Protein AF-A0A812W0D4-F1 (afdb_monomer)

pLDDT: mean 77.5, std 20.01, range [26.69, 98.75]

InterPro domains:
  IPR023210 NADP-dependent oxidoreductase domain [PF00248] (1-92)
  IPR032801 Peroxiredoxin-like 2A/B/C [PF13911] (278-485)
  IPR032801 Peroxiredoxin-like 2A/B/C [PTHR28630] (156-497)
  IPR036812 NAD(P)-dependent oxidoreductase domain superfamily [G3DSA:3.20.20.100] (1-111)
  IPR036812 NAD(P)-dependent oxidoreductase domain superfamily [SSF51430] (1-90)

Secondary structure (DSSP, 8-state):
-TTSS-S--EEES--HHHHHHHHHHHHHHHS----EEEEE-BTTB-HHHHTSHHHHHHHTTPEEEEE-TTTTTGGGSGGGG-GGG-TTS-S-HHHHHHHHHHHHHHHHTS-TT---HHHHHHHHHHHHHHTTTPEEE-----HHHHHHHGGGTT---------TTB-TTSSB-HHHHHHHHHHHHHHHHHHHHHHTSTTSPPPP---STT-HHHHHTGGGHHHHHTTT-EEEETTT--EEEHHHHT--SS-EEEEEES-TT-HHHHHHHHHHHHHHHTTTTTT-EEEEEEES-HHHHHHHHHHTT--TTEEEEEESS-HHHHHTT----S-GGGTTTS-HHHHHHHHHTTTTSTTHHHHHHHHHH-BTTS-HHHHHHHHHHHHHHHHTTPSPSEEESS-TTSPPPSSS-SEEEHHHHGGGGGTTSSS-SSSB-TTHHHHHHHHIIIIIIGGGHHHHS-SSGGGGS---EEEEEETTEEEEEEE--BTTB---HHHHHHTSPP-

Sequence (503 aa):
VKAGAAKAVGVCNFSLAELRVVHDRLRSVHGLPLSTCQVELSLLRQLPVSSGLVNGCRELGVTVLAFSPLAMGRLSGRYVAMKDAMEGLMDEEVHLSSCLKYTSLIRAMAPRRCKCIFGLCFVATLLWTFAPNSFVNSGPASKPALRQTSAVRGLVSRESFQNPLAGPDGKIDQKKVEEALATGLDIAKNVIFALFDIFKEPPRESTGKDAPGLVALGSDGVLGALKGSEVLSVKDSSAKDAAALCTSPGGLAVFFLTHFGDFNSWEVAQQLRTAIRENRTGSARVVMVGIGSVESGKLFAEQLELPPALEVYADPTGACHQALGFSTGALPQYKESLNPYFRVFLMLLGVGSPGTIRTVLGGYFGNADLAKEETSWVDEALKQGAKQGRFPTSVPRRLPWEDKPTDGPEWADLATAGSEVWSNRGFGETGLRPFELATVRLQNMVGGIIANWGSLKPADDELLVQQGGAVVFDKGEVNYFYRDKGILTYAPVATALKALPKK

Organism: Symbiodinium pilosum (NCBI:txid2952)

Radius of gyration: 26.08 Å; Cα contacts (8 Å, |Δi|>4): 862; chains: 1; bounding box: 68×72×76 Å

Foldseek 3Di:
DVVPPDDAAEEEPDQLVRQVVVQCCCCVVPVHGHAEYEYADELLDCCCVVSCVLVSCVVSNHAYEHEPLCVLVLLQLPVVVCVVVCVPPDPDPPSNVSSCVLLVVLVVLPPPPDPRSRVSSVVVSVVVRPVSVHHYDYPDDPPVVVVVRVPPPDDDDDDDDDDPQADPVRDGDVVVVVVLVVVVSVVVNLLNVLLVQQAPAQDDADWFPRGVLQVVLPPCGLLNLQAPQWKAWLVPRDIDRPSVVVDDQFKEKEWEALFLLALVNLVLQLLVQVCVVVCLLPPYQYEYEHEADSQLQNLSCVLSVHDPSYTYIYRLPCSSLVSSVFDLAAPPVCPVPDFLVVRLVSLCSRHLPHCNVVLLVCLQAWDLPAFCSLCVSLLVLQLSLLVVVQPPQKDALDDPPDDQDPDDDRIDGSVPCRPVSQPPPPSPPGTTHGNSNVRSSRSCNRVNNVVCVVRTPRPDSSSNRGWIWMWMDGSRGTGTTTHASGRSRYDSSSVSSVSGDDD

Structure (mmCIF, N/CA/C/O backbone):
data_AF-A0A812W0D4-F1
#
_entry.id   AF-A0A812W0D4-F1
#
loop_
_atom_site.group_PDB
_atom_site.id
_atom_site.type_symbol
_atom_site.label_atom_id
_atom_site.label_alt_id
_atom_site.label_comp_id
_atom_site.label_asym_id
_atom_site.label_entity_id
_atom_site.label_seq_id
_atom_site.pdbx_PDB_ins_code
_atom_site.Cartn_x
_atom_site.Cartn_y
_atom_site.Cartn_z
_atom_site.occupancy
_atom_site.B_iso_or_equiv
_atom_site.auth_seq_id
_atom_site.auth_comp_id
_atom_site.auth_asym_id
_atom_site.auth_atom_id
_atom_site.pdbx_PDB_model_num
ATOM 1 N N . VAL A 1 1 ? 36.230 -11.780 -13.063 1.00 81.38 1 VAL A N 1
ATOM 2 C CA . VAL A 1 1 ? 35.437 -12.603 -12.116 1.00 81.38 1 VAL A CA 1
ATOM 3 C C . VAL A 1 1 ? 36.276 -13.109 -10.951 1.00 81.38 1 VAL A C 1
ATOM 5 O O . VAL A 1 1 ? 36.082 -12.597 -9.865 1.00 81.38 1 VAL A O 1
ATOM 8 N N . LYS A 1 2 ? 37.251 -14.016 -11.141 1.00 81.56 2 LYS A N 1
ATOM 9 C CA . LYS A 1 2 ? 38.078 -14.540 -10.026 1.00 81.56 2 LYS A CA 1
ATOM 10 C C . LYS A 1 2 ? 38.840 -13.458 -9.242 1.00 81.56 2 LYS A C 1
ATOM 12 O O . LYS A 1 2 ? 38.926 -13.538 -8.029 1.00 81.56 2 LYS A O 1
ATOM 17 N N . ALA A 1 3 ? 39.309 -12.413 -9.926 1.00 88.38 3 ALA A N 1
ATOM 18 C CA . ALA A 1 3 ? 39.939 -11.243 -9.307 1.00 88.38 3 ALA A CA 1
ATOM 19 C C . ALA A 1 3 ? 38.938 -10.197 -8.752 1.00 88.38 3 ALA A C 1
ATOM 21 O O . ALA A 1 3 ? 39.319 -9.061 -8.506 1.00 88.38 3 ALA A O 1
ATOM 22 N N . GLY A 1 4 ? 37.639 -10.505 -8.653 1.00 87.31 4 GLY A N 1
ATOM 23 C CA . GLY A 1 4 ? 36.611 -9.594 -8.121 1.00 87.31 4 GLY A CA 1
ATOM 24 C C . GLY A 1 4 ? 36.150 -8.458 -9.051 1.00 87.31 4 GLY A C 1
ATOM 25 O O . GLY A 1 4 ? 35.091 -7.887 -8.824 1.00 87.31 4 GLY A O 1
ATOM 26 N N . ALA A 1 5 ? 36.862 -8.177 -10.149 1.00 84.50 5 ALA A N 1
ATOM 27 C CA . ALA A 1 5 ? 36.562 -7.053 -11.055 1.00 84.50 5 ALA A CA 1
ATOM 28 C C . ALA A 1 5 ? 35.210 -7.125 -11.807 1.00 84.50 5 ALA A C 1
ATOM 30 O O . ALA A 1 5 ? 34.795 -6.154 -12.431 1.00 84.50 5 ALA A O 1
ATOM 31 N N . ALA A 1 6 ? 34.526 -8.273 -11.791 1.00 80.44 6 ALA A N 1
ATOM 32 C CA . ALA A 1 6 ? 33.214 -8.448 -12.417 1.00 80.44 6 ALA A CA 1
ATOM 33 C C . ALA A 1 6 ? 32.438 -9.574 -11.727 1.00 80.44 6 ALA A C 1
ATOM 35 O O . ALA A 1 6 ? 33.038 -10.594 -11.377 1.00 80.44 6 ALA A O 1
ATOM 36 N N . LYS A 1 7 ? 31.115 -9.409 -11.586 1.00 80.94 7 LYS A N 1
ATOM 37 C CA . LYS A 1 7 ? 30.220 -10.380 -10.924 1.00 80.94 7 LYS A CA 1
ATOM 38 C C . LYS A 1 7 ? 29.763 -11.528 -11.834 1.00 80.94 7 LYS A C 1
ATOM 40 O O . LYS A 1 7 ? 29.460 -12.603 -11.337 1.00 80.94 7 LYS A O 1
ATOM 45 N N . ALA A 1 8 ? 29.702 -11.300 -13.145 1.00 86.62 8 ALA A N 1
ATOM 46 C CA . ALA A 1 8 ? 29.123 -12.223 -14.120 1.00 86.62 8 ALA A CA 1
ATOM 47 C C . ALA A 1 8 ? 29.735 -12.010 -15.514 1.00 86.62 8 ALA A C 1
ATOM 49 O O . ALA A 1 8 ? 30.370 -10.983 -15.761 1.00 86.62 8 ALA A O 1
ATOM 50 N N . VAL A 1 9 ? 29.526 -12.972 -16.417 1.00 87.62 9 VAL A N 1
ATOM 51 C CA . VAL A 1 9 ? 29.934 -12.898 -17.830 1.00 87.62 9 VAL A CA 1
ATOM 52 C C . VAL A 1 9 ? 28.703 -13.100 -18.706 1.00 87.62 9 VAL A C 1
ATOM 54 O O . VAL A 1 9 ? 27.900 -13.994 -18.447 1.00 87.62 9 VAL A O 1
ATOM 57 N N . GLY A 1 10 ? 28.560 -12.278 -19.740 1.00 90.31 10 GLY A N 1
ATOM 58 C CA . GLY A 1 10 ? 27.506 -12.390 -20.743 1.00 90.31 10 GLY A CA 1
ATOM 59 C C . GLY A 1 10 ? 28.070 -12.250 -22.151 1.00 90.31 10 GLY A C 1
ATOM 60 O O . GLY A 1 10 ? 29.190 -11.772 -22.325 1.00 90.31 10 GLY A O 1
ATOM 61 N N . VAL A 1 11 ? 27.290 -12.660 -23.145 1.00 87.19 11 VAL A N 1
ATOM 62 C CA . VAL A 1 11 ? 27.611 -12.526 -24.576 1.00 87.19 11 VAL A CA 1
ATOM 63 C C . VAL A 1 11 ? 26.526 -11.730 -25.297 1.00 87.19 11 VAL A C 1
ATOM 65 O O . VAL A 1 11 ? 25.436 -11.529 -24.761 1.00 87.19 11 VAL A O 1
ATOM 68 N N . CYS A 1 12 ? 26.807 -11.268 -26.512 1.00 87.88 12 CYS A N 1
ATOM 69 C CA . CYS A 1 12 ? 25.857 -10.522 -27.331 1.00 87.88 12 CYS A CA 1
ATOM 70 C C . CYS A 1 12 ? 25.899 -11.027 -28.777 1.00 87.88 12 CYS A C 1
ATOM 72 O O . CYS A 1 12 ? 26.986 -11.191 -29.320 1.00 87.88 12 CYS A O 1
ATOM 74 N N . ASN A 1 13 ? 24.728 -11.248 -29.382 1.00 86.19 13 ASN A N 1
ATOM 75 C CA . ASN A 1 13 ? 24.531 -11.685 -30.769 1.00 86.19 13 ASN A CA 1
ATOM 76 C C . ASN A 1 13 ? 25.170 -13.033 -31.131 1.00 86.19 13 ASN A C 1
ATOM 78 O O . ASN A 1 13 ? 25.642 -13.218 -32.248 1.00 86.19 13 ASN A O 1
ATOM 82 N N . PHE A 1 14 ? 25.161 -13.982 -30.197 1.00 88.56 14 PHE A N 1
ATOM 83 C CA . PHE A 1 14 ? 25.646 -15.338 -30.452 1.00 88.56 14 PHE A CA 1
ATOM 84 C C . PHE A 1 14 ? 24.525 -16.208 -31.021 1.00 88.56 14 PHE A C 1
ATOM 86 O O . PHE A 1 14 ? 23.374 -16.106 -30.594 1.00 88.56 14 PHE A O 1
ATOM 93 N N . SER A 1 15 ? 24.868 -17.106 -31.941 1.00 88.19 15 SER A N 1
ATOM 94 C CA . SER A 1 15 ? 24.007 -18.226 -32.319 1.00 88.19 15 SER A CA 1
ATOM 95 C C . SER A 1 15 ? 23.899 -19.246 -31.180 1.00 88.19 15 SER A C 1
ATOM 97 O O . SER A 1 15 ? 24.708 -19.267 -30.250 1.00 88.19 15 SER A O 1
ATOM 99 N N . LEU A 1 16 ? 22.912 -20.144 -31.256 1.00 89.38 16 LEU A N 1
ATOM 100 C CA . LEU A 1 16 ? 22.747 -21.199 -30.251 1.00 89.38 16 LEU A CA 1
ATOM 101 C C . LEU A 1 16 ? 23.977 -22.121 -30.167 1.00 89.38 16 LEU A C 1
ATOM 103 O O . LEU A 1 16 ? 24.358 -22.548 -29.077 1.00 89.38 16 LEU A O 1
ATOM 107 N N . ALA A 1 17 ? 24.613 -22.410 -31.305 1.00 89.00 17 ALA A N 1
ATOM 108 C CA . ALA A 1 17 ? 25.811 -23.241 -31.352 1.00 89.00 17 ALA A CA 1
ATOM 109 C C . ALA A 1 17 ? 26.985 -22.568 -30.621 1.00 89.00 17 ALA A C 1
ATOM 111 O O . ALA A 1 17 ? 27.603 -23.179 -29.751 1.00 89.00 17 ALA A O 1
ATOM 112 N N . GLU A 1 18 ? 27.241 -21.291 -30.907 1.00 91.88 18 GLU A N 1
ATOM 113 C CA . GLU A 1 18 ? 28.302 -20.518 -30.247 1.00 91.88 18 GLU A CA 1
ATOM 114 C C . GLU A 1 18 ? 28.031 -20.345 -28.750 1.00 91.88 18 GLU A C 1
ATOM 116 O O . GLU A 1 18 ? 28.943 -20.477 -27.932 1.00 91.88 18 GLU A O 1
ATOM 121 N N . LEU A 1 19 ? 26.769 -20.102 -28.379 1.00 93.62 19 LEU A N 1
ATOM 122 C CA . LEU A 1 19 ? 26.347 -19.992 -26.987 1.00 93.62 19 LEU A CA 1
ATOM 123 C C . LEU A 1 19 ? 26.679 -21.266 -26.201 1.00 93.62 19 LEU A C 1
ATOM 125 O O . LEU A 1 19 ? 27.250 -21.169 -25.115 1.00 93.62 19 LEU A O 1
ATOM 129 N N . ARG A 1 20 ? 26.356 -22.446 -26.751 1.00 92.69 20 ARG A N 1
ATOM 130 C CA . ARG A 1 20 ? 26.653 -23.750 -26.132 1.00 92.69 20 ARG A CA 1
ATOM 131 C C . ARG A 1 20 ? 28.157 -23.955 -25.966 1.00 92.69 20 ARG A C 1
ATOM 133 O O . ARG A 1 20 ? 28.611 -24.211 -24.856 1.00 92.69 20 ARG A O 1
ATOM 140 N N . VAL A 1 21 ? 28.935 -23.725 -27.025 1.00 94.19 21 VAL A N 1
ATOM 141 C CA . VAL A 1 21 ? 30.402 -23.869 -26.991 1.00 94.19 21 VAL A CA 1
ATOM 142 C C . VAL A 1 21 ? 31.030 -22.987 -25.909 1.00 94.19 21 VAL A C 1
ATOM 144 O O . VAL A 1 21 ? 31.863 -23.453 -25.128 1.00 94.19 21 VAL A O 1
ATOM 147 N N . VAL A 1 22 ? 30.629 -21.716 -25.827 1.00 91.94 22 VAL A N 1
ATOM 148 C CA . VAL A 1 22 ? 31.187 -20.788 -24.835 1.00 91.94 22 VAL A CA 1
ATOM 149 C C . VAL A 1 22 ? 30.694 -21.093 -23.424 1.00 91.94 22 VAL A C 1
ATOM 151 O O . VAL A 1 22 ? 31.494 -21.024 -22.489 1.00 91.94 22 VAL A O 1
ATOM 154 N N . HIS A 1 23 ? 29.425 -21.471 -23.251 1.00 92.69 23 HIS A N 1
ATOM 155 C CA . HIS A 1 23 ? 28.891 -21.882 -21.953 1.00 92.69 23 HIS A CA 1
ATOM 156 C C . HIS A 1 23 ? 29.654 -23.096 -21.401 1.00 92.69 23 HIS A C 1
ATOM 158 O O . HIS A 1 23 ? 30.134 -23.055 -20.264 1.00 92.69 23 HIS A O 1
ATOM 164 N N . ASP A 1 24 ? 29.850 -24.131 -22.219 1.00 91.88 24 ASP A N 1
ATOM 165 C CA . ASP A 1 24 ? 30.545 -25.358 -21.822 1.00 91.88 24 ASP A CA 1
ATOM 166 C C . ASP A 1 24 ? 32.023 -25.105 -21.521 1.00 91.88 24 ASP A C 1
ATOM 168 O O . ASP A 1 24 ? 32.561 -25.605 -20.527 1.00 91.88 24 ASP A O 1
ATOM 172 N N . ARG A 1 25 ? 32.698 -24.277 -22.329 1.00 92.75 25 ARG A N 1
ATOM 173 C CA . ARG A 1 25 ? 34.099 -23.905 -22.094 1.00 92.75 25 ARG A CA 1
ATOM 174 C C . ARG A 1 25 ? 34.273 -23.099 -20.808 1.00 92.75 25 ARG A C 1
ATOM 176 O O . ARG A 1 25 ? 35.186 -23.377 -20.032 1.00 92.75 25 ARG A O 1
ATOM 183 N N . LEU A 1 26 ? 33.407 -22.116 -20.563 1.00 90.62 26 LEU A N 1
ATOM 184 C CA . LEU A 1 26 ? 33.466 -21.277 -19.365 1.00 90.62 26 LEU A CA 1
ATOM 185 C C . LEU A 1 26 ? 33.220 -22.111 -18.097 1.00 90.62 26 LEU A C 1
ATOM 187 O O . LEU A 1 26 ? 33.927 -21.955 -17.095 1.00 90.62 26 LEU A O 1
ATOM 191 N N . ARG A 1 27 ? 32.282 -23.061 -18.174 1.00 89.75 27 ARG A N 1
ATOM 192 C CA . ARG A 1 27 ? 31.954 -23.968 -17.074 1.00 89.75 27 ARG A CA 1
ATOM 193 C C . ARG A 1 27 ? 33.072 -24.973 -16.807 1.00 89.75 27 ARG A C 1
ATOM 195 O O . ARG A 1 27 ? 33.493 -25.100 -15.662 1.00 89.75 27 ARG A O 1
ATOM 202 N N . SER A 1 28 ? 33.589 -25.635 -17.841 1.00 90.38 28 SER A N 1
ATOM 203 C CA . SER A 1 28 ? 34.627 -26.671 -17.706 1.00 90.38 28 SER A CA 1
ATOM 204 C C . SER A 1 28 ? 35.988 -26.123 -17.274 1.00 90.38 28 SER A C 1
ATOM 206 O O . SER A 1 28 ? 36.630 -26.703 -16.405 1.00 90.38 28 SER A O 1
ATOM 208 N N . VAL A 1 29 ? 36.436 -24.999 -17.840 1.00 90.38 29 VAL A N 1
ATOM 209 C CA . VAL A 1 29 ? 37.788 -24.469 -17.581 1.00 90.38 29 VAL A CA 1
ATOM 210 C C . VAL A 1 29 ? 37.829 -23.587 -16.336 1.00 90.38 29 VAL A C 1
ATOM 212 O O . VAL A 1 29 ? 38.845 -23.514 -15.641 1.00 90.38 29 VAL A O 1
ATOM 215 N N . HIS A 1 30 ? 36.739 -22.874 -16.049 1.00 85.88 30 HIS A N 1
ATOM 216 C CA . HIS A 1 30 ? 36.743 -21.846 -15.012 1.00 85.88 30 HIS A CA 1
ATOM 217 C C . HIS A 1 30 ? 35.729 -22.064 -13.891 1.00 85.88 30 HIS A C 1
ATOM 219 O O . HIS A 1 30 ? 35.812 -21.331 -12.904 1.00 85.88 30 HIS A O 1
ATOM 225 N N . GLY A 1 31 ? 34.833 -23.052 -14.000 1.00 86.31 31 GLY A N 1
ATOM 226 C CA . GLY A 1 31 ? 33.773 -23.291 -13.018 1.00 86.31 31 GLY A CA 1
ATOM 227 C C . GLY A 1 31 ? 32.715 -22.186 -12.998 1.00 86.31 31 GLY A C 1
ATOM 228 O O . GLY A 1 31 ? 32.065 -21.986 -11.977 1.00 86.31 31 GLY A O 1
ATOM 229 N N . LEU A 1 32 ? 32.576 -21.424 -14.089 1.00 84.25 32 LEU A N 1
ATOM 230 C CA . LEU A 1 32 ? 31.699 -20.254 -14.162 1.00 84.25 32 LEU A CA 1
ATOM 231 C C . LEU A 1 32 ? 30.573 -20.474 -15.185 1.00 84.25 32 LEU A C 1
ATOM 233 O O . LEU A 1 32 ? 30.861 -20.888 -16.308 1.00 84.25 32 LEU A O 1
ATOM 237 N N . PRO A 1 33 ? 29.305 -20.176 -14.850 1.00 82.69 33 PRO A N 1
ATOM 238 C CA . PRO A 1 33 ? 28.222 -20.199 -15.823 1.00 82.69 33 PRO A CA 1
ATOM 239 C C . PRO A 1 33 ? 28.220 -18.922 -16.669 1.00 82.69 33 PRO A C 1
ATOM 241 O O . PRO A 1 33 ? 28.532 -17.827 -16.186 1.00 82.69 33 PRO A O 1
ATOM 244 N N . LEU A 1 34 ? 27.793 -19.043 -17.924 1.00 87.38 34 LEU A N 1
ATOM 245 C CA . LEU A 1 34 ? 27.421 -17.872 -18.710 1.00 87.38 34 LEU A CA 1
ATOM 246 C C . LEU A 1 34 ? 26.095 -17.315 -18.172 1.00 87.38 34 LEU A C 1
ATOM 248 O O . LEU A 1 34 ? 25.161 -18.074 -17.940 1.00 87.38 34 LEU A O 1
ATOM 252 N N . SER A 1 35 ? 26.018 -16.008 -17.925 1.00 84.88 35 SER A N 1
ATOM 253 C CA . SER A 1 35 ? 24.889 -15.397 -17.208 1.00 84.88 35 SER A CA 1
ATOM 254 C C . SER A 1 35 ? 23.844 -14.782 -18.132 1.00 84.88 35 SER A C 1
ATOM 256 O O . SER A 1 35 ? 22.651 -14.896 -17.860 1.00 84.88 35 SER A O 1
ATOM 258 N N . THR A 1 36 ? 24.263 -14.124 -19.216 1.00 84.00 36 THR A N 1
ATOM 259 C CA . THR A 1 36 ? 23.338 -13.440 -20.131 1.00 84.00 36 THR A CA 1
ATOM 260 C C . THR A 1 36 ? 23.713 -13.616 -21.602 1.00 84.00 36 THR A C 1
ATOM 262 O O . THR A 1 36 ? 24.885 -13.786 -21.942 1.00 84.00 36 THR A O 1
ATOM 265 N N . CYS A 1 37 ? 22.711 -13.540 -22.478 1.00 85.00 37 CYS A N 1
ATOM 266 C CA . CYS A 1 37 ? 22.865 -13.427 -23.925 1.00 85.00 37 CYS A CA 1
ATOM 267 C C . CYS A 1 37 ? 22.008 -12.259 -24.429 1.00 85.00 37 CYS A C 1
ATOM 269 O O . CYS A 1 37 ? 20.781 -12.317 -24.373 1.00 85.00 37 CYS A O 1
ATOM 271 N N . GLN A 1 38 ? 22.635 -11.176 -24.881 1.00 84.44 38 GLN A N 1
ATOM 272 C CA . GLN A 1 38 ? 21.934 -10.030 -25.452 1.00 84.44 38 GLN A CA 1
ATOM 273 C C . GLN A 1 38 ? 21.701 -10.222 -26.954 1.00 84.44 38 GLN A C 1
ATOM 275 O O . GLN A 1 38 ? 22.637 -10.549 -27.671 1.00 84.44 38 GLN A O 1
ATOM 280 N N . VAL A 1 39 ? 20.477 -10.019 -27.442 1.00 79.31 39 VAL A N 1
ATOM 281 C CA . VAL A 1 39 ? 20.105 -10.228 -28.855 1.00 79.31 39 VAL A CA 1
ATOM 282 C C . VAL A 1 39 ? 19.049 -9.237 -29.314 1.00 79.31 39 VAL A C 1
ATOM 284 O O . VAL A 1 39 ? 18.250 -8.769 -28.507 1.00 79.31 39 VAL A O 1
ATOM 287 N N . GLU A 1 40 ? 19.016 -8.924 -30.607 1.00 76.19 40 GLU A N 1
ATOM 288 C CA . GLU A 1 40 ? 17.951 -8.091 -31.163 1.00 76.19 40 GLU A CA 1
ATOM 289 C C . GLU A 1 40 ? 16.662 -8.906 -31.250 1.00 76.19 40 GLU A C 1
ATOM 291 O O . GLU A 1 40 ? 16.607 -9.898 -31.978 1.00 76.19 40 GLU A O 1
ATOM 296 N N . LEU A 1 41 ? 15.623 -8.487 -30.531 1.00 67.81 41 LEU A N 1
ATOM 297 C CA . LEU A 1 41 ? 14.341 -9.186 -30.509 1.00 67.81 41 LEU A CA 1
ATOM 298 C C . LEU A 1 41 ? 13.202 -8.171 -30.538 1.00 67.81 41 LEU A C 1
ATOM 300 O O . LEU A 1 41 ? 13.097 -7.318 -29.662 1.00 67.81 41 LEU A O 1
ATOM 304 N N . SER A 1 42 ? 12.357 -8.268 -31.561 1.00 69.25 42 SER A N 1
ATOM 305 C CA . SER A 1 42 ? 11.178 -7.420 -31.759 1.00 69.25 42 SER A CA 1
ATOM 306 C C . SER A 1 42 ? 10.155 -8.133 -32.638 1.00 69.25 42 SER A C 1
ATOM 308 O O . SER A 1 42 ? 10.473 -9.153 -33.247 1.00 69.25 42 SER A O 1
ATOM 310 N N . LEU A 1 43 ? 8.959 -7.556 -32.805 1.00 61.69 43 LEU A N 1
ATOM 311 C CA . LEU A 1 43 ? 7.976 -8.072 -33.768 1.00 61.69 43 LEU A CA 1
ATOM 312 C C . LEU A 1 43 ? 8.540 -8.184 -35.200 1.00 61.69 43 LEU A C 1
ATOM 314 O O . LEU A 1 43 ? 8.125 -9.073 -35.938 1.00 61.69 43 LEU A O 1
ATOM 318 N N . LEU A 1 44 ? 9.515 -7.343 -35.573 1.00 63.62 44 LEU A N 1
ATOM 319 C CA . LEU A 1 44 ? 10.193 -7.392 -36.878 1.00 63.62 44 LEU A CA 1
ATOM 320 C C . LEU A 1 44 ? 11.405 -8.330 -36.896 1.00 63.62 44 LEU A C 1
ATOM 322 O O . LEU A 1 44 ? 11.806 -8.798 -37.958 1.00 63.62 44 LEU A O 1
ATOM 326 N N . ARG A 1 45 ? 11.982 -8.630 -35.730 1.00 67.50 45 ARG A N 1
ATOM 327 C CA . ARG A 1 45 ? 13.200 -9.429 -35.589 1.00 67.50 45 ARG A CA 1
ATOM 328 C C . ARG A 1 45 ? 12.922 -10.681 -34.763 1.00 67.50 45 ARG A C 1
ATOM 330 O O . ARG A 1 45 ? 13.163 -10.713 -33.563 1.00 67.50 45 ARG A O 1
ATOM 337 N N . GLN A 1 46 ? 12.438 -11.718 -35.445 1.00 74.56 46 GLN A N 1
ATOM 338 C CA . GLN A 1 46 ? 12.019 -12.999 -34.855 1.00 74.56 46 GLN A CA 1
ATOM 339 C C . GLN A 1 46 ? 13.120 -14.064 -34.794 1.00 74.56 46 GLN A C 1
ATOM 341 O O . GLN A 1 46 ? 12.923 -15.119 -34.193 1.00 74.56 46 GLN A O 1
ATOM 346 N N . LEU A 1 47 ? 14.279 -13.809 -35.413 1.00 76.38 47 LEU A N 1
ATOM 347 C CA . LEU A 1 47 ? 15.321 -14.824 -35.589 1.00 76.38 47 LEU A CA 1
ATOM 348 C C . LEU A 1 47 ? 15.769 -15.487 -34.274 1.00 76.38 47 LEU A C 1
ATOM 350 O O . LEU A 1 47 ? 15.919 -16.706 -34.280 1.00 76.38 47 LEU A O 1
ATOM 354 N N . PRO A 1 48 ? 15.944 -14.781 -33.138 1.00 77.06 48 PRO A N 1
ATOM 355 C CA . PRO A 1 48 ? 16.299 -15.445 -31.879 1.00 77.06 48 PRO A CA 1
ATOM 356 C C . PRO A 1 48 ? 15.257 -16.462 -31.388 1.00 77.06 48 PRO A C 1
ATOM 358 O O . PRO A 1 48 ? 15.609 -17.441 -30.732 1.00 77.06 48 PRO A O 1
ATOM 361 N N . VAL A 1 49 ? 13.978 -16.256 -31.713 1.00 70.75 49 VAL A N 1
ATOM 362 C CA . VAL A 1 49 ? 12.898 -17.195 -31.381 1.00 70.75 49 VAL A CA 1
ATOM 363 C C . VAL A 1 49 ? 12.893 -18.351 -32.378 1.00 70.75 49 VAL A C 1
ATOM 365 O O . VAL A 1 49 ? 12.970 -19.507 -31.972 1.00 70.75 49 VAL A O 1
ATOM 368 N N . SER A 1 50 ? 12.874 -18.055 -33.682 1.00 67.56 50 SER A N 1
ATOM 369 C CA . SER A 1 50 ? 12.754 -19.079 -34.730 1.00 67.56 50 SER A CA 1
ATOM 370 C C . SER A 1 50 ? 13.993 -19.967 -34.870 1.00 67.56 50 SER A C 1
ATOM 372 O O . SER A 1 50 ? 13.879 -21.111 -35.292 1.00 67.56 50 SER A O 1
ATOM 374 N N . SER A 1 51 ? 15.174 -19.470 -34.493 1.00 73.38 51 SER A N 1
ATOM 375 C CA . SER A 1 51 ? 16.419 -20.256 -34.450 1.00 73.38 51 SER A CA 1
ATOM 376 C C . SER A 1 51 ? 16.533 -21.164 -33.219 1.00 73.38 51 SER A C 1
ATOM 378 O O . SER A 1 51 ? 17.508 -21.901 -33.094 1.00 7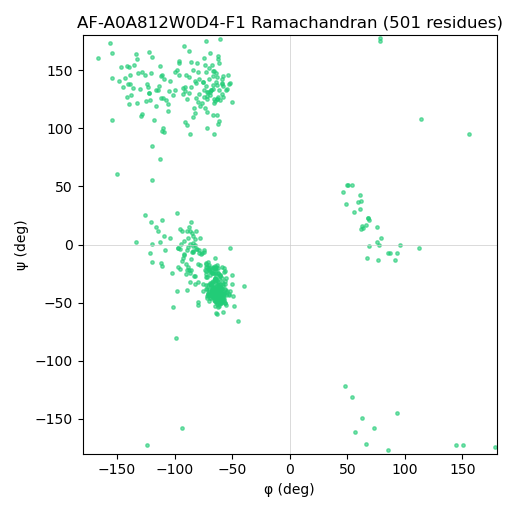3.38 51 SER A O 1
ATOM 380 N N . GLY A 1 52 ? 15.584 -21.089 -32.277 1.00 79.00 52 GLY A N 1
ATOM 381 C CA . GLY A 1 52 ? 15.632 -21.822 -31.010 1.00 79.00 52 GLY A CA 1
ATOM 382 C C . GLY A 1 52 ? 16.608 -21.246 -29.977 1.00 79.00 52 GLY A C 1
ATOM 383 O O . GLY A 1 52 ? 16.715 -21.797 -28.883 1.00 79.00 52 GLY A O 1
ATOM 384 N N . LEU A 1 53 ? 17.289 -20.131 -30.269 1.00 80.31 53 LEU A N 1
ATOM 385 C CA . LEU A 1 53 ? 18.258 -19.502 -29.366 1.00 80.31 53 LEU A CA 1
ATOM 386 C C . LEU A 1 53 ? 17.647 -19.141 -28.007 1.00 80.31 53 LEU A C 1
ATOM 388 O O . LEU A 1 53 ? 18.269 -19.394 -26.978 1.00 80.31 53 LEU A O 1
ATOM 392 N N . VAL A 1 54 ? 16.425 -18.601 -27.984 1.00 77.94 54 VAL A N 1
ATOM 393 C CA . VAL A 1 54 ? 15.730 -18.265 -26.727 1.00 77.94 54 VAL A CA 1
ATOM 394 C C . VAL A 1 54 ? 15.489 -19.510 -25.866 1.00 77.94 54 VAL A C 1
ATOM 396 O O . VAL A 1 54 ? 15.730 -19.483 -24.659 1.00 77.94 54 VAL A O 1
ATOM 399 N N . ASN A 1 55 ? 15.072 -20.620 -26.481 1.00 75.00 55 ASN A N 1
ATOM 400 C CA . ASN A 1 55 ? 14.856 -21.879 -25.768 1.00 75.00 55 ASN A CA 1
ATOM 401 C C . ASN A 1 55 ? 16.179 -22.476 -25.279 1.00 75.00 55 ASN A C 1
ATOM 403 O O . ASN A 1 55 ? 16.276 -22.872 -24.122 1.00 75.00 55 ASN A O 1
ATOM 407 N N . GLY A 1 56 ? 17.224 -22.446 -26.103 1.00 75.62 56 GLY A N 1
ATOM 408 C CA . GLY A 1 56 ? 18.539 -22.933 -25.700 1.00 75.62 56 GLY A CA 1
ATOM 409 C C . GLY A 1 56 ? 19.208 -22.089 -24.609 1.00 75.62 56 GLY A C 1
ATOM 410 O O . GLY A 1 56 ? 19.866 -22.641 -23.733 1.00 75.62 56 GLY A O 1
ATOM 411 N N . CYS A 1 57 ? 18.995 -20.766 -24.583 1.00 82.31 57 CYS A N 1
ATOM 412 C CA . CYS A 1 57 ? 19.406 -19.928 -23.450 1.00 82.31 57 CYS A CA 1
ATOM 413 C C . CYS A 1 57 ? 18.729 -20.394 -22.153 1.00 82.31 57 CYS A C 1
ATOM 415 O O . CYS A 1 57 ? 19.393 -20.531 -21.127 1.00 82.31 57 CYS A O 1
ATOM 417 N N . ARG A 1 58 ? 17.426 -20.700 -22.213 1.00 76.69 58 ARG A N 1
ATOM 418 C CA . ARG A 1 58 ? 16.654 -21.191 -21.065 1.00 76.69 58 ARG A CA 1
ATOM 419 C C . ARG A 1 58 ? 17.165 -22.544 -20.564 1.00 76.69 58 ARG A C 1
ATOM 421 O O . ARG A 1 58 ? 17.380 -22.677 -19.363 1.00 76.69 58 ARG A O 1
ATOM 428 N N . GLU A 1 59 ? 17.403 -23.502 -21.461 1.00 76.69 59 GLU A N 1
ATOM 429 C CA . GLU A 1 59 ? 17.978 -24.821 -21.132 1.00 76.69 59 GLU A CA 1
ATOM 430 C C . GLU A 1 59 ? 19.311 -24.699 -20.381 1.00 76.69 59 GLU A C 1
ATOM 432 O O . GLU A 1 59 ? 19.564 -25.423 -19.421 1.00 76.69 59 GLU A O 1
ATOM 437 N N . LEU A 1 60 ? 20.151 -23.747 -20.791 1.00 80.81 60 LEU A N 1
ATOM 438 C CA . LEU A 1 60 ? 21.469 -23.506 -20.204 1.00 80.81 60 LEU A CA 1
ATOM 439 C C . LEU A 1 60 ? 21.436 -22.613 -18.950 1.00 80.81 60 LEU A C 1
ATOM 441 O O . LEU A 1 60 ? 22.485 -22.333 -18.368 1.00 80.81 60 LEU A O 1
ATOM 445 N N . GLY A 1 61 ? 20.263 -22.123 -18.537 1.00 79.50 61 GLY A N 1
ATOM 446 C CA . GLY A 1 61 ? 20.133 -21.169 -17.432 1.00 79.50 61 GLY A CA 1
ATOM 447 C C . GLY A 1 61 ? 20.724 -19.781 -17.722 1.00 79.50 61 GLY A C 1
ATOM 448 O O . GLY A 1 61 ? 21.066 -19.062 -16.783 1.00 79.50 61 GLY A O 1
ATOM 449 N N . VAL A 1 62 ? 20.850 -19.407 -18.999 1.00 82.12 62 VAL A N 1
ATOM 450 C CA . VAL A 1 62 ? 21.345 -18.111 -19.488 1.00 82.12 62 VAL A CA 1
ATOM 451 C C . VAL A 1 62 ? 20.170 -17.152 -19.706 1.00 82.12 62 VAL A C 1
ATOM 453 O O . VAL A 1 62 ? 19.210 -17.475 -20.404 1.00 82.12 62 VAL A O 1
ATOM 456 N N . THR A 1 63 ? 20.248 -15.934 -19.170 1.00 80.81 63 THR A N 1
ATOM 457 C CA . THR A 1 63 ? 19.184 -14.926 -19.317 1.00 80.81 63 THR A CA 1
ATOM 458 C C . THR A 1 63 ? 19.270 -14.193 -20.659 1.00 80.81 63 THR A C 1
ATOM 460 O O . THR A 1 63 ? 20.292 -13.580 -20.974 1.00 80.81 63 THR A O 1
ATOM 463 N N . VAL A 1 64 ? 18.182 -14.174 -21.434 1.00 78.44 64 VAL A N 1
ATOM 464 C CA . VAL A 1 64 ? 18.111 -13.413 -22.694 1.00 78.44 64 VAL A CA 1
ATOM 465 C C . VAL A 1 64 ? 17.864 -11.929 -22.416 1.00 78.44 64 VAL A C 1
ATOM 467 O O . VAL A 1 64 ? 16.918 -11.581 -21.709 1.00 78.44 64 VAL A O 1
ATOM 470 N N . LEU A 1 65 ? 18.682 -11.053 -23.005 1.00 72.94 65 LEU A N 1
ATOM 471 C CA . LEU A 1 65 ? 18.493 -9.601 -23.007 1.00 72.94 65 LEU A CA 1
ATOM 472 C C . LEU A 1 65 ? 18.104 -9.127 -24.424 1.00 72.94 65 LEU A C 1
ATOM 474 O O . LEU A 1 65 ? 18.960 -8.911 -25.274 1.00 72.94 65 LEU A O 1
ATOM 478 N N . ALA A 1 66 ? 16.817 -8.957 -24.692 1.00 70.00 66 ALA A N 1
ATOM 479 C CA . ALA A 1 66 ? 16.272 -8.391 -25.920 1.00 70.00 66 ALA A CA 1
ATOM 480 C C . ALA A 1 66 ? 16.635 -6.904 -26.073 1.00 70.00 66 ALA A C 1
ATOM 482 O O . ALA A 1 66 ? 16.104 -6.072 -25.344 1.00 70.00 66 ALA A O 1
ATOM 483 N N . PHE A 1 67 ? 17.483 -6.525 -27.029 1.00 65.69 67 PHE A N 1
ATOM 484 C CA . PHE A 1 67 ? 17.671 -5.118 -27.389 1.00 65.69 67 PHE A CA 1
ATOM 485 C C . PHE A 1 67 ? 16.814 -4.712 -28.593 1.00 65.69 67 PHE A C 1
ATOM 487 O O . PHE A 1 67 ? 16.405 -5.546 -29.398 1.00 65.69 67 PHE A O 1
ATOM 494 N N . SER A 1 68 ? 16.531 -3.410 -28.703 1.00 66.25 68 SER A N 1
ATOM 495 C CA . SER A 1 68 ? 15.693 -2.828 -29.767 1.00 66.25 68 SER A CA 1
ATOM 496 C C . SER A 1 68 ? 14.295 -3.466 -29.903 1.00 66.25 68 SER A C 1
ATOM 498 O O . SER A 1 68 ? 13.870 -3.750 -31.022 1.00 66.25 68 SER A O 1
ATOM 500 N N . PRO A 1 69 ? 13.507 -3.591 -28.813 1.00 59.56 69 PRO A N 1
ATOM 501 C CA . PRO A 1 69 ? 12.154 -4.165 -28.869 1.00 59.56 69 PRO A CA 1
ATOM 502 C C . PRO A 1 69 ? 11.244 -3.432 -29.862 1.00 59.56 69 PRO A C 1
ATOM 504 O O . PRO A 1 69 ? 10.409 -4.041 -30.510 1.00 59.56 69 PRO A O 1
ATOM 507 N N . LEU A 1 70 ? 11.445 -2.123 -30.048 1.00 59.38 70 LEU A N 1
ATOM 508 C CA . LEU A 1 70 ? 10.689 -1.290 -30.989 1.00 59.38 70 LEU A CA 1
ATOM 509 C C . LEU A 1 70 ? 11.296 -1.247 -32.397 1.00 59.38 70 LEU A C 1
ATOM 511 O O . LEU A 1 70 ? 10.930 -0.370 -33.183 1.00 59.38 70 LEU A O 1
ATOM 515 N N . ALA A 1 71 ? 12.265 -2.115 -32.692 1.00 62.94 71 ALA A N 1
ATOM 516 C CA . ALA A 1 71 ? 13.034 -2.121 -33.932 1.00 62.94 71 ALA A CA 1
ATOM 517 C C . ALA A 1 71 ? 13.590 -0.729 -34.281 1.00 62.94 71 ALA A C 1
ATOM 519 O O . ALA A 1 71 ? 13.365 -0.199 -35.370 1.00 62.94 71 ALA A O 1
ATOM 520 N N . MET A 1 72 ? 14.266 -0.102 -33.310 1.00 58.28 72 MET A N 1
ATOM 521 C CA . MET A 1 72 ? 14.800 1.267 -33.409 1.00 58.28 72 MET A CA 1
ATOM 522 C C . MET A 1 72 ? 13.718 2.343 -33.630 1.00 58.28 72 MET A C 1
ATOM 524 O O . MET A 1 72 ? 13.955 3.367 -34.257 1.00 58.28 72 MET A O 1
ATOM 528 N N . GLY A 1 73 ? 12.508 2.111 -33.115 1.00 57.38 73 GLY A N 1
ATOM 529 C CA . GLY A 1 73 ? 11.382 3.039 -33.223 1.00 57.38 73 GLY A CA 1
ATOM 530 C C . GLY A 1 73 ? 10.474 2.776 -34.422 1.00 57.38 73 GLY A C 1
ATOM 531 O O . GLY A 1 73 ? 9.397 3.369 -34.482 1.00 57.38 73 GLY A O 1
ATOM 532 N N . ARG A 1 74 ? 10.824 1.861 -35.334 1.00 63.28 74 ARG A N 1
ATOM 533 C CA . ARG A 1 74 ? 9.993 1.504 -36.500 1.00 63.28 74 ARG A CA 1
ATOM 534 C C . ARG A 1 74 ? 8.604 0.988 -36.108 1.00 63.28 74 ARG A C 1
ATOM 536 O O . ARG A 1 74 ? 7.616 1.300 -36.764 1.00 63.28 74 ARG A O 1
ATOM 543 N N . LEU A 1 75 ? 8.505 0.310 -34.963 1.00 59.06 75 LEU A N 1
ATOM 544 C CA . LEU A 1 75 ? 7.243 -0.166 -34.383 1.00 59.06 75 LEU A CA 1
ATOM 545 C C . LEU A 1 75 ? 6.529 0.874 -33.503 1.00 59.06 75 LEU A C 1
ATOM 547 O O . LEU A 1 75 ? 5.578 0.549 -32.808 1.00 59.06 75 LEU A O 1
ATOM 551 N N . SER A 1 76 ? 6.947 2.141 -33.519 1.00 56.81 76 SER A N 1
ATOM 552 C CA . SER A 1 76 ? 6.296 3.213 -32.749 1.00 56.81 76 SER A CA 1
ATOM 553 C C . SER A 1 76 ? 5.034 3.778 -33.410 1.00 56.81 76 SER A C 1
ATOM 555 O O . SER A 1 76 ? 4.409 4.690 -32.875 1.00 56.81 76 SER A O 1
ATOM 557 N N . GLY A 1 77 ? 4.700 3.320 -34.619 1.00 53.94 77 GLY A N 1
ATOM 558 C CA . GLY A 1 77 ? 3.578 3.827 -35.409 1.00 53.94 77 GLY A CA 1
ATOM 559 C C . GLY A 1 77 ? 3.745 5.256 -35.954 1.00 53.94 77 GLY A C 1
ATOM 560 O O . GLY A 1 77 ? 2.885 5.714 -36.702 1.00 53.94 77 GLY A O 1
ATOM 561 N N . ARG A 1 78 ? 4.862 5.948 -35.663 1.00 54.03 78 ARG A N 1
ATOM 562 C CA . ARG A 1 78 ? 5.193 7.275 -36.232 1.00 54.03 78 ARG A CA 1
ATOM 563 C C . ARG A 1 78 ? 5.405 7.237 -37.747 1.00 54.03 78 ARG A C 1
ATOM 565 O O . ARG A 1 78 ? 5.025 8.166 -38.446 1.00 54.03 78 ARG A O 1
ATOM 572 N N . TYR A 1 79 ? 5.939 6.129 -38.249 1.00 55.34 79 TYR A N 1
ATOM 573 C CA . TYR A 1 79 ? 6.261 5.930 -39.664 1.00 55.34 79 TYR A CA 1
ATOM 574 C C . TYR A 1 79 ? 5.025 5.724 -40.556 1.00 55.34 79 TYR A C 1
ATOM 576 O O . TYR A 1 79 ? 5.095 5.909 -41.764 1.00 55.34 79 TYR A O 1
ATOM 584 N N . VAL A 1 80 ? 3.862 5.423 -39.965 1.00 52.34 80 VAL A N 1
ATOM 585 C CA . VAL A 1 80 ? 2.582 5.288 -40.686 1.00 52.34 80 VAL A CA 1
ATOM 586 C C . VAL A 1 80 ? 2.029 6.652 -41.123 1.00 52.34 80 VAL A C 1
ATOM 588 O O . VAL A 1 80 ? 1.233 6.724 -42.051 1.00 52.34 80 VAL A O 1
ATOM 591 N N . ALA A 1 81 ? 2.443 7.741 -40.464 1.00 47.78 81 ALA A N 1
ATOM 592 C CA . ALA A 1 81 ? 2.018 9.105 -40.783 1.00 47.78 81 ALA A CA 1
ATOM 593 C C . ALA A 1 81 ? 2.914 9.805 -41.825 1.00 47.78 81 ALA A C 1
ATOM 595 O O . ALA A 1 81 ? 2.607 10.923 -42.220 1.00 47.78 81 ALA A O 1
ATOM 596 N N . MET A 1 82 ? 4.007 9.166 -42.260 1.00 48.06 82 MET A N 1
ATOM 597 C CA . MET A 1 82 ? 5.011 9.741 -43.171 1.00 48.06 82 MET A CA 1
ATOM 598 C C . MET A 1 82 ? 5.251 8.862 -44.408 1.00 48.06 82 MET A C 1
ATOM 600 O O . MET A 1 82 ? 6.329 8.920 -44.991 1.00 48.06 82 MET A O 1
ATOM 604 N N . LYS A 1 83 ? 4.261 8.045 -44.803 1.00 47.50 83 LYS A N 1
ATOM 605 C CA . LYS A 1 83 ? 4.370 7.097 -45.927 1.00 47.50 83 LYS A CA 1
ATOM 606 C C . LYS A 1 83 ? 4.928 7.764 -47.195 1.00 47.50 83 LYS A C 1
ATOM 608 O O . LYS A 1 83 ? 5.861 7.232 -47.779 1.00 47.50 83 LYS A O 1
ATOM 613 N N . ASP A 1 84 ? 4.436 8.958 -47.522 1.00 46.38 84 ASP A N 1
ATOM 614 C CA . ASP A 1 84 ? 4.811 9.691 -48.740 1.00 46.38 84 ASP A CA 1
ATOM 615 C C . ASP A 1 84 ? 6.162 10.429 -48.616 1.00 46.38 84 ASP A C 1
ATOM 617 O O . ASP A 1 84 ? 6.760 10.811 -49.613 1.00 46.38 84 ASP A O 1
ATOM 621 N N . ALA A 1 85 ? 6.675 10.630 -47.395 1.00 48.50 85 ALA A N 1
ATOM 622 C CA . ALA A 1 85 ? 7.922 11.361 -47.134 1.00 48.50 85 ALA A CA 1
ATOM 623 C C . ALA A 1 85 ? 9.156 10.447 -46.999 1.00 48.50 85 ALA A C 1
ATOM 625 O O . ALA A 1 85 ? 10.264 10.938 -46.788 1.00 48.50 85 ALA A O 1
ATOM 626 N N . MET A 1 86 ? 8.969 9.123 -47.054 1.00 45.59 86 MET A N 1
ATOM 627 C CA . MET A 1 86 ? 10.031 8.130 -46.839 1.00 45.59 86 MET A CA 1
ATOM 628 C C . MET A 1 86 ? 10.292 7.214 -48.038 1.00 45.59 86 MET A C 1
ATOM 630 O O . MET A 1 86 ? 11.185 6.368 -47.954 1.00 45.59 86 MET A O 1
ATOM 634 N N . GLU A 1 87 ? 9.565 7.390 -49.145 1.00 42.00 87 GLU A N 1
ATOM 635 C CA . GLU A 1 87 ? 9.909 6.769 -50.427 1.00 42.00 87 GLU A CA 1
ATOM 636 C C . GLU A 1 87 ? 11.295 7.273 -50.867 1.00 42.00 87 GLU A C 1
ATOM 638 O O . GLU A 1 87 ? 11.468 8.435 -51.222 1.00 42.00 87 GLU A O 1
ATOM 643 N N . GLY A 1 88 ? 12.307 6.403 -50.761 1.00 45.03 88 GLY A N 1
ATOM 644 C CA . GLY A 1 88 ? 13.687 6.671 -51.190 1.00 45.03 88 GLY A CA 1
ATOM 645 C C . GLY A 1 88 ? 14.750 6.774 -50.086 1.00 45.03 88 GLY A C 1
ATOM 646 O O . GLY A 1 88 ? 15.921 6.924 -50.415 1.00 45.03 88 GLY A O 1
ATOM 647 N N . LEU A 1 89 ? 14.397 6.678 -48.795 1.00 46.53 89 LEU A N 1
ATOM 648 C CA . LEU A 1 89 ? 15.361 6.824 -47.680 1.00 46.53 89 LEU A CA 1
ATOM 649 C C . LEU A 1 89 ? 15.708 5.523 -46.933 1.00 46.53 89 LEU A C 1
ATOM 651 O O . LEU A 1 89 ? 16.554 5.549 -46.040 1.00 46.53 89 LEU A O 1
ATOM 655 N N . MET A 1 90 ? 15.072 4.394 -47.254 1.00 42.34 90 MET A N 1
ATOM 656 C CA . MET A 1 90 ? 15.411 3.096 -46.662 1.00 42.34 90 MET A CA 1
ATOM 657 C C . MET A 1 90 ? 15.642 2.054 -47.755 1.00 42.34 90 MET A C 1
ATOM 659 O O . MET A 1 90 ? 14.696 1.648 -48.426 1.00 42.34 90 MET A O 1
ATOM 663 N N . ASP A 1 91 ? 16.886 1.594 -47.892 1.00 42.97 91 ASP A N 1
ATOM 664 C CA . ASP A 1 91 ? 17.200 0.342 -48.581 1.00 42.97 91 ASP A CA 1
ATOM 665 C C . ASP A 1 91 ? 16.600 -0.816 -47.769 1.00 42.97 91 ASP A C 1
ATOM 667 O O . ASP A 1 91 ? 17.163 -1.216 -46.754 1.00 42.97 91 ASP A O 1
ATOM 671 N N . GLU A 1 92 ? 15.390 -1.244 -48.153 1.00 46.84 92 GLU A N 1
ATOM 672 C CA . GLU A 1 92 ? 14.780 -2.582 -48.013 1.00 46.84 92 GLU A CA 1
ATOM 673 C C . GLU A 1 92 ? 13.237 -2.458 -48.028 1.00 46.84 92 GLU A C 1
ATOM 675 O O . GLU A 1 92 ? 12.586 -2.272 -46.994 1.00 46.84 92 GLU A O 1
ATOM 680 N N . GLU A 1 93 ? 12.615 -2.643 -49.199 1.00 41.41 93 GLU A N 1
ATOM 681 C CA . GLU A 1 93 ? 11.148 -2.729 -49.388 1.00 41.41 93 GLU A CA 1
ATOM 682 C C . GLU A 1 93 ? 10.449 -3.726 -48.428 1.00 41.41 93 GLU A C 1
ATOM 684 O O . GLU A 1 93 ? 9.276 -3.570 -48.063 1.00 41.41 93 GLU A O 1
ATOM 689 N N . VAL A 1 94 ? 11.178 -4.744 -47.954 1.00 45.31 94 VAL A N 1
ATOM 690 C CA . VAL A 1 94 ? 10.680 -5.803 -47.059 1.00 45.31 94 VAL A CA 1
ATOM 691 C C . VAL A 1 94 ? 10.438 -5.297 -45.627 1.00 45.31 94 VAL A C 1
ATOM 693 O O . VAL A 1 94 ? 9.470 -5.710 -44.974 1.00 45.31 94 VAL A O 1
ATOM 696 N N . HIS A 1 95 ? 11.258 -4.360 -45.136 1.00 52.62 95 HIS A N 1
ATOM 697 C CA . HIS A 1 95 ? 11.127 -3.823 -43.779 1.00 52.62 95 HIS A CA 1
ATOM 698 C C . HIS A 1 95 ? 9.956 -2.843 -43.668 1.00 52.62 95 HIS A C 1
ATOM 700 O O . HIS A 1 95 ? 9.207 -2.905 -42.691 1.00 52.62 95 HIS A O 1
ATOM 706 N N . LEU A 1 96 ? 9.736 -1.985 -44.671 1.00 53.47 96 LEU A N 1
ATOM 707 C CA . LEU A 1 96 ? 8.643 -1.008 -44.646 1.00 53.47 96 LEU A CA 1
ATOM 708 C C . LEU A 1 96 ? 7.269 -1.685 -44.762 1.00 53.47 96 LEU A C 1
ATOM 710 O O . LEU A 1 96 ? 6.367 -1.352 -43.993 1.00 53.47 96 LEU A O 1
ATOM 714 N N . SER A 1 97 ? 7.115 -2.684 -45.639 1.00 53.84 97 SER A N 1
ATOM 715 C CA . SER A 1 97 ? 5.854 -3.432 -45.774 1.00 53.84 97 SER A CA 1
ATOM 716 C C . SER A 1 97 ? 5.494 -4.205 -44.498 1.00 53.84 97 SER A C 1
ATOM 718 O O . SER A 1 97 ? 4.345 -4.167 -44.058 1.00 53.84 97 SER A O 1
ATOM 720 N N . SER A 1 98 ? 6.476 -4.823 -43.835 1.00 54.50 98 SER A N 1
ATOM 721 C CA . SER A 1 98 ? 6.290 -5.511 -42.552 1.00 54.50 98 SER A CA 1
ATOM 722 C C . SER A 1 98 ? 5.977 -4.533 -41.416 1.00 54.50 98 SER A C 1
ATOM 724 O O . SER A 1 98 ? 5.048 -4.767 -40.642 1.00 54.50 98 SER A O 1
ATOM 726 N N . CYS A 1 99 ? 6.680 -3.394 -41.345 1.00 55.59 99 CYS A N 1
ATOM 727 C CA . CYS A 1 99 ? 6.366 -2.309 -40.409 1.00 55.59 99 CYS A CA 1
ATOM 728 C C . CYS A 1 99 ? 4.925 -1.831 -40.585 1.00 55.59 99 CYS A C 1
ATOM 730 O O . CYS A 1 99 ? 4.176 -1.760 -39.610 1.00 55.59 99 CYS A O 1
ATOM 732 N N . LEU A 1 100 ? 4.523 -1.535 -41.824 1.00 58.06 100 LEU A N 1
ATOM 733 C CA . LEU A 1 100 ? 3.175 -1.095 -42.165 1.00 58.06 100 LEU A CA 1
ATOM 734 C C . LEU A 1 100 ? 2.145 -2.182 -41.859 1.00 58.06 100 LEU A C 1
ATOM 736 O O . LEU A 1 100 ? 1.093 -1.853 -41.327 1.00 58.06 100 LEU A O 1
ATOM 740 N N . LYS A 1 101 ? 2.442 -3.466 -42.090 1.00 59.59 101 LYS A N 1
ATOM 741 C CA . LYS A 1 101 ? 1.556 -4.589 -41.752 1.00 59.59 101 LYS A CA 1
ATOM 742 C C . LYS A 1 101 ? 1.298 -4.677 -40.249 1.00 59.59 101 LYS A C 1
ATOM 744 O O . LYS A 1 101 ? 0.140 -4.646 -39.845 1.00 59.59 101 LYS A O 1
ATOM 749 N N . TYR A 1 102 ? 2.340 -4.729 -39.415 1.00 56.81 102 TYR A N 1
ATOM 750 C CA . TYR A 1 102 ? 2.177 -4.837 -37.958 1.00 56.81 102 TYR A CA 1
ATOM 751 C C . TYR A 1 102 ? 1.557 -3.578 -37.352 1.00 56.81 102 TYR A C 1
ATOM 753 O O . TYR A 1 102 ? 0.647 -3.675 -36.535 1.00 56.81 102 TYR A O 1
ATOM 761 N N . THR A 1 103 ? 1.977 -2.391 -37.788 1.00 55.19 103 THR A N 1
ATOM 762 C CA . THR A 1 103 ? 1.395 -1.131 -37.301 1.00 55.19 103 THR A CA 1
ATOM 763 C C . THR A 1 103 ? -0.040 -0.922 -37.787 1.00 55.19 103 THR A C 1
ATOM 765 O O . THR A 1 103 ? -0.855 -0.410 -37.025 1.00 55.19 103 THR A O 1
ATOM 768 N N . SER A 1 104 ? -0.395 -1.366 -38.998 1.00 52.41 104 SER A N 1
ATOM 769 C CA . SER A 1 104 ? -1.779 -1.353 -39.496 1.00 52.41 104 SER A CA 1
ATOM 770 C C . SER A 1 104 ? -2.647 -2.387 -38.794 1.00 52.41 104 SER A C 1
ATOM 772 O O . SER A 1 104 ? -3.802 -2.089 -38.526 1.00 52.41 104 SER A O 1
ATOM 774 N N . LEU A 1 105 ? -2.108 -3.556 -38.430 1.00 52.28 105 LEU A N 1
ATOM 775 C CA . LEU A 1 105 ? -2.808 -4.538 -37.597 1.00 52.28 105 LEU A CA 1
ATOM 776 C C . LEU A 1 105 ? -3.084 -3.954 -36.204 1.00 52.28 105 LEU A C 1
ATOM 778 O O . LEU A 1 105 ? -4.219 -3.964 -35.740 1.00 52.28 105 LEU A O 1
ATOM 782 N N . ILE A 1 106 ? -2.068 -3.349 -35.578 1.00 52.00 106 ILE A N 1
ATOM 783 C CA . ILE A 1 106 ? -2.187 -2.655 -34.286 1.00 52.00 106 ILE A CA 1
ATOM 784 C C . ILE A 1 106 ? -3.185 -1.487 -34.373 1.00 52.00 106 ILE A C 1
ATOM 786 O O . ILE A 1 106 ? -3.964 -1.269 -33.450 1.00 52.00 106 ILE A O 1
ATOM 790 N N . ARG A 1 107 ? -3.223 -0.770 -35.503 1.00 49.31 107 ARG A N 1
ATOM 791 C CA . ARG A 1 107 ? -4.171 0.322 -35.769 1.00 49.31 107 ARG A CA 1
ATOM 792 C C . ARG A 1 107 ? -5.585 -0.169 -36.093 1.00 49.31 107 ARG A C 1
ATOM 794 O O . ARG A 1 107 ? -6.533 0.505 -35.720 1.00 49.31 107 ARG A O 1
ATOM 801 N N . ALA A 1 108 ? -5.743 -1.313 -36.755 1.00 47.28 108 ALA A N 1
ATOM 802 C CA . ALA A 1 108 ? -7.037 -1.939 -37.041 1.00 47.28 108 ALA A CA 1
ATOM 803 C C . ALA A 1 108 ? -7.676 -2.530 -35.776 1.00 47.28 108 ALA A C 1
ATOM 805 O O . ALA A 1 108 ? -8.897 -2.556 -35.656 1.00 47.28 108 ALA A O 1
ATOM 806 N N . MET A 1 109 ? -6.849 -2.929 -34.806 1.00 43.19 109 MET A N 1
ATOM 807 C CA . MET A 1 109 ? -7.271 -3.274 -33.447 1.00 43.19 109 MET A CA 1
ATOM 808 C C . MET A 1 109 ? -7.621 -2.036 -32.590 1.00 43.19 109 MET A C 1
ATOM 810 O O . MET A 1 109 ? -8.112 -2.193 -31.475 1.00 43.19 109 MET A O 1
ATOM 814 N N . ALA A 1 110 ? -7.417 -0.809 -33.097 1.00 36.62 110 ALA A N 1
ATOM 815 C CA . ALA A 1 110 ? -7.753 0.450 -32.428 1.00 36.62 110 ALA A CA 1
ATOM 816 C C . ALA A 1 110 ? -9.019 1.094 -33.043 1.00 36.62 110 ALA A C 1
ATOM 818 O O . ALA A 1 110 ? -9.101 1.246 -34.264 1.00 36.62 110 ALA A O 1
ATOM 819 N N . PRO A 1 111 ? -10.016 1.539 -32.254 1.00 37.78 111 PRO A N 1
ATOM 820 C CA . PRO A 1 111 ? -11.191 2.206 -32.815 1.00 37.78 111 PRO A CA 1
ATOM 821 C C . PRO A 1 111 ? -10.835 3.554 -33.475 1.00 37.78 111 PRO A C 1
ATOM 823 O O . PRO A 1 111 ? -9.931 4.268 -33.035 1.00 37.78 111 PRO A O 1
ATOM 826 N N . ARG A 1 112 ? -11.604 3.928 -34.517 1.00 34.69 112 ARG A N 1
ATOM 827 C CA . ARG A 1 112 ? -11.394 5.049 -35.476 1.00 34.69 112 ARG A CA 1
ATOM 828 C C . ARG A 1 112 ? -11.135 6.454 -34.880 1.00 34.69 112 ARG A C 1
ATOM 830 O O . ARG A 1 112 ? -10.894 7.386 -35.640 1.00 34.69 112 ARG A O 1
ATOM 837 N N . ARG A 1 113 ? -11.173 6.639 -33.554 1.00 33.88 113 ARG A N 1
ATOM 838 C CA . ARG A 1 113 ? -10.984 7.929 -32.853 1.00 33.88 113 ARG A CA 1
ATOM 839 C C . ARG A 1 113 ? -9.703 8.035 -32.005 1.00 33.88 113 ARG A C 1
ATOM 841 O O . ARG A 1 113 ? -9.476 9.081 -31.400 1.00 33.88 113 ARG A O 1
ATOM 848 N N . CYS A 1 114 ? -8.837 7.019 -31.977 1.00 35.59 114 CYS A N 1
ATOM 849 C CA . CYS A 1 114 ? -7.557 7.095 -31.259 1.00 35.59 114 CYS A CA 1
ATOM 850 C C . CYS A 1 114 ? -6.548 8.024 -31.966 1.00 35.59 114 CYS A C 1
ATOM 852 O O . CYS A 1 114 ? -6.055 7.706 -33.046 1.00 35.59 114 CYS A O 1
ATOM 854 N N . LYS A 1 115 ? -6.185 9.150 -31.331 1.00 36.50 115 LYS A N 1
ATOM 855 C CA . LYS A 1 115 ? -5.141 10.079 -31.823 1.00 36.50 115 LYS A CA 1
ATOM 856 C C . LYS A 1 115 ? -3.708 9.693 -31.407 1.00 36.50 115 LYS A C 1
ATOM 858 O O . LYS A 1 115 ? -2.760 10.237 -31.960 1.00 36.50 115 LYS A O 1
ATOM 863 N N . CYS A 1 116 ? -3.523 8.752 -30.472 1.00 42.84 116 CYS A N 1
ATOM 864 C CA . CYS A 1 116 ? -2.201 8.360 -29.956 1.00 42.84 116 CYS A CA 1
ATOM 865 C C . CYS A 1 116 ? -1.824 6.920 -30.351 1.00 42.84 116 CYS A C 1
ATOM 867 O O . CYS A 1 116 ? -1.835 5.999 -29.540 1.00 42.84 116 CYS A O 1
ATOM 869 N N . ILE A 1 117 ? -1.475 6.732 -31.626 1.00 45.28 117 ILE A N 1
ATOM 870 C CA . ILE A 1 117 ? -0.994 5.457 -32.199 1.00 45.28 117 ILE A CA 1
ATOM 871 C C . ILE A 1 117 ? 0.310 4.975 -31.524 1.00 45.28 117 ILE A C 1
ATOM 873 O O . ILE A 1 117 ? 0.564 3.774 -31.434 1.00 45.28 117 ILE A O 1
ATOM 877 N N . PHE A 1 118 ? 1.107 5.911 -30.999 1.00 39.56 118 PHE A N 1
ATOM 878 C CA . PHE A 1 118 ? 2.410 5.653 -30.386 1.00 39.56 118 PHE A CA 1
ATOM 879 C C . PHE A 1 118 ? 2.336 4.781 -29.127 1.00 39.56 118 PHE A C 1
ATOM 881 O O . PHE A 1 118 ? 3.056 3.791 -29.034 1.00 39.56 118 PHE A O 1
ATOM 888 N N . GLY A 1 119 ? 1.448 5.109 -28.183 1.00 40.78 119 GLY A N 1
ATOM 889 C CA . GLY A 1 119 ? 1.319 4.356 -26.929 1.00 40.78 119 GLY A CA 1
ATOM 890 C C . GLY A 1 119 ? 0.823 2.925 -27.145 1.00 40.78 119 GLY A C 1
ATOM 891 O O . GLY A 1 119 ? 1.314 1.997 -26.510 1.00 40.78 119 GLY A O 1
ATOM 892 N N . LEU A 1 120 ? -0.085 2.732 -28.105 1.00 48.72 120 LEU A N 1
ATOM 893 C CA . LEU A 1 120 ? -0.664 1.425 -28.415 1.00 48.72 120 LEU A CA 1
ATOM 894 C C . LEU A 1 120 ? 0.366 0.476 -29.049 1.00 48.72 120 LEU A C 1
ATOM 896 O O . LEU A 1 120 ? 0.502 -0.669 -28.623 1.00 48.72 120 LEU A O 1
ATOM 900 N N . CYS A 1 121 ? 1.135 0.966 -30.030 1.00 43.31 121 CYS A N 1
ATOM 901 C CA . CYS A 1 121 ? 2.178 0.163 -30.673 1.00 43.31 121 CYS A CA 1
ATOM 902 C C . CYS A 1 121 ? 3.349 -0.120 -29.722 1.00 43.31 121 CYS A C 1
ATOM 904 O O . CYS A 1 121 ? 3.928 -1.205 -29.764 1.00 43.31 121 CYS A O 1
ATOM 906 N N . PHE A 1 122 ? 3.658 0.820 -28.826 1.00 47.56 122 PHE A N 1
ATOM 907 C CA . PHE A 1 122 ? 4.684 0.662 -27.799 1.00 47.56 122 PHE A CA 1
ATOM 908 C C . PHE A 1 122 ? 4.345 -0.461 -26.809 1.00 47.56 122 PHE A C 1
ATOM 910 O O . PHE A 1 122 ? 5.149 -1.373 -26.613 1.00 47.56 122 PHE A O 1
ATOM 917 N N . VAL A 1 123 ? 3.137 -0.436 -26.239 1.00 47.59 123 VAL A N 1
ATOM 918 C CA . VAL A 1 123 ? 2.679 -1.441 -25.268 1.00 47.59 123 VAL A CA 1
ATOM 919 C C . VAL A 1 123 ? 2.537 -2.815 -25.924 1.00 47.59 123 VAL A C 1
ATOM 921 O O . VAL A 1 123 ? 3.081 -3.783 -25.403 1.00 47.59 123 VAL A O 1
ATOM 924 N N . ALA A 1 124 ? 1.913 -2.913 -27.103 1.00 46.28 124 ALA A N 1
ATOM 925 C CA . ALA A 1 124 ? 1.750 -4.187 -27.814 1.00 46.28 124 ALA A CA 1
ATOM 926 C C . ALA A 1 124 ? 3.092 -4.857 -28.167 1.00 46.28 124 ALA A C 1
ATOM 928 O O . ALA A 1 124 ? 3.245 -6.071 -28.045 1.00 46.28 124 ALA A O 1
ATOM 929 N N . THR A 1 125 ? 4.089 -4.061 -28.561 1.00 47.03 125 THR A N 1
ATOM 930 C CA . THR A 1 125 ? 5.417 -4.571 -28.922 1.00 47.03 125 THR A CA 1
ATOM 931 C C . THR A 1 125 ? 6.204 -5.043 -27.699 1.00 47.03 125 THR A C 1
AT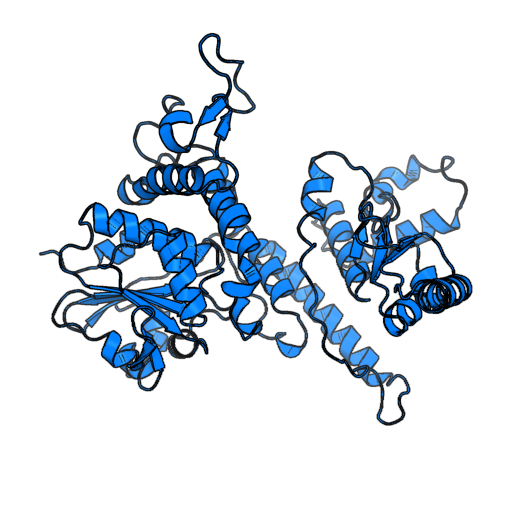OM 933 O O . THR A 1 125 ? 6.882 -6.071 -27.754 1.00 47.03 125 THR A O 1
ATOM 936 N N . LEU A 1 126 ? 6.097 -4.326 -26.578 1.00 51.94 126 LEU A N 1
ATOM 937 C CA . LEU A 1 126 ? 6.691 -4.756 -25.315 1.00 51.94 126 LEU A CA 1
ATOM 938 C C . LEU A 1 126 ? 6.028 -6.041 -24.809 1.00 51.94 126 LEU A C 1
ATOM 940 O O . LEU A 1 126 ? 6.742 -7.001 -24.542 1.00 51.94 126 LEU A O 1
ATOM 944 N N . LEU A 1 127 ? 4.692 -6.104 -24.773 1.00 47.00 127 LEU A N 1
ATOM 945 C CA . LEU A 1 127 ? 3.927 -7.291 -24.361 1.00 47.00 127 LEU A CA 1
ATOM 946 C C . LEU A 1 127 ? 4.340 -8.552 -25.133 1.00 47.00 127 LEU A C 1
ATOM 948 O O . LEU A 1 127 ? 4.555 -9.604 -24.534 1.00 47.00 127 LEU A O 1
ATOM 952 N N . TRP A 1 128 ? 4.529 -8.436 -26.448 1.00 48.84 128 TRP A N 1
ATOM 953 C CA . TRP A 1 128 ? 4.989 -9.547 -27.278 1.00 48.84 128 TRP A CA 1
ATOM 954 C C . TRP A 1 128 ? 6.442 -9.959 -26.975 1.00 48.84 128 TRP A C 1
ATOM 956 O O . TRP A 1 128 ? 6.762 -11.145 -26.935 1.00 48.84 128 TRP A O 1
ATOM 966 N N . THR A 1 129 ? 7.321 -8.992 -26.702 1.00 45.59 129 THR A N 1
ATOM 967 C CA . THR A 1 129 ? 8.740 -9.252 -26.391 1.00 45.59 129 THR A CA 1
ATOM 968 C C . THR A 1 129 ? 8.930 -9.866 -24.995 1.00 45.59 129 THR A C 1
ATOM 970 O O . THR A 1 129 ? 9.902 -10.588 -24.770 1.00 45.59 129 THR A O 1
ATOM 973 N N . PHE A 1 130 ? 7.997 -9.628 -24.065 1.00 45.59 130 PHE A N 1
ATOM 974 C CA . PHE A 1 130 ? 7.994 -10.230 -22.726 1.00 45.59 130 PHE A CA 1
ATOM 975 C C . PHE A 1 130 ? 7.407 -11.648 -22.685 1.00 45.59 130 PHE A C 1
ATOM 977 O O . PHE A 1 130 ? 7.835 -12.441 -21.848 1.00 45.59 130 PHE A O 1
ATOM 984 N N . ALA A 1 131 ? 6.499 -11.999 -23.603 1.00 40.09 131 ALA A N 1
ATOM 985 C CA . ALA A 1 131 ? 5.885 -13.330 -23.685 1.00 40.09 131 ALA A CA 1
ATOM 986 C C . ALA A 1 131 ? 6.884 -14.520 -23.668 1.00 40.09 131 ALA A C 1
ATOM 988 O O . ALA A 1 131 ? 6.565 -15.543 -23.066 1.00 40.09 131 ALA A O 1
ATOM 989 N N . PRO A 1 132 ? 8.105 -14.427 -24.241 1.00 41.66 132 PRO A N 1
ATOM 990 C CA . PRO A 1 132 ? 9.106 -15.493 -24.141 1.00 41.66 132 PRO A CA 1
ATOM 991 C C . PRO A 1 132 ? 10.040 -15.445 -22.904 1.00 41.66 132 PRO A C 1
ATOM 993 O O . PRO A 1 132 ? 11.052 -16.150 -22.905 1.00 41.66 132 PRO A O 1
ATOM 996 N N . ASN A 1 133 ? 9.753 -14.674 -21.843 1.00 42.47 133 ASN A N 1
ATOM 997 C CA . ASN A 1 133 ? 10.640 -14.499 -20.668 1.00 42.47 133 ASN A CA 1
ATOM 998 C C . ASN A 1 133 ? 12.017 -13.874 -21.015 1.00 42.47 133 ASN A C 1
ATOM 1000 O O . ASN A 1 133 ? 13.066 -14.311 -20.541 1.00 42.47 133 ASN A O 1
ATOM 1004 N N . SER A 1 134 ? 12.031 -12.849 -21.876 1.00 42.78 134 SER A N 1
ATOM 1005 C CA . SER A 1 134 ? 13.239 -12.086 -22.248 1.00 42.78 134 SER A CA 1
ATOM 1006 C C . SER A 1 134 ? 13.277 -10.717 -21.548 1.00 42.78 134 SER A C 1
ATOM 1008 O O . SER A 1 134 ? 12.250 -10.051 -21.439 1.00 42.78 134 SER A O 1
ATOM 1010 N N . PHE A 1 135 ? 14.450 -10.259 -21.095 1.00 42.75 135 PHE A N 1
ATOM 1011 C CA . PHE A 1 135 ? 14.633 -8.920 -20.505 1.00 42.75 135 PHE A CA 1
ATOM 1012 C C . PHE A 1 135 ? 14.886 -7.872 -21.584 1.00 42.75 135 PHE A C 1
ATOM 1014 O O . PHE A 1 135 ? 15.722 -8.081 -22.448 1.00 42.75 135 PHE A O 1
ATOM 1021 N N . VAL A 1 136 ? 14.250 -6.706 -21.516 1.00 41.91 136 VAL A N 1
ATOM 1022 C CA . VAL A 1 136 ? 14.391 -5.666 -22.547 1.00 41.91 136 VAL A CA 1
ATOM 1023 C C . VAL A 1 136 ? 15.527 -4.675 -22.235 1.00 41.91 136 VAL A C 1
ATOM 1025 O O . VAL A 1 136 ? 15.590 -4.110 -21.145 1.00 41.91 136 VAL A O 1
ATOM 1028 N N . ASN A 1 137 ? 16.389 -4.403 -23.219 1.00 37.88 137 ASN A N 1
ATOM 1029 C CA . ASN A 1 137 ? 17.351 -3.304 -23.257 1.00 37.88 137 ASN A CA 1
ATOM 1030 C C . ASN A 1 137 ? 16.915 -2.274 -24.317 1.00 37.88 137 ASN A C 1
ATOM 1032 O O . ASN A 1 137 ? 17.095 -2.459 -25.523 1.00 37.88 137 ASN A O 1
ATOM 1036 N N . SER A 1 138 ? 16.298 -1.180 -23.883 1.00 39.06 138 SER A N 1
ATOM 1037 C CA . SER A 1 138 ? 15.954 -0.068 -24.769 1.00 39.06 138 SER A CA 1
ATOM 1038 C C . SER A 1 138 ? 17.187 0.803 -25.019 1.00 39.06 138 SER A C 1
ATOM 1040 O O . SER A 1 138 ? 17.765 1.324 -24.067 1.00 39.06 138 SER A O 1
ATOM 1042 N N . GLY A 1 139 ? 17.575 0.981 -26.286 1.00 35.28 139 GLY A N 1
ATOM 1043 C CA . GLY A 1 139 ? 18.635 1.918 -26.681 1.00 35.28 139 GLY A CA 1
ATOM 1044 C C . GLY A 1 139 ? 18.330 3.383 -26.308 1.00 35.28 139 GLY A C 1
ATOM 1045 O O . GLY A 1 139 ? 17.250 3.683 -25.789 1.00 35.28 139 GLY A O 1
ATOM 1046 N N . PRO A 1 140 ? 19.264 4.319 -26.564 1.00 30.30 140 PRO A N 1
ATOM 1047 C CA . PRO A 1 140 ? 19.123 5.712 -26.148 1.00 30.30 140 PRO A CA 1
ATOM 1048 C C . PRO A 1 140 ? 17.917 6.372 -26.830 1.00 30.30 140 PRO A C 1
ATOM 1050 O O . PRO A 1 140 ? 17.804 6.389 -28.053 1.00 30.30 140 PRO A O 1
ATOM 1053 N N . ALA A 1 141 ? 17.015 6.933 -26.025 1.00 41.59 141 ALA A N 1
ATOM 1054 C CA . ALA A 1 141 ? 15.846 7.680 -26.477 1.00 41.59 141 ALA A CA 1
ATOM 1055 C C . ALA A 1 141 ? 15.731 9.000 -25.696 1.00 41.59 141 ALA A C 1
ATOM 1057 O O . ALA A 1 141 ? 16.283 9.140 -24.605 1.00 41.59 141 ALA A O 1
ATOM 1058 N N . SER A 1 142 ? 14.998 9.983 -26.227 1.00 38.75 142 SER A N 1
ATOM 1059 C CA . SER A 1 142 ? 14.698 11.231 -25.505 1.00 38.75 142 SER A CA 1
ATOM 1060 C C . SER A 1 142 ? 14.076 10.943 -24.125 1.00 38.75 142 SER A C 1
ATOM 1062 O O . SER A 1 142 ? 13.295 9.997 -24.005 1.00 38.75 142 SER A O 1
ATOM 1064 N N . LYS A 1 143 ? 14.356 11.777 -23.107 1.00 33.28 143 LYS A N 1
ATOM 1065 C CA . LYS A 1 143 ? 13.920 11.618 -21.694 1.00 33.28 143 LYS A CA 1
ATOM 1066 C C . LYS A 1 143 ? 12.472 11.110 -21.464 1.00 33.28 143 LYS A C 1
ATOM 1068 O O . LYS A 1 143 ? 12.294 10.344 -20.518 1.00 33.28 143 LYS A O 1
ATOM 1073 N N . PRO A 1 144 ? 11.450 11.457 -22.276 1.00 30.05 144 PRO A N 1
ATOM 1074 C CA . PRO A 1 144 ? 10.095 10.912 -22.118 1.00 30.05 144 PRO A CA 1
ATOM 1075 C C . PRO A 1 144 ? 9.971 9.406 -22.416 1.00 30.05 144 PRO A C 1
ATOM 1077 O O . PRO A 1 144 ? 9.174 8.723 -21.784 1.00 30.05 144 PRO A O 1
ATOM 1080 N N . ALA A 1 145 ? 10.769 8.876 -23.345 1.00 30.92 145 ALA A N 1
ATOM 1081 C CA . ALA A 1 145 ? 10.710 7.479 -23.779 1.00 30.92 145 ALA A CA 1
ATOM 1082 C C . ALA A 1 145 ? 11.475 6.533 -22.834 1.00 30.92 145 ALA A C 1
ATOM 1084 O O . ALA A 1 145 ? 11.015 5.426 -22.579 1.00 30.92 145 ALA A O 1
ATOM 1085 N N . LEU A 1 146 ? 12.582 6.998 -22.236 1.00 33.78 146 LEU A N 1
ATOM 1086 C CA . LEU A 1 146 ? 13.343 6.244 -21.226 1.00 33.78 146 LEU A CA 1
ATOM 1087 C C . LEU A 1 146 ? 12.543 5.991 -19.933 1.00 33.78 146 LEU A C 1
ATOM 1089 O O . LEU A 1 146 ? 12.715 4.948 -19.301 1.00 33.78 146 LEU A O 1
ATOM 1093 N N . ARG A 1 147 ? 11.641 6.916 -19.563 1.00 38.03 147 ARG A N 1
ATOM 1094 C CA . ARG A 1 147 ? 10.778 6.814 -18.368 1.00 38.03 147 ARG A CA 1
ATOM 1095 C C . ARG A 1 147 ? 9.712 5.718 -18.468 1.00 38.03 147 ARG A C 1
ATOM 1097 O O . ARG A 1 147 ? 9.255 5.243 -17.437 1.00 38.03 147 ARG A O 1
ATOM 1104 N N . GLN A 1 148 ? 9.336 5.301 -19.677 1.00 35.19 148 GLN A N 1
ATOM 1105 C CA . GLN A 1 148 ? 8.365 4.219 -19.890 1.00 35.19 148 GLN A CA 1
ATOM 1106 C C . GLN A 1 148 ? 9.021 2.826 -19.864 1.00 35.19 148 GLN A C 1
ATOM 1108 O O . GLN A 1 148 ? 8.357 1.835 -19.585 1.00 35.19 148 GLN A O 1
ATOM 1113 N N . THR A 1 149 ? 10.331 2.743 -20.109 1.00 33.78 149 THR A N 1
ATOM 1114 C CA . THR A 1 149 ? 11.107 1.489 -20.181 1.00 33.78 149 THR A CA 1
ATOM 1115 C C . THR A 1 149 ? 11.711 1.029 -18.852 1.00 33.78 149 THR A C 1
ATOM 1117 O O . THR A 1 149 ? 11.922 -0.165 -18.665 1.00 33.78 149 THR A O 1
ATOM 1120 N N . SER A 1 150 ? 11.974 1.930 -17.898 1.00 34.34 150 SER A N 1
ATOM 1121 C CA . SER A 1 150 ? 12.602 1.577 -16.611 1.00 34.34 150 SER A CA 1
ATOM 1122 C C . SER A 1 150 ? 11.664 0.893 -15.603 1.00 34.34 150 SER A C 1
ATOM 1124 O O . SER A 1 150 ? 12.133 0.417 -14.574 1.00 34.34 150 SER A O 1
ATOM 1126 N N . ALA A 1 151 ? 10.362 0.817 -15.891 1.00 35.00 151 ALA A N 1
ATOM 1127 C CA . ALA A 1 151 ? 9.328 0.310 -14.984 1.00 35.00 151 ALA A CA 1
ATOM 1128 C C . ALA A 1 151 ? 9.176 -1.231 -14.952 1.00 35.00 151 ALA A C 1
ATOM 1130 O O . ALA A 1 151 ? 8.335 -1.737 -14.221 1.00 35.00 151 ALA A O 1
ATOM 1131 N N . VAL A 1 152 ? 9.965 -1.991 -15.726 1.00 34.97 152 VAL A N 1
ATOM 1132 C CA . VAL A 1 152 ? 9.680 -3.418 -16.028 1.00 34.97 152 VAL A CA 1
ATOM 1133 C C . VAL A 1 152 ? 10.739 -4.396 -15.478 1.00 34.97 152 VAL A C 1
ATOM 1135 O O . VAL A 1 152 ? 10.820 -5.552 -15.878 1.00 34.97 152 VAL A O 1
ATOM 1138 N N . ARG A 1 153 ? 11.609 -3.954 -14.561 1.00 32.12 153 ARG A N 1
ATOM 1139 C CA . ARG A 1 153 ? 12.850 -4.683 -14.222 1.00 32.12 153 ARG A CA 1
ATOM 1140 C C . ARG A 1 153 ? 12.740 -5.777 -13.143 1.00 32.12 153 ARG A C 1
ATOM 1142 O O . ARG A 1 153 ? 13.760 -6.385 -12.842 1.00 32.12 153 ARG A O 1
ATOM 1149 N N . GLY A 1 154 ? 11.557 -6.033 -12.576 1.00 31.47 154 GLY A N 1
ATOM 1150 C CA . GLY A 1 154 ? 11.378 -6.902 -11.396 1.00 31.47 154 GLY A CA 1
ATOM 1151 C C . GLY A 1 154 ? 10.598 -8.207 -11.604 1.00 31.47 154 GLY A C 1
ATOM 1152 O O . GLY A 1 154 ? 10.207 -8.828 -10.625 1.00 31.47 154 GLY A O 1
ATOM 1153 N N . LEU A 1 155 ? 10.325 -8.611 -12.844 1.00 32.59 155 LEU A N 1
ATOM 1154 C CA . LEU A 1 155 ? 9.436 -9.736 -13.149 1.00 32.59 155 LEU A CA 1
ATOM 1155 C C . LEU A 1 155 ? 10.229 -11.049 -13.278 1.00 32.59 155 LEU A C 1
ATOM 1157 O O . LEU A 1 155 ? 11.216 -11.077 -14.010 1.00 32.59 155 LEU A O 1
ATOM 1161 N N . VAL A 1 156 ? 9.719 -12.120 -12.651 1.00 30.22 156 VAL A N 1
ATOM 1162 C CA . VAL A 1 156 ? 9.983 -13.568 -12.866 1.00 30.22 156 VAL A CA 1
ATOM 1163 C C . VAL A 1 156 ? 10.681 -14.274 -11.686 1.00 30.22 156 VAL A C 1
ATOM 1165 O O . VAL A 1 156 ? 11.883 -14.126 -11.459 1.00 30.22 156 VAL A O 1
ATOM 1168 N N . SER A 1 157 ? 9.920 -15.119 -10.979 1.00 29.64 157 SER A N 1
ATOM 1169 C CA . SER A 1 157 ? 10.417 -16.183 -10.096 1.00 29.64 157 SER A CA 1
ATOM 1170 C C . SER A 1 157 ? 10.728 -17.459 -10.900 1.00 29.64 157 SER A C 1
ATOM 1172 O O . SER A 1 157 ? 10.146 -17.721 -11.954 1.00 29.64 157 SER A O 1
ATOM 1174 N N . ARG A 1 158 ? 11.711 -18.239 -10.427 1.00 29.75 158 ARG A N 1
ATOM 1175 C CA . ARG A 1 158 ? 12.136 -19.524 -11.006 1.00 29.75 158 ARG A CA 1
ATOM 1176 C C . ARG A 1 158 ? 11.279 -20.658 -10.437 1.00 29.75 158 ARG A C 1
ATOM 1178 O O . ARG A 1 158 ? 11.657 -21.211 -9.412 1.00 29.75 158 ARG A O 1
ATOM 1185 N N . GLU A 1 159 ? 10.210 -21.054 -11.120 1.00 26.69 159 GLU A N 1
ATOM 1186 C CA . GLU A 1 159 ? 9.583 -22.365 -10.893 1.00 26.69 159 GLU A CA 1
ATOM 1187 C C . GLU A 1 159 ? 9.313 -23.112 -12.206 1.00 26.69 159 GLU A C 1
ATOM 1189 O O . GLU A 1 159 ? 9.144 -22.533 -13.281 1.00 26.69 159 GLU A O 1
ATOM 1194 N N . SER A 1 160 ? 9.402 -24.435 -12.112 1.00 27.83 160 SER A N 1
ATOM 1195 C CA . SER A 1 160 ? 9.500 -25.411 -13.194 1.00 27.83 160 SER A CA 1
ATOM 1196 C C . SER A 1 160 ? 8.177 -25.560 -13.952 1.00 27.83 160 SER A C 1
ATOM 1198 O O . SER A 1 160 ? 7.281 -26.276 -13.518 1.00 27.83 160 SER A O 1
ATOM 1200 N N . PHE A 1 161 ? 8.063 -24.921 -15.117 1.00 31.00 161 PHE A N 1
ATOM 1201 C CA . PHE A 1 161 ? 6.880 -25.030 -15.976 1.00 31.00 161 PHE A CA 1
ATOM 1202 C C . PHE A 1 161 ? 6.983 -26.200 -16.970 1.00 31.00 161 PHE A C 1
ATOM 1204 O O . PHE A 1 161 ? 7.907 -26.259 -17.784 1.00 31.00 161 PHE A O 1
ATOM 1211 N N . GLN A 1 162 ? 5.991 -27.095 -16.958 1.00 34.44 162 GLN A N 1
ATOM 1212 C CA . GLN A 1 162 ? 5.654 -27.927 -18.119 1.00 34.44 162 GLN A CA 1
ATOM 1213 C C . GLN A 1 162 ? 5.031 -27.032 -19.202 1.00 34.44 162 GLN A C 1
ATOM 1215 O O . GLN A 1 162 ? 4.298 -26.105 -18.872 1.00 34.44 162 GLN A O 1
ATOM 1220 N N . ASN A 1 163 ? 5.312 -27.274 -20.489 1.00 39.06 163 ASN A N 1
ATOM 1221 C CA . ASN A 1 163 ? 4.724 -26.482 -21.576 1.00 39.06 163 ASN A CA 1
ATOM 1222 C C . ASN A 1 163 ? 3.189 -26.664 -21.577 1.00 39.06 163 ASN A C 1
ATOM 1224 O O . ASN A 1 163 ? 2.728 -27.753 -21.921 1.00 39.06 163 ASN A O 1
ATOM 1228 N N . PRO A 1 164 ? 2.387 -25.637 -21.235 1.00 40.78 164 PRO A N 1
ATOM 1229 C CA . PRO A 1 164 ? 0.936 -25.784 -21.094 1.00 40.78 164 PRO A CA 1
ATOM 1230 C C . PRO A 1 164 ? 0.243 -26.085 -22.431 1.00 40.78 164 PRO A C 1
ATOM 1232 O O . PRO A 1 164 ? -0.854 -26.640 -22.455 1.00 40.78 164 PRO A O 1
ATOM 1235 N N . LEU A 1 165 ? 0.913 -25.773 -23.547 1.00 37.69 165 LEU A N 1
ATOM 1236 C CA . LEU A 1 165 ? 0.456 -26.037 -24.910 1.00 37.69 165 LEU A CA 1
ATOM 1237 C C . LEU A 1 165 ? 0.868 -27.424 -25.415 1.00 37.69 165 LEU A C 1
ATOM 1239 O O . LEU A 1 165 ? 0.523 -27.779 -26.539 1.00 37.69 165 LEU A O 1
ATOM 1243 N N . ALA A 1 166 ? 1.613 -28.203 -24.626 1.00 39.97 166 ALA A N 1
ATOM 1244 C CA . ALA A 1 166 ? 1.943 -29.574 -24.980 1.00 39.97 166 ALA A CA 1
ATOM 1245 C C . ALA A 1 166 ? 0.779 -30.522 -24.643 1.00 39.97 166 ALA A C 1
ATOM 1247 O O . ALA A 1 166 ? 0.116 -30.404 -23.604 1.00 39.97 166 ALA A O 1
ATOM 1248 N N . GLY A 1 167 ? 0.513 -31.461 -25.544 1.00 54.12 167 GLY A N 1
ATOM 1249 C CA . GLY A 1 167 ? -0.308 -32.633 -25.291 1.00 54.12 167 GLY A CA 1
ATOM 1250 C C . GLY A 1 167 ? 0.426 -33.650 -24.406 1.00 54.12 167 GLY A C 1
ATOM 1251 O O . GLY A 1 167 ? 1.609 -33.475 -24.096 1.00 54.12 167 GLY A O 1
ATOM 1252 N N . PRO A 1 168 ? -0.248 -34.740 -24.003 1.00 52.75 168 PRO A N 1
ATOM 1253 C CA . PRO A 1 168 ? 0.349 -35.812 -23.196 1.00 52.75 168 PRO A CA 1
ATOM 1254 C C . PRO A 1 168 ? 1.593 -36.457 -23.832 1.00 52.75 168 PRO A C 1
ATOM 1256 O O . PRO A 1 168 ? 2.395 -37.073 -23.137 1.00 52.75 168 PRO A O 1
ATOM 1259 N N . ASP A 1 169 ? 1.757 -36.313 -25.148 1.00 58.44 169 ASP A N 1
ATOM 1260 C CA . ASP A 1 169 ? 2.871 -36.814 -25.955 1.00 58.44 169 ASP A CA 1
ATOM 1261 C C . ASP A 1 169 ? 4.028 -35.805 -26.112 1.00 58.44 169 ASP A C 1
ATOM 1263 O O . ASP A 1 169 ? 4.992 -36.069 -26.832 1.00 58.44 169 ASP A O 1
ATOM 1267 N N . GLY A 1 170 ? 3.938 -34.635 -25.469 1.00 46.50 170 GLY A N 1
ATOM 1268 C CA . GLY A 1 170 ? 4.935 -33.568 -25.551 1.00 46.50 170 GLY A CA 1
ATOM 1269 C C . GLY A 1 170 ? 4.882 -32.739 -26.841 1.00 46.50 170 GLY A C 1
ATOM 1270 O O . GLY A 1 170 ? 5.669 -31.799 -26.980 1.00 46.50 170 GLY A O 1
ATOM 1271 N N . LYS A 1 171 ? 3.970 -33.040 -27.780 1.00 45.72 171 LYS A N 1
ATOM 1272 C CA . LYS A 1 171 ? 3.771 -32.252 -29.009 1.00 45.72 171 LYS A CA 1
ATOM 1273 C C . LYS A 1 171 ? 2.814 -31.094 -28.765 1.00 45.72 171 LYS A C 1
ATOM 1275 O O . LYS A 1 171 ? 2.008 -31.131 -27.846 1.00 45.72 171 LYS A O 1
ATOM 1280 N N . ILE A 1 172 ? 2.900 -30.055 -29.593 1.00 44.84 172 ILE A N 1
ATOM 1281 C CA . ILE A 1 172 ? 2.003 -28.897 -29.495 1.00 44.84 172 ILE A CA 1
ATOM 1282 C C . ILE A 1 172 ? 0.571 -29.332 -29.827 1.00 44.84 172 ILE A C 1
ATOM 1284 O O . ILE A 1 172 ? 0.306 -29.826 -30.921 1.00 44.84 172 ILE A O 1
ATOM 1288 N N . ASP A 1 173 ? -0.340 -29.113 -28.884 1.00 58.31 173 ASP A N 1
ATOM 1289 C CA . ASP A 1 173 ? -1.773 -29.320 -29.048 1.00 58.31 173 ASP A CA 1
ATOM 1290 C C . ASP A 1 173 ? -2.390 -28.076 -29.702 1.00 58.31 173 ASP A C 1
ATOM 1292 O O . ASP A 1 173 ? -2.479 -26.998 -29.108 1.00 58.31 173 ASP A O 1
ATOM 1296 N N . GLN A 1 174 ? -2.801 -28.225 -30.959 1.00 54.19 174 GLN A N 1
ATOM 1297 C CA . GLN A 1 174 ? -3.306 -27.130 -31.782 1.00 54.19 174 GLN A CA 1
ATOM 1298 C C . GLN A 1 174 ? -4.614 -26.530 -31.239 1.00 54.19 174 GLN A C 1
ATOM 1300 O O . GLN A 1 174 ? -4.834 -25.329 -31.379 1.00 54.19 174 GLN A O 1
ATOM 1305 N N . LYS A 1 175 ? -5.432 -27.322 -30.536 1.00 59.94 175 LYS A N 1
ATOM 1306 C CA . LYS A 1 175 ? -6.663 -26.840 -29.902 1.00 59.94 175 LYS A CA 1
ATOM 1307 C C . LYS A 1 175 ? -6.348 -25.941 -28.706 1.00 59.94 175 LYS A C 1
ATOM 1309 O O . LYS A 1 175 ? -6.925 -24.864 -28.579 1.00 59.94 175 LYS A O 1
ATOM 1314 N N . LYS A 1 176 ? -5.360 -26.321 -27.887 1.00 49.72 176 LYS A N 1
ATOM 1315 C CA . LYS A 1 176 ? -4.865 -25.468 -26.790 1.00 49.72 176 LYS A CA 1
ATOM 1316 C C . LYS A 1 176 ? -4.265 -24.158 -27.303 1.00 49.72 176 LYS A C 1
ATOM 1318 O O . LYS A 1 176 ? -4.386 -23.130 -26.642 1.00 49.72 176 LYS A O 1
ATOM 1323 N N . VAL A 1 177 ? -3.628 -24.174 -28.478 1.00 45.47 177 VAL A N 1
ATOM 1324 C CA . VAL A 1 177 ? -3.113 -22.956 -29.130 1.00 45.47 177 VAL A CA 1
ATOM 1325 C C . VAL A 1 177 ? -4.254 -22.024 -29.548 1.00 45.47 177 VAL A C 1
ATOM 1327 O O . VAL A 1 177 ? -4.173 -20.824 -29.295 1.00 45.47 177 VAL A O 1
ATOM 1330 N N . GLU A 1 178 ? -5.317 -22.549 -30.156 1.00 48.78 178 GLU A N 1
ATOM 1331 C CA . GLU A 1 178 ? -6.488 -21.756 -30.558 1.00 48.78 178 GLU A CA 1
ATOM 1332 C C . GLU A 1 178 ? -7.229 -21.159 -29.353 1.00 48.78 178 GLU A C 1
ATOM 1334 O O . GLU A 1 178 ? -7.554 -19.970 -29.361 1.00 48.78 178 GLU A O 1
ATOM 1339 N N . GLU A 1 179 ? -7.421 -21.942 -28.288 1.00 60.56 179 GLU A N 1
ATOM 1340 C CA . GLU A 1 179 ? -8.008 -21.477 -27.025 1.00 60.56 179 GLU A CA 1
ATOM 1341 C C . GLU A 1 179 ? -7.146 -20.380 -26.375 1.00 60.56 179 GLU A C 1
ATOM 1343 O O . GLU A 1 179 ? -7.660 -19.324 -26.003 1.00 60.56 179 GLU A O 1
ATOM 1348 N N . ALA A 1 180 ? -5.821 -20.563 -26.318 1.00 51.22 180 ALA A N 1
ATOM 1349 C CA . ALA A 1 180 ? -4.899 -19.557 -25.791 1.00 51.22 180 ALA A CA 1
ATOM 1350 C C . ALA A 1 180 ? -4.901 -18.258 -26.618 1.00 51.22 180 ALA A C 1
ATOM 1352 O O . ALA A 1 180 ? -4.838 -17.164 -26.053 1.00 51.22 180 ALA A O 1
ATOM 1353 N N . LEU A 1 181 ? -5.006 -18.352 -27.950 1.00 48.25 181 LEU A N 1
ATOM 1354 C CA . LEU A 1 181 ? -5.135 -17.188 -28.832 1.00 48.25 181 LEU A CA 1
ATOM 1355 C C . LEU A 1 181 ? -6.464 -16.456 -28.616 1.00 48.25 181 LEU A C 1
ATOM 1357 O O . LEU A 1 181 ? -6.470 -15.226 -28.545 1.00 48.25 181 LEU A O 1
ATOM 1361 N N . ALA A 1 182 ? -7.574 -17.185 -28.481 1.00 57.97 182 ALA A N 1
ATOM 1362 C CA . ALA A 1 182 ? -8.884 -16.601 -28.206 1.00 57.97 182 ALA A CA 1
ATOM 1363 C C . ALA A 1 182 ? -8.899 -15.862 -26.858 1.00 57.97 182 ALA A C 1
ATOM 1365 O O . ALA A 1 182 ? -9.293 -14.694 -26.810 1.00 57.97 182 ALA A O 1
ATOM 1366 N N . THR A 1 183 ? -8.379 -16.492 -25.798 1.00 59.69 183 THR A N 1
ATOM 1367 C CA . THR A 1 183 ? -8.219 -15.872 -24.474 1.00 59.69 183 THR A CA 1
ATOM 1368 C C . THR A 1 183 ? -7.292 -14.657 -24.536 1.00 59.69 183 THR A C 1
ATOM 1370 O O . THR A 1 183 ? -7.614 -13.606 -23.985 1.00 59.69 183 THR A O 1
ATOM 1373 N N . GLY A 1 184 ? -6.174 -14.736 -25.265 1.00 54.47 184 GLY A N 1
ATOM 1374 C CA . GLY A 1 184 ? -5.263 -13.605 -25.461 1.00 54.47 184 GLY A CA 1
ATOM 1375 C C . GLY A 1 184 ? -5.918 -12.409 -26.163 1.00 54.47 184 GLY A C 1
ATOM 1376 O O . GLY A 1 184 ? -5.732 -11.267 -25.736 1.00 54.47 184 GLY A O 1
ATOM 1377 N N . LEU A 1 185 ? -6.722 -12.649 -27.207 1.00 60.59 185 LEU A N 1
ATOM 1378 C CA . LEU A 1 185 ? -7.496 -11.596 -27.874 1.00 60.59 185 LEU A CA 1
ATOM 1379 C C . LEU A 1 185 ? -8.555 -10.988 -26.949 1.00 60.59 185 LEU A C 1
ATOM 1381 O O . LEU A 1 185 ? -8.766 -9.775 -26.986 1.00 60.59 185 LEU A O 1
ATOM 1385 N N . ASP A 1 186 ? -9.232 -11.808 -26.151 1.00 67.62 186 ASP A N 1
ATOM 1386 C CA . ASP A 1 186 ? -10.260 -11.348 -25.218 1.00 67.62 186 ASP A CA 1
ATOM 1387 C C . ASP A 1 186 ? -9.667 -10.490 -24.091 1.00 67.62 186 ASP A C 1
ATOM 1389 O O . ASP A 1 186 ? -10.140 -9.380 -23.832 1.00 67.62 186 ASP A O 1
ATOM 1393 N N . ILE A 1 187 ? -8.545 -10.924 -23.512 1.00 66.75 187 ILE A N 1
ATOM 1394 C CA . ILE A 1 187 ? -7.758 -10.138 -22.556 1.00 66.75 187 ILE A CA 1
ATOM 1395 C C . ILE A 1 187 ? -7.354 -8.798 -23.174 1.00 66.75 187 ILE A C 1
ATOM 1397 O O . ILE A 1 187 ? -7.580 -7.747 -22.573 1.00 66.75 187 ILE A O 1
ATOM 1401 N N . ALA A 1 188 ? -6.779 -8.808 -24.382 1.00 65.75 188 ALA A N 1
ATOM 1402 C CA . ALA A 1 188 ? -6.332 -7.587 -25.046 1.00 65.75 188 ALA A CA 1
ATOM 1403 C C . ALA A 1 188 ? -7.490 -6.603 -25.266 1.00 65.75 188 ALA A C 1
ATOM 1405 O O . ALA A 1 188 ? -7.342 -5.410 -24.996 1.00 65.75 188 ALA A O 1
ATOM 1406 N N . LYS A 1 189 ? -8.659 -7.098 -25.693 1.00 71.31 189 LYS A N 1
ATOM 1407 C CA . LYS A 1 189 ? -9.877 -6.286 -25.821 1.00 71.31 189 LYS A CA 1
ATOM 1408 C C . LYS A 1 189 ? -10.279 -5.677 -24.481 1.00 71.31 189 LYS A C 1
ATOM 1410 O O . LYS A 1 189 ? -10.475 -4.467 -24.418 1.00 71.31 189 LYS A O 1
ATOM 1415 N N . ASN A 1 190 ? -10.365 -6.475 -23.418 1.00 71.44 190 ASN A N 1
ATOM 1416 C CA . ASN A 1 190 ? -10.783 -6.005 -22.095 1.00 71.44 190 ASN A CA 1
ATOM 1417 C C . ASN A 1 190 ? -9.806 -4.982 -21.497 1.00 71.44 190 ASN A C 1
ATOM 1419 O O . ASN A 1 190 ? -10.243 -3.973 -20.947 1.00 71.44 190 ASN A O 1
ATOM 1423 N N . VAL A 1 191 ? -8.494 -5.174 -21.674 1.00 69.38 191 VAL A N 1
ATOM 1424 C CA . VAL A 1 191 ? -7.479 -4.177 -21.293 1.00 69.38 191 VAL A CA 1
ATOM 1425 C C . VAL A 1 191 ? -7.679 -2.879 -22.077 1.00 69.38 191 VAL A C 1
ATOM 1427 O O . VAL A 1 191 ? -7.725 -1.810 -21.476 1.00 69.38 191 VAL A O 1
ATOM 1430 N N . ILE A 1 192 ? -7.840 -2.950 -23.404 1.00 69.12 192 ILE A N 1
ATOM 1431 C CA . ILE A 1 192 ? -8.066 -1.765 -24.249 1.00 69.12 192 ILE A CA 1
ATOM 1432 C C . ILE A 1 192 ? -9.338 -1.022 -23.829 1.00 69.12 192 ILE A C 1
ATOM 1434 O O . ILE A 1 192 ? -9.316 0.204 -23.734 1.00 69.12 192 ILE A O 1
ATOM 1438 N N . PHE A 1 193 ? -10.428 -1.739 -23.550 1.00 71.44 193 PHE A N 1
ATOM 1439 C CA . PHE A 1 193 ? -11.667 -1.128 -23.074 1.00 71.44 193 PHE A CA 1
ATOM 1440 C C . PHE A 1 193 ? -11.482 -0.448 -21.718 1.00 71.44 193 PHE A C 1
ATOM 1442 O O . PHE A 1 193 ? -11.878 0.704 -21.556 1.00 71.44 193 PHE A O 1
ATOM 1449 N N . ALA A 1 194 ? -10.815 -1.112 -20.775 1.00 70.50 194 ALA A N 1
ATOM 1450 C CA . ALA A 1 194 ? -10.554 -0.539 -19.463 1.00 70.50 194 ALA A CA 1
ATOM 1451 C C . ALA A 1 194 ? -9.634 0.694 -19.521 1.00 70.50 194 ALA A C 1
ATOM 1453 O O . ALA A 1 194 ? -9.790 1.606 -18.713 1.00 70.50 194 ALA A O 1
ATOM 1454 N N . LEU A 1 195 ? -8.725 0.777 -20.503 1.00 67.81 195 LEU A N 1
ATOM 1455 C CA . LEU A 1 195 ? -7.864 1.947 -20.708 1.00 67.81 195 LEU A CA 1
ATOM 1456 C C . LEU A 1 195 ? -8.637 3.231 -21.068 1.00 67.81 195 LEU A C 1
ATOM 1458 O O . LEU A 1 195 ? -8.103 4.321 -20.877 1.00 67.81 195 LEU A O 1
ATOM 1462 N N . PHE A 1 196 ? -9.883 3.150 -21.549 1.00 67.25 196 PHE A N 1
ATOM 1463 C CA . PHE A 1 196 ? -10.713 4.348 -21.760 1.00 67.25 196 PHE A CA 1
ATOM 1464 C C . PHE A 1 196 ? -11.208 4.969 -20.450 1.00 67.25 196 PHE A C 1
ATOM 1466 O O . PHE A 1 196 ? -11.495 6.166 -20.403 1.00 67.25 196 PHE A O 1
ATOM 1473 N N . ASP A 1 197 ? -11.262 4.174 -19.386 1.00 69.00 197 ASP A N 1
ATOM 1474 C CA . ASP A 1 197 ? -11.884 4.549 -18.122 1.00 69.00 197 ASP A CA 1
ATOM 1475 C C . ASP A 1 197 ? -10.879 5.061 -17.084 1.00 69.00 197 ASP A C 1
ATOM 1477 O O . ASP A 1 197 ? -11.267 5.540 -16.023 1.00 69.00 197 ASP A O 1
ATOM 1481 N N . ILE A 1 198 ? -9.585 5.055 -17.408 1.00 70.69 198 ILE A N 1
ATOM 1482 C CA . ILE A 1 198 ? -8.491 5.373 -16.473 1.00 70.69 198 ILE A CA 1
ATOM 1483 C C . ILE A 1 198 ? -8.465 6.835 -16.009 1.00 70.69 198 ILE A C 1
ATOM 1485 O O . ILE A 1 198 ? -7.857 7.152 -14.988 1.00 70.69 198 ILE A O 1
ATOM 1489 N N . PHE A 1 199 ? -9.128 7.729 -16.750 1.00 69.88 199 PHE A N 1
ATOM 1490 C CA . PHE A 1 199 ? -9.296 9.141 -16.386 1.00 69.88 199 PHE A CA 1
ATOM 1491 C C . PHE A 1 199 ? -10.640 9.442 -15.710 1.00 69.88 199 PHE A C 1
ATOM 1493 O O . PHE A 1 199 ? -10.873 10.590 -15.330 1.00 69.88 199 PHE A O 1
ATOM 1500 N N . LYS A 1 200 ? -11.533 8.452 -15.562 1.00 70.38 200 LYS A N 1
ATOM 1501 C CA . LYS A 1 200 ? -12.797 8.647 -14.843 1.00 70.38 200 LYS A CA 1
ATOM 1502 C C . LYS A 1 200 ? -12.525 8.908 -13.363 1.00 70.38 200 LYS A C 1
ATOM 1504 O O . LYS A 1 200 ? -11.545 8.421 -12.794 1.00 70.38 200 LYS A O 1
ATOM 1509 N N . GLU A 1 201 ? -13.409 9.684 -12.742 1.00 70.81 201 GLU A N 1
ATOM 1510 C CA . GLU A 1 201 ? -13.401 9.822 -11.288 1.00 70.81 201 GLU A CA 1
ATOM 1511 C C . GLU A 1 201 ? -13.692 8.466 -10.632 1.00 70.81 201 GLU A C 1
ATOM 1513 O O . GLU A 1 201 ? -14.504 7.699 -11.164 1.00 70.81 201 GLU A O 1
ATOM 1518 N N . PRO A 1 202 ? -13.065 8.164 -9.482 1.00 72.38 202 PRO A N 1
ATOM 1519 C CA . PRO A 1 202 ? -13.477 7.020 -8.693 1.00 72.38 202 PRO A CA 1
ATOM 1520 C C . PRO A 1 202 ? -14.952 7.201 -8.297 1.00 72.38 202 PRO A C 1
ATOM 1522 O O . PRO A 1 202 ? -15.365 8.315 -7.953 1.00 72.38 202 PRO A O 1
ATOM 1525 N N . PRO A 1 203 ? -15.766 6.137 -8.362 1.00 73.56 203 PRO A N 1
ATOM 1526 C CA . PRO A 1 203 ? -17.179 6.227 -8.031 1.00 73.56 203 PRO A CA 1
ATOM 1527 C C . PRO A 1 203 ? -17.351 6.710 -6.589 1.00 73.56 203 PRO A C 1
ATOM 1529 O O . PRO A 1 203 ? -16.741 6.171 -5.661 1.00 73.56 203 PRO A O 1
ATOM 1532 N N . ARG A 1 204 ? -18.189 7.735 -6.402 1.00 76.94 204 ARG A N 1
ATOM 1533 C CA . ARG A 1 204 ? -18.605 8.169 -5.067 1.00 76.94 204 ARG A CA 1
ATOM 1534 C C . ARG A 1 204 ? -19.611 7.161 -4.531 1.00 76.94 204 ARG A C 1
ATOM 1536 O O . ARG A 1 204 ? -20.608 6.878 -5.188 1.00 76.94 204 ARG A O 1
ATOM 1543 N N . GLU A 1 205 ? -19.351 6.650 -3.339 1.00 80.56 205 GLU A N 1
ATOM 1544 C CA . GLU A 1 205 ? -20.262 5.765 -2.619 1.00 80.56 205 GLU A CA 1
ATOM 1545 C C . GLU A 1 205 ? -20.621 6.400 -1.277 1.00 80.56 205 GLU A C 1
ATOM 1547 O O . GLU A 1 205 ? -19.812 7.121 -0.684 1.00 80.56 205 GLU A O 1
ATOM 1552 N N . SER A 1 206 ? -21.844 6.143 -0.813 1.00 84.00 206 SER A N 1
ATOM 1553 C CA . SER A 1 206 ? -22.250 6.435 0.559 1.00 84.00 206 SER A CA 1
ATOM 1554 C C . SER A 1 206 ? -21.332 5.705 1.539 1.00 84.00 206 SER A C 1
ATOM 1556 O O . SER A 1 206 ? -20.882 4.585 1.292 1.00 84.00 206 SER A O 1
ATOM 1558 N N . THR A 1 207 ? -21.065 6.349 2.670 1.00 86.06 207 THR A N 1
ATOM 1559 C CA . THR A 1 207 ? -20.371 5.754 3.813 1.00 86.06 207 THR A CA 1
ATOM 1560 C C . THR A 1 207 ? -21.348 5.637 4.985 1.00 86.06 207 THR A C 1
ATOM 1562 O O . THR A 1 207 ? -22.326 6.379 5.061 1.00 86.06 207 THR A O 1
ATOM 1565 N N . GLY A 1 208 ? -21.113 4.684 5.890 1.00 84.44 208 GLY A N 1
ATOM 1566 C CA . GLY A 1 208 ? -21.997 4.427 7.036 1.00 84.44 208 GLY A CA 1
ATOM 1567 C C . GLY A 1 208 ? -23.044 3.351 6.746 1.00 84.44 208 GLY A C 1
ATOM 1568 O O . GLY A 1 208 ? -22.744 2.389 6.041 1.00 84.44 208 GLY A O 1
ATOM 1569 N N . LYS A 1 209 ? -24.258 3.492 7.298 1.00 83.12 209 LYS A N 1
ATOM 1570 C CA . LYS A 1 209 ? -25.304 2.445 7.258 1.00 83.12 209 LYS A CA 1
ATOM 1571 C C . LYS A 1 209 ? -25.768 2.097 5.839 1.00 83.12 209 LYS A C 1
ATOM 1573 O O . LYS A 1 209 ? -26.032 0.934 5.557 1.00 83.12 209 LYS A O 1
ATOM 1578 N N . ASP A 1 210 ? -25.766 3.079 4.940 1.00 85.88 210 ASP A N 1
ATOM 1579 C CA . ASP A 1 210 ? -26.173 2.908 3.540 1.00 85.88 210 ASP A CA 1
ATOM 1580 C C . ASP A 1 210 ? -24.991 2.602 2.607 1.00 85.88 210 ASP A C 1
ATOM 1582 O O . ASP A 1 210 ? -25.117 2.711 1.385 1.00 85.88 210 ASP A O 1
ATOM 1586 N N . ALA A 1 211 ? -23.808 2.286 3.147 1.00 91.44 211 ALA A N 1
ATOM 1587 C CA . ALA A 1 211 ? -22.656 1.949 2.321 1.00 91.44 211 ALA A CA 1
ATOM 1588 C C . ALA A 1 211 ? -22.949 0.666 1.520 1.00 91.44 211 ALA A C 1
ATOM 1590 O O . ALA A 1 211 ? -23.237 -0.366 2.131 1.00 91.44 211 ALA A O 1
ATOM 1591 N N . PRO A 1 212 ? -22.821 0.656 0.177 1.00 89.94 212 PRO A N 1
ATOM 1592 C CA . PRO A 1 212 ? -23.199 -0.503 -0.634 1.00 89.94 212 PRO A CA 1
ATOM 1593 C C . PRO A 1 212 ? -22.448 -1.778 -0.245 1.00 89.94 212 PRO A C 1
ATOM 1595 O O . PRO A 1 212 ? -23.003 -2.870 -0.298 1.00 89.94 212 PRO A O 1
ATOM 1598 N N . GLY A 1 213 ? -21.185 -1.636 0.170 1.00 89.69 213 GLY A N 1
ATOM 1599 C CA . GLY A 1 213 ? -20.391 -2.758 0.660 1.00 89.69 213 GLY A CA 1
ATOM 1600 C C . GLY A 1 213 ? -20.889 -3.314 1.995 1.00 89.69 213 GLY A C 1
ATOM 1601 O O . GLY A 1 213 ? -20.866 -4.522 2.162 1.00 89.69 213 GLY A O 1
ATOM 1602 N N . LEU A 1 214 ? -21.405 -2.471 2.897 1.00 93.06 214 LEU A N 1
ATOM 1603 C CA . LEU A 1 214 ? -22.008 -2.925 4.153 1.00 93.06 214 LEU A CA 1
ATOM 1604 C C . LEU A 1 214 ? -23.350 -3.622 3.899 1.00 93.06 214 LEU A C 1
ATOM 1606 O O . LEU A 1 214 ? -23.595 -4.689 4.450 1.00 93.06 214 LEU A O 1
ATOM 1610 N N . VAL A 1 215 ? -24.185 -3.060 3.019 1.00 92.44 215 VAL A N 1
ATOM 1611 C CA . VAL A 1 215 ? -25.463 -3.667 2.608 1.00 92.44 215 VAL A CA 1
ATOM 1612 C C . VAL A 1 215 ? -25.241 -5.045 1.975 1.00 92.44 215 VAL A C 1
ATOM 1614 O O . VAL A 1 215 ? -26.002 -5.974 2.237 1.00 92.44 215 VAL A O 1
ATOM 1617 N N . ALA A 1 216 ? -24.174 -5.204 1.185 1.00 93.00 216 ALA A N 1
ATOM 1618 C CA . ALA A 1 216 ? -23.818 -6.475 0.557 1.00 93.00 216 ALA A CA 1
ATOM 1619 C C . ALA A 1 216 ? -23.439 -7.586 1.557 1.00 93.00 216 ALA A C 1
ATOM 1621 O O . ALA A 1 216 ? -23.548 -8.757 1.204 1.00 93.00 216 ALA A O 1
ATOM 1622 N N . LEU A 1 217 ? -23.040 -7.245 2.791 1.00 93.56 217 LEU A N 1
ATOM 1623 C CA . LEU A 1 217 ? -22.769 -8.225 3.855 1.00 93.56 217 LEU A CA 1
ATOM 1624 C C . LEU A 1 217 ? -24.053 -8.781 4.497 1.00 93.56 217 LEU A C 1
ATOM 1626 O O . LEU A 1 217 ? -23.991 -9.726 5.281 1.00 93.56 217 LEU A O 1
ATOM 1630 N N . GLY A 1 218 ? -25.223 -8.220 4.174 1.00 91.88 218 GLY A N 1
ATOM 1631 C CA . GLY A 1 218 ? -26.509 -8.702 4.668 1.00 91.88 218 GLY A CA 1
ATOM 1632 C C . GLY A 1 218 ? -26.654 -8.608 6.191 1.00 91.88 218 GLY A C 1
ATOM 1633 O O . GLY A 1 218 ? -26.113 -7.709 6.834 1.00 91.88 218 GLY A O 1
ATOM 1634 N N . SER A 1 219 ? -27.419 -9.537 6.772 1.00 87.50 219 SER A N 1
ATOM 1635 C CA . SER A 1 219 ? -27.729 -9.564 8.210 1.00 87.50 219 SER A CA 1
ATOM 1636 C C . SER A 1 219 ? -26.527 -9.870 9.102 1.00 87.50 219 SER A C 1
ATOM 1638 O O . SER A 1 219 ? -26.535 -9.490 10.270 1.00 87.50 219 SER A O 1
ATOM 1640 N N . ASP A 1 220 ? -25.512 -10.547 8.564 1.00 85.06 220 ASP A N 1
ATOM 1641 C CA . ASP A 1 220 ? -24.312 -10.929 9.312 1.00 85.06 220 ASP A CA 1
ATOM 1642 C C . ASP A 1 220 ? -23.417 -9.710 9.587 1.00 85.06 220 ASP A C 1
ATOM 1644 O O . ASP A 1 220 ? -22.712 -9.653 10.601 1.00 85.06 220 ASP A O 1
ATOM 1648 N N . GLY A 1 221 ? -23.485 -8.695 8.717 1.00 93.50 221 GLY A N 1
ATOM 1649 C CA . GLY A 1 221 ? -22.723 -7.458 8.840 1.00 93.50 221 GLY A CA 1
ATOM 1650 C C . GLY A 1 221 ? -21.210 -7.691 8.908 1.00 93.50 221 GLY A C 1
ATOM 1651 O O . GLY A 1 221 ? -20.691 -8.740 8.535 1.00 93.50 221 GLY A O 1
ATOM 1652 N N . VAL A 1 222 ? -20.474 -6.694 9.405 1.00 95.62 222 VAL A N 1
ATOM 1653 C CA . VAL A 1 222 ? -19.002 -6.760 9.475 1.00 95.62 222 VAL A CA 1
ATOM 1654 C C . VAL A 1 222 ? -18.523 -7.831 10.458 1.00 95.62 222 VAL A C 1
ATOM 1656 O O . VAL A 1 222 ? -17.619 -8.598 10.141 1.00 95.62 222 VAL A O 1
ATOM 1659 N N . LEU A 1 223 ? -19.121 -7.900 11.651 1.00 95.31 223 LEU A N 1
ATOM 1660 C CA . LEU A 1 223 ? -18.683 -8.838 12.688 1.00 95.31 223 LEU A CA 1
ATOM 1661 C C . LEU A 1 223 ? -19.010 -10.291 12.327 1.00 95.31 223 LEU A C 1
ATOM 1663 O O . LEU A 1 223 ? -18.198 -11.171 12.589 1.00 95.31 223 LEU A O 1
ATOM 1667 N N . GLY A 1 224 ? -20.169 -10.551 11.716 1.00 95.81 224 GLY A N 1
ATOM 1668 C CA . GLY A 1 224 ? -20.515 -11.888 11.243 1.00 95.81 224 GLY A CA 1
ATOM 1669 C C . GLY A 1 224 ? -19.611 -12.335 10.098 1.00 95.81 224 GLY A C 1
ATOM 1670 O O . GLY A 1 224 ? -19.108 -13.453 10.143 1.00 95.81 224 GLY A O 1
ATOM 1671 N N . ALA A 1 225 ? -19.318 -11.444 9.143 1.00 96.94 225 ALA A N 1
ATOM 1672 C CA . ALA A 1 225 ? -18.412 -11.741 8.035 1.00 96.94 225 ALA A CA 1
ATOM 1673 C C . ALA A 1 225 ? -16.983 -12.072 8.504 1.00 96.94 225 ALA A C 1
ATOM 1675 O O . ALA A 1 225 ? -16.363 -12.996 7.993 1.00 96.94 225 ALA A O 1
ATOM 1676 N N . LEU A 1 226 ? -16.460 -11.346 9.498 1.00 97.44 226 LEU A N 1
ATOM 1677 C CA . LEU A 1 226 ? -15.100 -11.553 10.016 1.00 97.44 226 LEU A CA 1
ATOM 1678 C C . LEU A 1 226 ? -14.960 -12.745 10.971 1.00 97.44 226 LEU A C 1
ATOM 1680 O O . LEU A 1 226 ? -13.845 -13.065 11.388 1.00 97.44 226 LEU A O 1
ATOM 1684 N N . LYS A 1 227 ? -16.066 -13.377 11.366 1.00 96.69 227 LYS A N 1
ATOM 1685 C CA . LYS A 1 227 ? -16.053 -14.457 12.348 1.00 96.69 227 LYS A CA 1
ATOM 1686 C C . LYS A 1 227 ? -15.307 -15.673 11.796 1.00 96.69 227 LYS A C 1
ATOM 1688 O O . LYS A 1 227 ? -15.672 -16.214 10.758 1.00 96.69 227 LYS A O 1
ATOM 1693 N N . GLY A 1 228 ? -14.305 -16.142 12.532 1.00 95.38 228 GLY A N 1
ATOM 1694 C CA . GLY A 1 228 ? -13.445 -17.256 12.138 1.00 95.38 228 GLY A CA 1
ATOM 1695 C C . GLY A 1 228 ? -12.243 -16.852 11.281 1.00 95.38 228 GLY A C 1
ATOM 1696 O O . GLY A 1 228 ? -11.379 -17.695 11.048 1.00 95.38 228 GLY A O 1
ATOM 1697 N N . SER A 1 229 ? -12.145 -15.591 10.848 1.00 97.19 229 SER A N 1
ATOM 1698 C CA . SER A 1 229 ? -10.938 -15.076 10.198 1.00 97.19 229 SER A CA 1
ATOM 1699 C C . SER A 1 229 ? -9.866 -14.816 11.251 1.00 97.19 229 SER A C 1
ATOM 1701 O O . SER A 1 229 ? -10.073 -14.037 12.183 1.00 97.19 229 SER A O 1
ATOM 1703 N N . GLU A 1 230 ? -8.714 -15.465 11.111 1.00 98.00 230 GLU A N 1
ATOM 1704 C CA . GLU A 1 230 ? -7.590 -15.318 12.034 1.00 98.00 230 GLU A CA 1
ATOM 1705 C C . GLU A 1 230 ? -6.637 -14.207 11.576 1.00 98.00 230 GLU A C 1
ATOM 1707 O O . GLU A 1 230 ? -6.262 -14.126 10.408 1.00 98.00 230 GLU A O 1
ATOM 1712 N N . VAL A 1 231 ? -6.208 -13.370 12.520 1.00 98.44 231 VAL A N 1
ATOM 1713 C CA . VAL A 1 231 ? -5.154 -12.371 12.329 1.00 98.44 231 VAL A CA 1
ATOM 1714 C C . VAL A 1 231 ? -4.096 -12.494 13.419 1.00 98.44 231 VAL A C 1
ATOM 1716 O O . VAL A 1 231 ? -4.389 -12.839 14.564 1.00 98.44 231 VAL A O 1
ATOM 1719 N N . LEU A 1 232 ? -2.851 -12.176 13.078 1.00 98.62 232 LEU A N 1
ATOM 1720 C CA . LEU A 1 232 ? -1.700 -12.321 13.963 1.00 98.62 232 LEU A CA 1
ATOM 1721 C C . LEU A 1 232 ? -1.220 -10.951 14.438 1.00 98.62 232 LEU A C 1
ATOM 1723 O O . LEU A 1 232 ? -0.900 -10.077 13.636 1.00 98.62 232 LEU A O 1
ATOM 1727 N N . SER A 1 233 ? -1.134 -10.752 15.748 1.00 98.31 233 SER A N 1
ATOM 1728 C CA . SER A 1 233 ? -0.567 -9.537 16.338 1.00 98.31 233 SER A CA 1
ATOM 1729 C C . SER A 1 233 ? 0.891 -9.364 15.912 1.00 98.31 233 SER A C 1
ATOM 1731 O O . SER A 1 233 ? 1.729 -10.227 16.162 1.00 98.31 233 SER A O 1
ATOM 1733 N N . VAL A 1 234 ? 1.237 -8.220 15.320 1.00 98.06 234 VAL A N 1
ATOM 1734 C CA . VAL A 1 234 ? 2.623 -7.938 14.903 1.00 98.06 234 VAL A CA 1
ATOM 1735 C C . VAL A 1 234 ? 3.567 -7.821 16.110 1.00 98.06 234 VAL A C 1
ATOM 1737 O O . VAL A 1 234 ? 4.767 -8.077 15.998 1.00 98.06 234 VAL A O 1
ATOM 1740 N N . LYS A 1 235 ? 3.033 -7.477 17.288 1.00 96.06 235 LYS A N 1
ATOM 1741 C CA . LYS A 1 235 ? 3.809 -7.269 18.517 1.00 96.06 235 LYS A CA 1
ATOM 1742 C C . LYS A 1 235 ? 4.340 -8.573 19.114 1.00 96.06 235 LYS A C 1
ATOM 1744 O O . LYS A 1 235 ? 5.498 -8.631 19.515 1.00 96.06 235 LYS A O 1
ATOM 1749 N N . ASP A 1 236 ? 3.493 -9.593 19.202 1.00 96.25 236 ASP A N 1
ATOM 1750 C CA . ASP A 1 236 ? 3.762 -10.830 19.953 1.00 96.25 236 ASP A CA 1
ATOM 1751 C C . ASP A 1 236 ? 3.418 -12.114 19.184 1.00 96.25 236 ASP A C 1
ATOM 1753 O O . ASP A 1 236 ? 3.640 -13.209 19.690 1.00 96.25 236 ASP A O 1
ATOM 1757 N N . SER A 1 237 ? 2.961 -12.003 17.934 1.00 97.25 237 SER A N 1
ATOM 1758 C CA . SER A 1 237 ? 2.547 -13.118 17.066 1.00 97.25 237 SER A CA 1
ATOM 1759 C C . SER A 1 237 ? 1.336 -13.899 17.588 1.00 97.25 237 SER A C 1
ATOM 1761 O O . SER A 1 237 ? 1.056 -14.990 17.098 1.00 97.25 237 SER A O 1
ATOM 1763 N N . SER A 1 238 ? 0.606 -13.360 18.572 1.00 97.44 238 SER A N 1
ATOM 1764 C CA . SER A 1 238 ? -0.614 -13.992 19.075 1.00 97.44 238 SER A CA 1
ATOM 1765 C C . SER A 1 238 ? -1.725 -13.960 18.023 1.00 97.44 238 SER A C 1
ATOM 1767 O O . SER A 1 238 ? -1.991 -12.919 17.416 1.00 97.44 238 SER A O 1
ATOM 1769 N N . ALA A 1 239 ? -2.377 -15.105 17.824 1.00 97.81 239 ALA A N 1
ATOM 1770 C CA . ALA A 1 239 ? -3.546 -15.226 16.967 1.00 97.81 239 ALA A CA 1
ATOM 1771 C C . ALA A 1 239 ? -4.788 -14.636 17.643 1.00 97.81 239 ALA A C 1
ATOM 1773 O O . ALA A 1 239 ? -5.003 -14.807 18.848 1.00 97.81 239 ALA A O 1
ATOM 1774 N N . LYS A 1 240 ? -5.611 -13.939 16.860 1.00 96.94 240 LYS A N 1
ATOM 1775 C CA . LYS A 1 240 ? -6.903 -13.395 17.279 1.00 96.94 240 LYS A CA 1
ATOM 1776 C C . LYS A 1 240 ? -7.935 -13.584 16.181 1.00 96.94 240 LYS A C 1
ATOM 1778 O O . LYS A 1 240 ? -7.628 -13.451 15.002 1.00 96.94 240 LYS A O 1
ATOM 1783 N N . ASP A 1 241 ? -9.173 -13.813 16.592 1.00 97.62 241 ASP A N 1
ATOM 1784 C CA . ASP A 1 241 ? -10.325 -13.727 15.702 1.00 97.62 241 ASP A CA 1
ATOM 1785 C C . ASP A 1 241 ? -10.575 -12.258 15.307 1.00 97.62 241 ASP A C 1
ATOM 1787 O O . ASP A 1 241 ? -10.589 -11.360 16.159 1.00 97.62 241 ASP A O 1
ATOM 1791 N N . ALA A 1 242 ? -10.749 -12.004 14.011 1.00 96.88 242 ALA A N 1
ATOM 1792 C CA . ALA A 1 242 ? -10.892 -10.662 13.461 1.00 96.88 242 ALA A CA 1
ATOM 1793 C C . ALA A 1 242 ? -12.194 -9.973 13.904 1.00 96.88 242 ALA A C 1
ATOM 1795 O O . ALA A 1 242 ? -12.200 -8.754 14.103 1.00 96.88 242 ALA A O 1
ATOM 1796 N N . ALA A 1 243 ? -13.283 -10.716 14.128 1.00 96.25 243 ALA A N 1
ATOM 1797 C CA . ALA A 1 243 ? -14.520 -10.147 14.662 1.00 96.25 243 ALA A CA 1
ATOM 1798 C C . ALA A 1 243 ? -14.354 -9.737 16.134 1.00 96.25 243 ALA A C 1
ATOM 1800 O O . ALA A 1 243 ? -14.774 -8.647 16.534 1.00 96.25 243 ALA A O 1
ATOM 1801 N N . ALA A 1 244 ? -13.670 -10.561 16.933 1.00 93.94 244 ALA A N 1
ATOM 1802 C CA . ALA A 1 244 ? -13.325 -10.219 18.312 1.00 93.94 244 ALA A CA 1
ATOM 1803 C C . ALA A 1 244 ? -12.406 -8.986 18.383 1.00 93.94 244 ALA A C 1
ATOM 1805 O O . ALA A 1 244 ? -12.607 -8.108 19.224 1.00 93.94 244 ALA A O 1
ATOM 1806 N N . LEU A 1 245 ? -11.439 -8.873 17.463 1.00 93.06 245 LEU A N 1
ATOM 1807 C CA . LEU A 1 245 ? -10.580 -7.692 17.324 1.00 93.06 245 LEU A CA 1
ATOM 1808 C C . LEU A 1 245 ? -11.388 -6.415 17.036 1.00 93.06 245 LEU A C 1
ATOM 1810 O O . LEU A 1 245 ? -11.061 -5.352 17.573 1.00 93.06 245 LEU A O 1
ATOM 1814 N N . CYS A 1 246 ? -12.448 -6.536 16.232 1.00 92.00 246 CYS A N 1
ATOM 1815 C CA . CYS A 1 246 ? -13.348 -5.445 15.852 1.00 92.00 246 CYS A CA 1
ATOM 1816 C C . CYS A 1 246 ? -14.378 -5.066 16.932 1.00 92.00 246 CYS A C 1
ATOM 1818 O O . CYS A 1 246 ? -15.234 -4.214 16.699 1.00 92.00 246 CYS A O 1
ATOM 1820 N N . THR A 1 247 ? -14.299 -5.658 18.125 1.00 88.56 247 THR A N 1
ATOM 1821 C CA . THR A 1 247 ? -15.185 -5.336 19.248 1.00 88.56 247 THR A CA 1
ATOM 1822 C C . THR A 1 247 ? -14.469 -4.420 20.246 1.00 88.56 247 THR A C 1
ATOM 1824 O O . THR A 1 247 ? -13.352 -4.695 20.689 1.00 88.56 247 THR A O 1
ATOM 1827 N N . SER A 1 248 ? -15.099 -3.301 20.613 1.00 84.50 248 SER A N 1
ATOM 1828 C CA . SER A 1 248 ? -14.547 -2.320 21.556 1.00 84.50 248 SER A CA 1
ATOM 1829 C C . SER A 1 248 ? -15.663 -1.639 22.363 1.00 84.50 248 SER A C 1
ATOM 1831 O O . SER A 1 248 ? -16.699 -1.308 21.786 1.00 84.50 248 SER A O 1
ATOM 1833 N N . PRO A 1 249 ? -15.472 -1.386 23.676 1.00 81.00 249 PRO A N 1
ATOM 1834 C CA . PRO A 1 249 ? -16.439 -0.643 24.493 1.00 81.00 249 PRO A CA 1
ATOM 1835 C C . PRO A 1 249 ? -16.506 0.854 24.137 1.00 81.00 249 PRO A C 1
ATOM 1837 O O . PRO A 1 249 ? -17.465 1.528 24.502 1.00 81.00 249 PRO A O 1
ATOM 1840 N N . GLY A 1 250 ? -15.496 1.381 23.438 1.00 88.00 250 GLY A N 1
ATOM 1841 C CA . GLY A 1 250 ? -15.466 2.746 22.905 1.00 88.00 250 GLY A CA 1
ATOM 1842 C C . GLY A 1 250 ? -15.224 2.767 21.396 1.00 88.00 250 GLY A C 1
ATOM 1843 O O . GLY A 1 250 ? -15.167 1.715 20.760 1.00 88.00 250 GLY A O 1
ATOM 1844 N N . GLY A 1 251 ? -15.032 3.962 20.832 1.00 94.25 251 GLY A N 1
ATOM 1845 C CA . GLY A 1 251 ? -14.757 4.130 19.403 1.00 94.25 251 GLY A CA 1
ATOM 1846 C C . GLY A 1 251 ? -13.581 3.281 18.914 1.00 94.25 251 GLY A C 1
ATOM 1847 O O . GLY A 1 251 ? -12.552 3.181 19.590 1.00 94.25 251 GLY A O 1
ATOM 1848 N N . LEU A 1 252 ? -13.739 2.673 17.742 1.00 96.50 252 LEU A N 1
ATOM 1849 C CA . LEU A 1 252 ? -12.721 1.843 17.105 1.00 96.50 252 LEU A CA 1
ATOM 1850 C C . LEU A 1 252 ? -12.672 2.145 15.610 1.00 96.50 252 LEU A C 1
ATOM 1852 O O . LEU A 1 252 ? -13.693 2.069 14.939 1.00 96.50 252 LEU A O 1
ATOM 1856 N N . ALA A 1 253 ? -11.488 2.428 15.078 1.00 97.69 253 ALA A N 1
ATOM 1857 C CA . ALA A 1 253 ? -11.250 2.476 13.641 1.00 97.69 253 ALA A CA 1
ATOM 1858 C C . ALA A 1 253 ? -10.338 1.316 13.230 1.00 97.69 253 ALA A C 1
ATOM 1860 O O . ALA A 1 253 ? -9.254 1.154 13.790 1.00 97.69 253 ALA A O 1
ATOM 1861 N N . VAL A 1 254 ? -10.772 0.524 12.252 1.00 98.38 254 VAL A N 1
ATOM 1862 C CA . VAL A 1 254 ? -10.011 -0.589 11.681 1.00 98.38 254 VAL A CA 1
ATOM 1863 C C . VAL A 1 254 ? -9.731 -0.287 10.214 1.00 98.38 254 VAL A C 1
ATOM 1865 O O . VAL A 1 254 ? -10.655 -0.128 9.418 1.00 98.38 254 VAL A O 1
ATOM 1868 N N . PHE A 1 255 ? -8.453 -0.204 9.859 1.00 98.62 255 PHE A N 1
ATOM 1869 C CA . PHE A 1 255 ? -7.988 -0.006 8.491 1.00 98.62 255 PHE A CA 1
ATOM 1870 C C . PHE A 1 255 ? -7.422 -1.320 7.963 1.00 98.62 255 PHE A C 1
ATOM 1872 O O . PHE A 1 255 ? -6.417 -1.826 8.461 1.00 98.62 255 PHE A O 1
ATOM 1879 N N . PHE A 1 256 ? -8.076 -1.877 6.953 1.00 98.56 256 PHE A N 1
ATOM 1880 C CA . PHE A 1 256 ? -7.636 -3.084 6.272 1.00 98.56 256 PHE A CA 1
ATOM 1881 C C . PHE A 1 256 ? -6.718 -2.667 5.129 1.00 98.56 256 PHE A C 1
ATOM 1883 O O . PHE A 1 256 ? -7.176 -2.161 4.109 1.00 98.56 256 PHE A O 1
ATOM 1890 N N . LEU A 1 257 ? -5.414 -2.819 5.323 1.00 98.44 257 LEU A N 1
ATOM 1891 C CA . LEU A 1 257 ? -4.390 -2.415 4.366 1.00 98.44 257 LEU A CA 1
ATOM 1892 C C . LEU A 1 257 ? -4.271 -3.459 3.251 1.00 98.44 257 LEU A C 1
ATOM 1894 O O . LEU A 1 257 ? -4.333 -4.653 3.537 1.00 98.44 257 LEU A O 1
ATOM 1898 N N . THR A 1 258 ? -4.051 -3.023 2.008 1.00 95.12 258 THR A N 1
ATOM 1899 C CA . THR A 1 258 ? -3.811 -3.869 0.822 1.00 95.12 258 THR A CA 1
ATOM 1900 C C . THR A 1 258 ? -2.813 -4.994 1.123 1.00 95.12 258 THR A C 1
ATOM 1902 O O . THR A 1 258 ? -3.177 -6.156 1.147 1.00 95.12 258 THR A O 1
ATOM 1905 N N . HIS A 1 259 ? -1.560 -4.641 1.409 1.00 97.44 259 HIS A N 1
ATOM 1906 C CA . HIS A 1 259 ? -0.494 -5.499 1.922 1.00 97.44 259 HIS A CA 1
ATOM 1907 C C . HIS A 1 259 ? 0.648 -4.598 2.409 1.00 97.44 259 HIS A C 1
ATOM 1909 O O . HIS A 1 259 ? 0.760 -3.446 1.985 1.00 97.44 259 HIS A O 1
ATOM 1915 N N . PHE A 1 260 ? 1.544 -5.089 3.265 1.00 98.31 260 PHE A N 1
ATOM 1916 C CA . PHE A 1 260 ? 2.577 -4.229 3.873 1.00 98.31 260 PHE A CA 1
ATOM 1917 C C . PHE A 1 260 ? 3.559 -3.593 2.866 1.00 98.31 260 PHE A C 1
ATOM 1919 O O . PHE A 1 260 ? 4.121 -2.530 3.127 1.00 98.31 260 PHE A O 1
ATOM 1926 N N . GLY A 1 261 ? 3.740 -4.205 1.693 1.00 94.50 261 GLY A N 1
ATOM 1927 C CA . GLY A 1 261 ? 4.499 -3.638 0.569 1.00 94.50 261 GLY A CA 1
ATOM 1928 C C . GLY A 1 261 ? 3.743 -2.684 -0.371 1.00 94.50 261 GLY A C 1
ATOM 1929 O O . GLY A 1 261 ? 4.260 -2.405 -1.443 1.00 94.50 261 GLY A O 1
ATOM 1930 N N . ASP A 1 262 ? 2.525 -2.236 -0.063 1.00 94.12 262 ASP A N 1
ATOM 1931 C CA . ASP A 1 262 ? 1.715 -1.421 -0.987 1.00 94.12 262 ASP A CA 1
ATOM 1932 C C . ASP A 1 262 ? 1.805 0.094 -0.711 1.00 94.12 262 ASP A C 1
ATOM 1934 O O . ASP A 1 262 ? 1.945 0.534 0.432 1.00 94.12 262 ASP A O 1
ATOM 1938 N N . PHE A 1 263 ? 1.650 0.908 -1.761 1.00 89.50 263 PHE A N 1
ATOM 1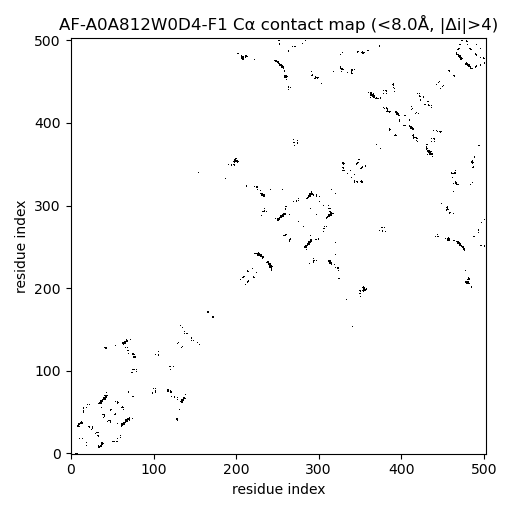939 C CA . PHE A 1 263 ? 1.673 2.372 -1.680 1.00 89.50 263 PHE A CA 1
ATOM 1940 C C . PHE A 1 263 ? 0.564 2.934 -0.791 1.00 89.50 263 PHE A C 1
ATOM 1942 O O . PHE A 1 263 ? 0.832 3.817 0.026 1.00 89.50 263 PHE A O 1
ATOM 1949 N N . ASN A 1 264 ? -0.665 2.420 -0.925 1.00 94.56 264 ASN A N 1
ATOM 1950 C CA . ASN A 1 264 ? -1.799 2.896 -0.130 1.00 94.56 264 ASN A CA 1
ATOM 1951 C C . ASN A 1 264 ? -1.534 2.632 1.345 1.00 94.56 264 ASN A C 1
ATOM 1953 O O . ASN A 1 264 ? -1.723 3.507 2.184 1.00 94.56 264 ASN A O 1
ATOM 1957 N N . SER A 1 265 ? -1.035 1.432 1.638 1.00 97.94 265 SER A N 1
ATOM 1958 C CA . SER A 1 265 ? -0.767 0.973 2.999 1.00 97.94 265 SER A CA 1
ATOM 1959 C C . SER A 1 265 ? 0.222 1.890 3.722 1.00 97.94 265 SER A C 1
ATOM 1961 O O . SER A 1 265 ? 0.001 2.261 4.874 1.00 97.94 265 SER A O 1
ATOM 1963 N N . TRP A 1 266 ? 1.274 2.326 3.025 1.00 97.81 266 TRP A N 1
ATOM 1964 C CA . TRP A 1 266 ? 2.260 3.261 3.566 1.00 97.81 266 TRP A CA 1
ATOM 1965 C C . TRP A 1 266 ? 1.690 4.663 3.809 1.00 97.81 266 TRP A C 1
ATOM 1967 O O . TRP A 1 266 ? 1.930 5.235 4.872 1.00 97.81 266 TRP A O 1
ATOM 1977 N N . GLU A 1 267 ? 0.916 5.213 2.867 1.00 96.94 267 GLU A N 1
ATOM 1978 C CA . GLU A 1 267 ? 0.302 6.539 3.038 1.00 96.94 267 GLU A CA 1
ATOM 1979 C C . GLU A 1 267 ? -0.763 6.548 4.141 1.00 96.94 267 GLU A C 1
ATOM 1981 O O . GLU A 1 267 ? -0.816 7.495 4.928 1.00 96.94 267 GLU A O 1
ATOM 1986 N N . VAL A 1 268 ? -1.582 5.496 4.240 1.00 98.12 268 VAL A N 1
ATOM 1987 C CA . VAL A 1 268 ? -2.577 5.340 5.313 1.00 98.12 268 VAL A CA 1
ATOM 1988 C C . VAL A 1 268 ? -1.882 5.263 6.670 1.00 98.12 268 VAL A C 1
ATOM 1990 O O . VAL A 1 268 ? -2.259 5.980 7.595 1.00 98.12 268 VAL A O 1
ATOM 1993 N N . ALA A 1 269 ? -0.824 4.461 6.800 1.00 98.44 269 ALA A N 1
ATOM 1994 C CA . ALA A 1 269 ? -0.104 4.338 8.064 1.00 98.44 269 ALA A CA 1
ATOM 1995 C C . ALA A 1 269 ? 0.625 5.632 8.468 1.00 98.44 269 ALA A C 1
ATOM 1997 O O . ALA A 1 269 ? 0.610 5.992 9.646 1.00 98.44 269 ALA A O 1
ATOM 1998 N N . GLN A 1 270 ? 1.205 6.374 7.516 1.00 98.25 270 GLN A N 1
ATOM 1999 C CA . GLN A 1 270 ? 1.791 7.695 7.784 1.00 98.25 270 GLN A CA 1
ATOM 2000 C C . GLN A 1 270 ? 0.723 8.706 8.233 1.00 98.25 270 GLN A C 1
ATOM 2002 O O . GLN A 1 270 ? 0.931 9.406 9.223 1.00 98.25 270 GLN A O 1
ATOM 2007 N N . GLN A 1 271 ? -0.447 8.724 7.584 1.00 98.06 271 GLN A N 1
ATOM 2008 C CA . GLN A 1 271 ? -1.590 9.543 8.005 1.00 98.06 271 GLN A CA 1
ATOM 2009 C C . GLN A 1 271 ? -2.057 9.206 9.424 1.00 98.06 271 GLN A C 1
ATOM 2011 O O . GLN A 1 271 ? -2.273 10.109 10.232 1.00 98.06 271 GLN A O 1
ATOM 2016 N N . LEU A 1 272 ? -2.187 7.917 9.748 1.00 98.25 272 LEU A N 1
ATOM 2017 C CA . LEU A 1 272 ? -2.612 7.457 11.071 1.00 98.25 272 LEU A CA 1
ATOM 2018 C C . LEU A 1 272 ? -1.579 7.761 12.157 1.00 98.25 272 LEU A C 1
ATOM 2020 O O . LEU A 1 272 ? -1.957 8.196 13.245 1.00 98.25 272 LEU A O 1
ATOM 2024 N N . ARG A 1 273 ? -0.282 7.600 11.864 1.00 97.69 273 ARG A N 1
ATOM 2025 C CA . ARG A 1 273 ? 0.803 8.005 12.768 1.00 97.69 273 ARG A CA 1
ATOM 2026 C C . ARG A 1 273 ? 0.675 9.479 13.142 1.00 97.69 273 ARG A C 1
ATOM 2028 O O . ARG A 1 273 ? 0.675 9.796 14.333 1.00 97.69 273 ARG A O 1
ATOM 2035 N N . THR A 1 274 ? 0.543 10.361 12.152 1.00 97.25 274 THR A N 1
ATOM 2036 C CA . THR A 1 274 ? 0.381 11.801 12.391 1.00 97.25 274 THR A CA 1
ATOM 2037 C C . THR A 1 274 ? -0.918 12.090 13.140 1.00 97.25 274 THR A C 1
ATOM 2039 O O . THR A 1 274 ? -0.909 12.833 14.118 1.00 97.25 274 THR A O 1
ATOM 2042 N N . ALA A 1 275 ? -2.029 11.451 12.763 1.00 96.25 275 ALA A N 1
ATOM 2043 C CA . ALA A 1 275 ? -3.316 11.648 13.424 1.00 96.25 275 ALA A CA 1
ATOM 2044 C C . ALA A 1 275 ? -3.294 11.274 14.915 1.00 96.25 275 ALA A C 1
ATOM 2046 O O . ALA A 1 275 ? -3.860 11.997 15.734 1.00 96.25 275 ALA A O 1
ATOM 2047 N N . ILE A 1 276 ? -2.610 10.188 15.283 1.00 95.25 276 ILE A N 1
ATOM 2048 C CA . ILE A 1 276 ? -2.418 9.794 16.685 1.00 95.25 276 ILE A CA 1
ATOM 2049 C C . ILE A 1 276 ? -1.551 10.818 17.427 1.00 95.25 276 ILE A C 1
ATOM 2051 O O . ILE A 1 276 ? -1.901 11.221 18.534 1.00 95.25 276 ILE A O 1
ATOM 2055 N N . ARG A 1 277 ? -0.445 11.279 16.823 1.00 94.62 277 ARG A N 1
ATOM 2056 C CA . ARG A 1 277 ? 0.446 12.295 17.423 1.00 94.62 277 ARG A CA 1
ATOM 2057 C C . ARG A 1 277 ? -0.266 13.629 17.656 1.00 94.62 277 ARG A C 1
ATOM 2059 O O . ARG A 1 277 ? -0.030 14.281 18.666 1.00 94.62 277 ARG A O 1
ATOM 2066 N N . GLU A 1 278 ? -1.173 13.997 16.758 1.00 93.94 278 GLU A N 1
ATOM 2067 C CA . GLU A 1 278 ? -2.021 15.190 16.860 1.00 93.94 278 GLU A CA 1
ATOM 2068 C C . GLU A 1 278 ? -3.288 14.962 17.710 1.00 93.94 278 GLU A C 1
ATOM 2070 O O . GLU A 1 278 ? -4.157 15.831 17.765 1.00 93.94 278 GLU A O 1
ATOM 2075 N N . ASN A 1 279 ? -3.419 13.803 18.371 1.00 93.44 279 ASN A N 1
ATOM 2076 C CA . ASN A 1 279 ? -4.560 13.429 19.213 1.00 93.44 279 ASN A CA 1
ATOM 2077 C C . ASN A 1 279 ? -5.926 13.493 18.488 1.00 93.44 279 ASN A C 1
ATOM 2079 O O . ASN A 1 279 ? -6.971 13.684 19.111 1.00 93.44 279 ASN A O 1
ATOM 2083 N N . ARG A 1 280 ? -5.946 13.298 17.162 1.00 92.81 280 ARG A N 1
ATOM 2084 C CA . ARG A 1 280 ? -7.177 13.306 16.345 1.00 92.81 280 ARG A CA 1
ATOM 2085 C C . ARG A 1 280 ? -8.065 12.083 16.571 1.00 92.81 280 ARG A C 1
ATOM 2087 O O . ARG A 1 280 ? -9.228 12.091 16.186 1.00 92.81 280 ARG A O 1
ATOM 2094 N N . THR A 1 281 ? -7.531 11.041 17.198 1.00 93.31 281 THR A N 1
ATOM 2095 C CA . THR A 1 281 ? -8.247 9.799 17.518 1.00 93.31 281 THR A CA 1
ATOM 2096 C C . THR A 1 281 ? -8.872 9.831 18.917 1.00 93.31 281 THR A C 1
ATOM 2098 O O . THR A 1 281 ? -9.662 8.953 19.259 1.00 93.31 281 THR A O 1
ATOM 2101 N N . GLY A 1 282 ? -8.529 10.816 19.757 1.00 92.06 282 GLY A N 1
ATOM 2102 C CA . GLY A 1 282 ? -8.929 10.839 21.163 1.00 92.06 282 GLY A CA 1
ATOM 2103 C C . GLY A 1 282 ? -8.523 9.547 21.883 1.00 92.06 282 GLY A C 1
ATOM 2104 O O . GLY A 1 282 ? -7.394 9.086 21.757 1.00 92.06 282 GLY A O 1
ATOM 2105 N N . SER A 1 283 ? -9.454 8.929 22.619 1.00 90.94 283 SER A N 1
ATOM 2106 C CA . SER A 1 283 ? -9.224 7.605 23.230 1.00 90.94 283 SER A CA 1
ATOM 2107 C C . SER A 1 283 ? -9.750 6.438 22.399 1.00 90.94 283 SER A C 1
ATOM 2109 O O . SER A 1 283 ? -9.910 5.345 22.944 1.00 90.94 283 SER A O 1
ATOM 2111 N N . ALA A 1 284 ? -10.106 6.664 21.134 1.00 94.50 284 ALA A N 1
ATOM 2112 C CA . ALA A 1 284 ? -10.509 5.573 20.266 1.00 94.50 284 ALA A CA 1
ATOM 2113 C C . ALA A 1 284 ? -9.322 4.648 19.994 1.00 94.50 284 ALA A C 1
ATOM 2115 O O . ALA A 1 284 ? -8.182 5.099 19.857 1.00 94.50 284 ALA A O 1
ATOM 2116 N N . ARG A 1 285 ? -9.605 3.353 19.873 1.00 95.62 285 ARG A N 1
ATOM 2117 C CA . ARG A 1 285 ? -8.620 2.388 19.385 1.00 95.62 285 ARG A CA 1
ATOM 2118 C C . ARG A 1 285 ? -8.474 2.548 17.877 1.00 95.62 285 ARG A C 1
ATOM 2120 O O . ARG A 1 285 ? -9.466 2.729 17.171 1.00 95.62 285 ARG A O 1
ATOM 2127 N N . VAL A 1 286 ? -7.244 2.455 17.387 1.00 97.56 286 VAL A N 1
ATOM 2128 C CA . VAL A 1 286 ? -6.958 2.431 15.953 1.00 97.56 286 VAL A CA 1
ATOM 2129 C C . VAL A 1 286 ? -6.141 1.192 15.646 1.00 97.56 286 VAL A C 1
ATOM 2131 O O . VAL A 1 286 ? -5.084 0.965 16.235 1.00 97.56 286 VAL A O 1
ATOM 2134 N N . VAL A 1 287 ? -6.665 0.390 14.731 1.00 98.25 287 VAL A N 1
ATOM 2135 C CA . VAL A 1 287 ? -6.137 -0.917 14.364 1.00 98.25 287 VAL A CA 1
ATOM 2136 C C . VAL A 1 287 ? -5.870 -0.934 12.866 1.00 98.25 287 VAL A C 1
ATOM 2138 O O . VAL A 1 287 ? -6.686 -0.459 12.077 1.00 98.25 287 VAL A O 1
ATOM 2141 N N . MET A 1 288 ? -4.742 -1.508 12.467 1.00 98.69 288 MET A N 1
ATOM 2142 C CA . MET A 1 288 ? -4.440 -1.838 11.082 1.00 98.69 288 MET A CA 1
ATOM 2143 C C . MET A 1 288 ? -4.344 -3.350 10.919 1.00 98.69 288 MET A C 1
ATOM 2145 O O . MET A 1 288 ? -3.659 -4.011 11.697 1.00 98.69 288 MET A O 1
ATOM 2149 N N . VAL A 1 289 ? -4.995 -3.882 9.890 1.00 98.75 289 VAL A N 1
ATOM 2150 C CA . VAL A 1 289 ? -4.893 -5.286 9.478 1.00 98.75 289 VAL A CA 1
ATOM 2151 C C . VAL A 1 289 ? -4.321 -5.300 8.068 1.00 98.75 289 VAL A C 1
ATOM 2153 O O . VAL A 1 289 ? -5.001 -4.890 7.133 1.00 98.75 289 VAL A O 1
ATOM 2156 N N . GLY A 1 290 ? -3.063 -5.698 7.906 1.00 98.38 290 GLY A N 1
ATOM 2157 C CA . GLY A 1 290 ? -2.399 -5.735 6.602 1.00 98.38 290 GLY A CA 1
ATOM 2158 C C . GLY A 1 290 ? -2.163 -7.153 6.115 1.00 98.38 290 GLY A C 1
ATOM 2159 O O . GLY A 1 290 ? -1.817 -8.028 6.908 1.00 98.38 290 GLY A O 1
ATOM 2160 N N . ILE A 1 291 ? -2.312 -7.377 4.808 1.00 98.62 291 ILE A N 1
ATOM 2161 C CA . ILE A 1 291 ? -1.964 -8.671 4.221 1.00 98.62 291 ILE A CA 1
ATOM 2162 C C . ILE A 1 291 ? -0.445 -8.869 4.262 1.00 98.62 291 ILE A C 1
ATOM 2164 O O . ILE A 1 291 ? 0.324 -8.008 3.818 1.00 98.62 291 ILE A O 1
ATOM 2168 N N . GLY A 1 292 ? -0.019 -10.016 4.783 1.00 97.94 292 GLY A N 1
ATOM 2169 C CA . GLY A 1 292 ? 1.386 -10.400 4.892 1.00 97.94 292 GLY A CA 1
ATOM 2170 C C . GLY A 1 292 ? 1.680 -11.199 6.157 1.00 97.94 292 GLY A C 1
ATOM 2171 O O . GLY A 1 292 ? 0.777 -11.595 6.8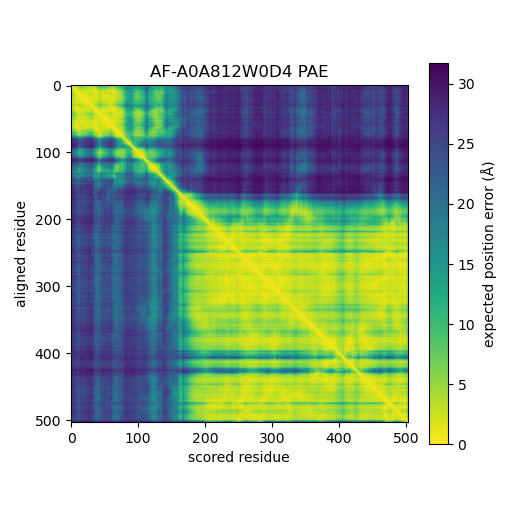88 1.00 97.94 292 GLY A O 1
ATOM 2172 N N . SER A 1 293 ? 2.962 -11.451 6.417 1.00 98.38 293 SER A N 1
ATOM 2173 C CA . SER A 1 293 ? 3.414 -12.131 7.634 1.00 98.38 293 SER A CA 1
ATOM 2174 C C . SER A 1 293 ? 3.638 -11.156 8.795 1.00 98.38 293 SER A C 1
ATOM 2176 O O . SER A 1 293 ? 3.753 -9.940 8.604 1.00 98.38 293 SER A O 1
ATOM 2178 N N . VAL A 1 294 ? 3.784 -11.688 10.009 1.00 98.62 294 VAL A N 1
ATOM 2179 C CA . VAL A 1 294 ? 4.165 -10.903 11.193 1.00 98.62 294 VAL A CA 1
ATOM 2180 C C . VAL A 1 294 ? 5.491 -10.166 10.971 1.00 98.62 294 VAL A C 1
ATOM 2182 O O . VAL A 1 294 ? 5.619 -9.006 11.353 1.00 98.62 294 VAL A O 1
ATOM 2185 N N . GLU A 1 295 ? 6.466 -10.795 10.315 1.00 98.50 295 GLU A N 1
ATOM 2186 C CA . GLU A 1 295 ? 7.777 -10.210 10.004 1.00 98.50 295 GLU A CA 1
ATOM 2187 C C . GLU A 1 295 ? 7.644 -9.022 9.051 1.00 98.50 295 GLU A C 1
ATOM 2189 O O . GLU A 1 295 ? 8.247 -7.974 9.289 1.00 98.50 295 GLU A O 1
ATOM 2194 N N . SER A 1 296 ? 6.812 -9.156 8.013 1.00 98.31 296 SER A N 1
ATOM 2195 C CA . SER A 1 296 ? 6.528 -8.055 7.089 1.00 98.31 296 SER A CA 1
ATOM 2196 C C . SER A 1 296 ? 5.855 -6.877 7.803 1.00 98.31 296 SER A C 1
ATOM 2198 O O . SER A 1 296 ? 6.247 -5.728 7.599 1.00 98.31 296 SER A O 1
ATOM 2200 N N . GLY A 1 297 ? 4.929 -7.158 8.730 1.00 98.56 297 GLY A N 1
ATOM 2201 C CA . GLY A 1 297 ? 4.291 -6.151 9.575 1.00 98.56 297 GLY A CA 1
ATOM 2202 C C . GLY A 1 297 ? 5.260 -5.473 10.550 1.00 98.56 297 GLY A C 1
ATOM 2203 O O . GLY A 1 297 ? 5.169 -4.262 10.750 1.00 98.56 297 GLY A O 1
ATOM 2204 N N . LYS A 1 298 ? 6.222 -6.214 11.121 1.00 98.56 298 LYS A N 1
ATOM 2205 C CA . LYS A 1 298 ? 7.274 -5.660 11.996 1.00 98.56 298 LYS A CA 1
ATOM 2206 C C . LYS A 1 298 ? 8.168 -4.701 11.221 1.00 98.56 298 LYS A C 1
ATOM 2208 O O . LYS A 1 298 ? 8.357 -3.569 11.657 1.00 98.56 298 LYS A O 1
ATOM 2213 N N . LEU A 1 299 ? 8.651 -5.129 10.052 1.00 98.25 299 LEU A N 1
ATOM 2214 C CA . LEU A 1 299 ? 9.481 -4.300 9.181 1.00 98.25 299 LEU A CA 1
ATOM 2215 C C . LEU A 1 299 ? 8.731 -3.041 8.727 1.00 98.25 299 LEU A C 1
ATOM 2217 O O . LEU A 1 299 ? 9.283 -1.945 8.760 1.00 98.25 299 LEU A O 1
ATOM 2221 N N . PHE A 1 300 ? 7.460 -3.182 8.350 1.00 98.56 300 PHE A N 1
ATOM 2222 C CA . PHE A 1 300 ? 6.590 -2.061 8.000 1.00 98.56 300 PHE A CA 1
ATOM 2223 C C . PHE A 1 300 ? 6.434 -1.062 9.155 1.00 98.56 300 PHE A C 1
ATOM 2225 O O . PHE A 1 300 ? 6.612 0.143 8.959 1.00 98.56 300 PHE A O 1
ATOM 2232 N N . ALA A 1 301 ? 6.144 -1.550 10.365 1.00 98.38 301 ALA A N 1
ATOM 2233 C CA . ALA A 1 301 ? 5.971 -0.705 11.542 1.00 98.38 301 ALA A CA 1
ATOM 2234 C C . ALA A 1 301 ? 7.266 0.012 11.951 1.00 98.38 301 ALA A C 1
ATOM 2236 O O . ALA A 1 301 ? 7.223 1.190 12.310 1.00 98.38 301 ALA A O 1
ATOM 2237 N N . GLU A 1 302 ? 8.407 -0.674 11.851 1.00 97.56 302 GLU A N 1
ATOM 2238 C CA . GLU A 1 302 ? 9.735 -0.116 12.108 1.00 97.56 302 GLU A CA 1
ATOM 2239 C C . GLU A 1 302 ? 10.084 0.976 11.092 1.00 97.56 302 GLU A C 1
ATOM 2241 O O . GLU A 1 302 ? 10.379 2.107 11.479 1.00 97.56 302 GLU A O 1
ATOM 2246 N N . GLN A 1 303 ? 9.975 0.684 9.790 1.00 97.06 303 GLN A N 1
ATOM 2247 C CA . GLN A 1 303 ? 10.287 1.662 8.747 1.00 97.06 303 GLN A CA 1
ATOM 2248 C C . GLN A 1 303 ? 9.397 2.899 8.859 1.00 97.06 303 GLN A C 1
ATOM 2250 O O . GLN A 1 303 ? 9.853 4.027 8.669 1.00 97.06 303 GLN A O 1
ATOM 2255 N N . LEU A 1 304 ? 8.125 2.737 9.208 1.00 97.56 304 LEU A N 1
ATOM 2256 C CA . LEU A 1 304 ? 7.210 3.862 9.365 1.00 97.56 304 LEU A CA 1
ATOM 2257 C C . LEU A 1 304 ? 7.207 4.479 10.770 1.00 97.56 304 LEU A C 1
ATOM 2259 O O . LEU A 1 304 ? 6.447 5.420 10.983 1.00 97.56 304 LEU A O 1
ATOM 2263 N N . GLU A 1 305 ? 8.078 4.045 11.687 1.00 97.12 305 GLU A N 1
ATOM 2264 C CA . GLU A 1 305 ? 8.163 4.554 13.068 1.00 97.12 305 GLU A CA 1
ATOM 2265 C C . GLU A 1 305 ? 6.776 4.667 13.725 1.00 97.12 305 GLU A C 1
ATOM 2267 O O . GLU A 1 305 ? 6.403 5.702 14.297 1.00 97.12 305 GLU A O 1
ATOM 2272 N N . LEU A 1 306 ? 5.961 3.622 13.558 1.00 97.88 306 LEU A N 1
ATOM 2273 C CA . LEU A 1 306 ? 4.577 3.647 14.014 1.00 97.88 306 LEU A CA 1
ATOM 2274 C C . LEU A 1 306 ? 4.516 3.710 15.547 1.00 97.88 306 LEU A C 1
ATOM 2276 O O . LEU A 1 306 ? 5.275 3.020 16.232 1.00 97.88 306 LEU A O 1
ATOM 2280 N N . PRO A 1 307 ? 3.622 4.538 16.116 1.00 96.44 307 PRO A N 1
ATOM 2281 C CA . PRO A 1 307 ? 3.529 4.693 17.554 1.00 96.44 307 PRO A CA 1
ATOM 2282 C C . PRO A 1 307 ? 2.902 3.431 18.168 1.00 96.44 307 PRO A C 1
ATOM 2284 O O . PRO A 1 307 ? 2.006 2.851 17.558 1.00 96.44 307 PRO A O 1
ATOM 2287 N N . PRO A 1 308 ? 3.257 3.046 19.408 1.00 93.81 308 PRO A N 1
ATOM 2288 C CA . PRO A 1 308 ? 2.689 1.861 20.063 1.00 93.81 308 PRO A CA 1
ATOM 2289 C C . PRO A 1 308 ? 1.161 1.878 20.232 1.00 93.81 308 PRO A C 1
ATOM 2291 O O . PRO A 1 308 ? 0.560 0.832 20.453 1.00 93.81 308 PRO A O 1
ATOM 2294 N N . ALA A 1 309 ? 0.542 3.062 20.165 1.00 95.44 309 ALA A N 1
ATOM 2295 C CA . ALA A 1 309 ? -0.909 3.233 20.210 1.00 95.44 309 ALA A CA 1
ATOM 2296 C C . ALA A 1 309 ? -1.621 2.780 18.920 1.00 95.44 309 ALA A C 1
ATOM 2298 O O . ALA A 1 309 ? -2.835 2.596 18.937 1.00 95.44 309 ALA A O 1
ATOM 2299 N N . LEU A 1 310 ? -0.887 2.618 17.813 1.00 97.12 310 LEU A N 1
ATOM 2300 C CA . LEU A 1 310 ? -1.407 2.072 16.566 1.00 97.12 310 LEU A CA 1
ATOM 2301 C C . LEU A 1 310 ? -1.205 0.555 16.573 1.00 97.12 310 LEU A C 1
ATOM 2303 O O . LEU A 1 310 ? -0.086 0.068 16.416 1.00 97.12 310 LEU A O 1
ATOM 2307 N N . GLU A 1 311 ? -2.282 -0.197 16.785 1.00 97.75 311 GLU A N 1
ATOM 2308 C CA . GLU A 1 311 ? -2.205 -1.657 16.795 1.00 97.75 311 GLU A CA 1
ATOM 2309 C C . GLU A 1 311 ? -2.062 -2.182 15.358 1.00 97.75 311 GLU A C 1
ATOM 2311 O O . GLU A 1 311 ? -2.817 -1.779 14.475 1.00 97.75 311 GLU A O 1
ATOM 2316 N N . VAL A 1 312 ? -1.122 -3.099 15.116 1.00 98.69 312 VAL A N 1
ATOM 2317 C CA . VAL A 1 312 ? -0.885 -3.684 13.786 1.00 98.69 312 VAL A CA 1
ATOM 2318 C C . VAL A 1 312 ? -1.042 -5.198 13.854 1.00 98.69 312 VAL A C 1
ATOM 2320 O O . VAL A 1 312 ? -0.449 -5.856 14.712 1.00 98.69 312 VAL A O 1
ATOM 2323 N N . TYR A 1 313 ? -1.825 -5.742 12.930 1.00 98.75 313 TYR A N 1
ATOM 2324 C CA . TYR A 1 313 ? -2.061 -7.168 12.759 1.00 98.75 313 TYR A CA 1
ATOM 2325 C C . TYR A 1 313 ? -1.756 -7.581 11.321 1.00 98.75 313 TYR A C 1
ATOM 2327 O O . TYR A 1 313 ? -1.975 -6.819 10.377 1.00 98.75 313 TYR A O 1
ATOM 2335 N N . ALA A 1 314 ? -1.241 -8.792 11.175 1.00 98.69 314 ALA A N 1
ATOM 2336 C CA . ALA A 1 314 ? -0.962 -9.440 9.910 1.00 98.69 314 ALA A CA 1
ATOM 2337 C C . ALA A 1 314 ? -2.087 -10.431 9.576 1.00 98.69 314 ALA A C 1
ATOM 2339 O O . ALA A 1 314 ? -2.475 -11.230 10.428 1.00 98.69 314 ALA A O 1
ATOM 2340 N N . ASP A 1 315 ? -2.585 -10.387 8.344 1.00 98.44 315 ASP A N 1
ATOM 2341 C CA . ASP A 1 315 ? -3.459 -11.402 7.752 1.00 98.44 315 ASP A CA 1
ATOM 2342 C C . ASP A 1 315 ? -2.669 -12.134 6.652 1.00 98.44 315 ASP A C 1
ATOM 2344 O O . ASP A 1 315 ? -2.547 -11.623 5.535 1.00 98.44 315 ASP A O 1
ATOM 2348 N N . PRO A 1 316 ? -2.090 -13.316 6.932 1.00 97.56 316 PRO A N 1
ATOM 2349 C CA . PRO A 1 316 ? -1.268 -14.028 5.952 1.00 97.56 316 PRO A CA 1
ATOM 2350 C C . PRO A 1 316 ? -2.034 -14.509 4.715 1.00 97.56 316 PRO A C 1
ATOM 2352 O O . PRO A 1 316 ? -1.408 -14.833 3.708 1.00 97.56 316 PRO A O 1
ATOM 2355 N N . THR A 1 317 ? -3.365 -14.582 4.795 1.00 96.81 317 THR A N 1
ATOM 2356 C CA . THR A 1 317 ? -4.226 -15.211 3.780 1.00 96.81 317 THR A CA 1
ATOM 2357 C C . THR A 1 317 ? -5.109 -14.217 3.028 1.00 96.81 317 THR A C 1
ATOM 2359 O O . THR A 1 317 ? -5.657 -14.550 1.979 1.00 96.81 317 THR A O 1
ATOM 2362 N N . GLY A 1 318 ? -5.268 -13.001 3.557 1.00 97.00 318 GLY A N 1
ATOM 2363 C CA . GLY A 1 318 ? -6.250 -12.033 3.073 1.00 97.00 318 GLY A CA 1
ATOM 2364 C C . GLY A 1 318 ? -7.699 -12.441 3.365 1.00 97.00 318 GLY A C 1
ATOM 2365 O O . GLY A 1 318 ? -8.611 -11.962 2.687 1.00 97.00 318 GLY A O 1
ATOM 2366 N N . ALA A 1 319 ? -7.932 -13.330 4.339 1.00 97.62 319 ALA A N 1
ATOM 2367 C CA . ALA A 1 319 ? -9.262 -13.823 4.697 1.00 97.62 319 ALA A CA 1
ATOM 2368 C C . ALA A 1 319 ? -10.204 -12.689 5.116 1.00 97.62 319 ALA A C 1
ATOM 2370 O O . ALA A 1 319 ? -11.375 -12.693 4.737 1.00 97.62 319 ALA A O 1
ATOM 2371 N N . CYS A 1 320 ? -9.702 -11.680 5.837 1.00 98.12 320 CYS A N 1
ATOM 2372 C CA . CYS A 1 320 ? -10.507 -10.522 6.221 1.00 98.12 320 CYS A CA 1
ATOM 2373 C C . CYS A 1 320 ? -10.993 -9.747 4.991 1.00 98.12 320 CYS A C 1
ATOM 2375 O O . CYS A 1 320 ? -12.159 -9.363 4.909 1.00 98.12 320 CYS A O 1
ATOM 2377 N N . HIS A 1 321 ? -10.113 -9.534 4.011 1.00 97.44 321 HIS A N 1
ATOM 2378 C CA . HIS A 1 321 ? -10.422 -8.774 2.800 1.00 97.44 321 HIS A CA 1
ATOM 2379 C C . HIS A 1 321 ? -11.437 -9.495 1.916 1.00 97.44 321 HIS A C 1
ATOM 2381 O O . HIS A 1 321 ? -12.339 -8.855 1.372 1.00 97.44 321 HIS A O 1
ATOM 2387 N N . GLN A 1 322 ? -11.318 -10.821 1.814 1.00 95.88 322 GLN A N 1
ATOM 2388 C CA . GLN A 1 322 ? -12.285 -11.664 1.111 1.00 95.88 322 GLN A CA 1
ATOM 2389 C C . GLN A 1 322 ? -13.645 -11.651 1.816 1.00 95.88 322 GLN A C 1
ATOM 2391 O O . GLN A 1 322 ? -14.663 -11.407 1.170 1.00 95.88 322 GLN A O 1
ATOM 2396 N N . ALA A 1 323 ? -13.660 -11.834 3.140 1.00 97.12 323 ALA A N 1
ATOM 2397 C CA . ALA A 1 323 ? -14.876 -11.828 3.949 1.00 97.12 323 ALA A CA 1
ATOM 2398 C C . ALA A 1 323 ? -15.649 -10.503 3.857 1.00 97.12 323 ALA A C 1
ATOM 2400 O O . ALA A 1 323 ? -16.875 -10.499 3.787 1.00 97.12 323 ALA A O 1
ATOM 2401 N N . LEU A 1 324 ? -14.940 -9.372 3.808 1.00 96.94 324 LEU A N 1
ATOM 2402 C CA . LEU A 1 324 ? -15.546 -8.042 3.686 1.00 96.94 324 LEU A CA 1
ATOM 2403 C C . LEU A 1 324 ? -15.880 -7.637 2.242 1.00 96.94 324 LEU A C 1
ATOM 2405 O O . LEU A 1 324 ? -16.369 -6.526 2.011 1.00 96.94 324 LEU A O 1
ATOM 2409 N N . GLY A 1 325 ? -15.624 -8.509 1.262 1.00 95.06 325 GLY A N 1
ATOM 2410 C CA . GLY A 1 325 ? -15.927 -8.249 -0.144 1.00 95.06 325 GLY A CA 1
ATOM 2411 C C . GLY A 1 325 ? -15.164 -7.048 -0.712 1.00 95.06 325 GLY A C 1
ATOM 2412 O O . GLY A 1 325 ? -15.725 -6.254 -1.483 1.00 95.06 325 GLY A O 1
ATOM 2413 N N . PHE A 1 326 ? -13.904 -6.868 -0.302 1.00 95.06 326 PHE A N 1
ATOM 2414 C CA . PHE A 1 326 ? -13.024 -5.859 -0.886 1.00 95.06 326 PHE A CA 1
ATOM 2415 C C . PHE A 1 326 ? -12.558 -6.265 -2.288 1.00 95.06 326 PHE A C 1
ATOM 2417 O O . PHE A 1 326 ? -12.530 -7.440 -2.648 1.00 95.06 326 PHE A O 1
ATOM 2424 N N . SER A 1 327 ? -12.214 -5.266 -3.107 1.00 91.50 327 SER A N 1
ATOM 2425 C CA . SER A 1 327 ? -11.897 -5.468 -4.526 1.00 91.50 327 SER A CA 1
ATOM 2426 C C . SER A 1 327 ? -10.689 -6.386 -4.717 1.00 91.50 327 SER A C 1
ATOM 2428 O O . SER A 1 327 ? -9.634 -6.154 -4.141 1.00 91.50 327 SER A O 1
ATOM 2430 N N . THR A 1 328 ? -10.805 -7.366 -5.608 1.00 91.06 328 THR A N 1
ATOM 2431 C CA . THR A 1 328 ? -9.719 -8.279 -6.008 1.00 91.06 328 THR A CA 1
ATOM 2432 C C . THR A 1 328 ? -8.847 -7.707 -7.143 1.00 91.06 328 THR A C 1
ATOM 2434 O O . THR A 1 328 ? -8.194 -8.450 -7.881 1.00 91.06 328 THR A O 1
ATOM 2437 N N . GLY A 1 329 ? -8.900 -6.386 -7.346 1.00 89.38 329 GLY A N 1
ATOM 2438 C CA . GLY A 1 329 ? -8.084 -5.636 -8.300 1.00 89.38 329 GLY A CA 1
ATOM 2439 C C . GLY A 1 329 ? -8.457 -5.823 -9.773 1.00 89.38 329 GLY A C 1
ATOM 2440 O O . GLY A 1 329 ? -9.586 -6.168 -10.123 1.00 89.38 329 GLY A O 1
ATOM 2441 N N . ALA A 1 330 ? -7.506 -5.547 -10.669 1.00 85.38 330 ALA A N 1
ATOM 2442 C CA . ALA A 1 330 ? -7.743 -5.560 -12.112 1.00 85.38 330 ALA A CA 1
ATOM 2443 C C . ALA A 1 330 ? -8.042 -6.957 -12.649 1.00 85.38 330 ALA A C 1
ATOM 2445 O O . ALA A 1 330 ? -7.289 -7.891 -12.391 1.00 85.38 330 ALA A O 1
ATOM 2446 N N . LEU A 1 331 ? -9.073 -7.061 -13.491 1.00 85.19 331 LEU A N 1
ATOM 2447 C CA . LEU A 1 331 ? -9.344 -8.230 -14.331 1.00 85.19 331 LEU A CA 1
ATOM 2448 C C . LEU A 1 331 ? -9.346 -9.586 -13.582 1.00 85.19 331 LEU A C 1
ATOM 2450 O O . LEU A 1 331 ? -8.657 -10.519 -14.004 1.00 85.19 331 LEU A O 1
ATOM 2454 N N . PRO A 1 332 ? -10.099 -9.723 -12.474 1.00 88.50 332 PRO A N 1
ATOM 2455 C CA . PRO A 1 332 ? -10.101 -10.945 -11.668 1.00 88.50 332 PRO A CA 1
ATOM 2456 C C . PRO A 1 332 ? -10.603 -12.180 -12.419 1.00 88.50 332 PRO A C 1
ATOM 2458 O O . PRO A 1 332 ? -10.196 -13.295 -12.101 1.00 88.50 332 PRO A O 1
ATOM 2461 N N . GLN A 1 333 ? -11.414 -11.998 -13.465 1.00 86.38 333 GLN A N 1
ATOM 2462 C CA . GLN A 1 333 ? -11.874 -13.085 -14.329 1.00 86.38 333 GLN A CA 1
ATOM 2463 C C . GLN A 1 333 ? -10.738 -13.792 -15.088 1.00 86.38 333 GLN A C 1
ATOM 2465 O O . GLN A 1 333 ? -10.933 -14.905 -15.564 1.00 86.38 333 GLN A O 1
ATOM 2470 N N . TYR A 1 334 ? -9.555 -13.174 -15.190 1.00 82.94 334 TYR A N 1
ATOM 2471 C CA . TYR A 1 334 ? -8.387 -13.750 -15.860 1.00 82.94 334 TYR A CA 1
ATOM 2472 C C . TYR A 1 334 ? -7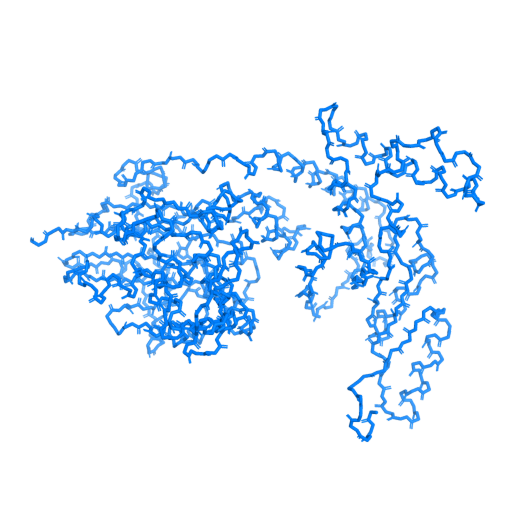.260 -14.115 -14.889 1.00 82.94 334 TYR A C 1
ATOM 2474 O O . TYR A 1 334 ? -6.122 -14.235 -15.333 1.00 82.94 334 TYR A O 1
ATOM 2482 N N . LYS A 1 335 ? -7.536 -14.297 -13.588 1.00 82.00 335 LYS A N 1
ATOM 2483 C CA . LYS A 1 335 ? -6.500 -14.627 -12.588 1.00 82.00 335 LYS A CA 1
ATOM 2484 C C . LYS A 1 335 ? -5.631 -15.834 -12.987 1.00 82.00 335 LYS A C 1
ATOM 2486 O O . LYS A 1 335 ? -4.418 -15.767 -12.910 1.00 82.00 335 LYS A O 1
ATOM 2491 N N . GLU A 1 336 ? -6.239 -16.871 -13.566 1.00 77.12 336 GLU A N 1
ATOM 2492 C CA . GLU A 1 336 ? -5.534 -18.089 -14.008 1.00 77.12 336 GLU A CA 1
ATOM 2493 C C . GLU A 1 336 ? -4.653 -17.867 -15.251 1.00 77.12 336 GLU A C 1
ATOM 2495 O O . GLU A 1 336 ? -3.785 -18.673 -15.572 1.00 77.12 336 GLU A O 1
ATOM 2500 N N . SER A 1 337 ? -4.908 -16.797 -16.011 1.00 70.31 337 SER A N 1
ATOM 2501 C CA . SER A 1 337 ? -4.248 -16.515 -17.294 1.00 70.31 337 SER A CA 1
ATOM 2502 C C . SER A 1 337 ? -3.308 -15.310 -17.242 1.00 70.31 337 SER A C 1
ATOM 2504 O O . SER A 1 337 ? -2.469 -15.151 -18.128 1.00 70.31 337 SER A O 1
ATOM 2506 N N . LEU A 1 338 ? -3.446 -14.440 -16.239 1.00 68.94 338 LEU A N 1
ATOM 2507 C CA . LEU A 1 338 ? -2.687 -13.205 -16.103 1.00 68.94 338 LEU A CA 1
ATOM 2508 C C . LEU A 1 338 ? -1.907 -13.177 -14.799 1.00 68.94 338 LEU A C 1
ATOM 2510 O O . LEU A 1 338 ? -2.474 -13.202 -13.716 1.00 68.94 338 LEU A O 1
ATOM 2514 N N . ASN A 1 339 ? -0.600 -12.973 -14.932 1.00 73.81 339 ASN A N 1
ATOM 2515 C CA . ASN A 1 339 ? 0.297 -12.785 -13.803 1.00 73.81 339 ASN A CA 1
ATOM 2516 C C . ASN A 1 339 ? -0.163 -11.611 -12.891 1.00 73.81 339 ASN A C 1
ATOM 2518 O O . ASN A 1 339 ? -0.407 -10.510 -13.407 1.00 73.81 339 ASN A O 1
ATOM 2522 N N . PRO A 1 340 ? -0.204 -11.786 -11.555 1.00 78.00 340 PRO A N 1
ATOM 2523 C CA . PRO A 1 340 ? -0.584 -10.740 -10.599 1.00 78.00 340 PRO A CA 1
ATOM 2524 C C . PRO A 1 340 ? 0.184 -9.432 -10.725 1.00 78.00 340 PRO A C 1
ATOM 2526 O O . PRO A 1 340 ? -0.417 -8.363 -10.711 1.00 78.00 340 PRO A O 1
ATOM 2529 N N . TYR A 1 341 ? 1.500 -9.478 -10.927 1.00 74.94 341 TYR A N 1
ATOM 2530 C CA . TYR A 1 341 ? 2.323 -8.278 -11.095 1.00 74.94 341 TYR A CA 1
ATOM 2531 C C . TYR A 1 341 ? 1.937 -7.499 -12.349 1.00 74.94 341 TYR A C 1
ATOM 2533 O O . TYR A 1 341 ? 1.953 -6.268 -12.358 1.00 74.94 341 TYR A O 1
ATOM 2541 N N . PHE A 1 342 ? 1.561 -8.204 -13.419 1.00 74.69 342 PHE A N 1
ATOM 2542 C CA . PHE A 1 342 ? 1.042 -7.547 -14.611 1.00 74.69 342 PHE A CA 1
ATOM 2543 C C . PHE A 1 342 ? -0.317 -6.897 -14.336 1.00 74.69 342 PHE A C 1
ATOM 2545 O O . PHE A 1 342 ? -0.564 -5.774 -14.772 1.00 74.69 342 PHE A O 1
ATOM 2552 N N . ARG A 1 343 ? -1.180 -7.548 -13.554 1.00 83.31 343 ARG A N 1
ATOM 2553 C CA . ARG A 1 34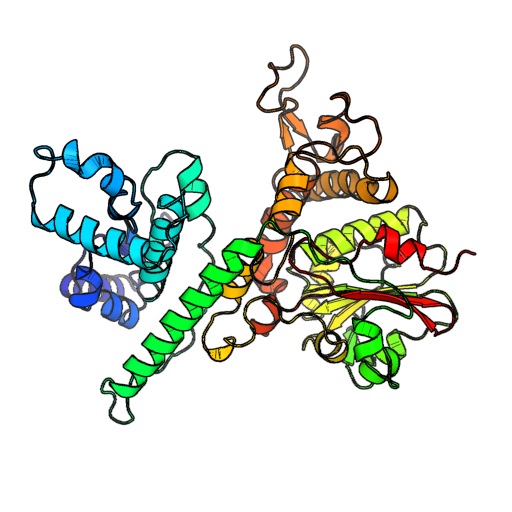3 ? -2.458 -6.971 -13.120 1.00 83.31 343 ARG A CA 1
ATOM 2554 C C . ARG A 1 343 ? -2.247 -5.744 -12.217 1.00 83.31 343 ARG A C 1
ATOM 2556 O O . ARG A 1 343 ? -2.906 -4.735 -12.445 1.00 83.31 343 ARG A O 1
ATOM 2563 N N . VAL A 1 344 ? -1.265 -5.748 -11.310 1.00 79.50 344 VAL A N 1
ATOM 2564 C CA . VAL A 1 344 ? -0.839 -4.550 -10.552 1.00 79.50 344 VAL A CA 1
ATOM 2565 C C . VAL A 1 344 ? -0.361 -3.443 -11.493 1.00 79.50 344 VAL A C 1
ATOM 2567 O O . VAL A 1 344 ? -0.758 -2.289 -11.345 1.00 79.50 344 VAL A O 1
ATOM 2570 N N . PHE A 1 345 ? 0.445 -3.769 -12.508 1.00 77.38 345 PHE A N 1
ATOM 2571 C CA . PHE A 1 345 ? 0.868 -2.792 -13.514 1.00 77.38 345 PHE A CA 1
ATOM 2572 C C . PHE A 1 345 ? -0.326 -2.162 -14.246 1.00 77.38 345 PHE A C 1
ATOM 2574 O O . PHE A 1 345 ? -0.364 -0.948 -14.441 1.00 77.38 345 PHE A O 1
ATOM 2581 N N . LEU A 1 346 ? -1.335 -2.959 -14.599 1.00 81.31 346 LEU A N 1
ATOM 2582 C CA . LEU A 1 346 ? -2.579 -2.452 -15.174 1.00 81.31 346 LEU A CA 1
ATOM 2583 C C . LEU A 1 346 ? -3.323 -1.521 -14.197 1.00 81.31 346 LEU A C 1
ATOM 2585 O O . LEU A 1 346 ? -3.804 -0.468 -14.617 1.00 81.31 346 LEU A O 1
ATOM 2589 N N . MET A 1 347 ? -3.351 -1.840 -12.901 1.00 86.12 347 MET A N 1
ATOM 2590 C CA . MET A 1 347 ? -3.930 -0.972 -11.864 1.00 86.12 347 MET A CA 1
ATOM 2591 C C . MET A 1 347 ? -3.182 0.355 -11.710 1.00 86.12 347 MET A C 1
ATOM 2593 O O . MET A 1 347 ? -3.817 1.396 -11.539 1.00 86.12 347 MET A O 1
ATOM 2597 N N . LEU A 1 348 ? -1.852 0.363 -11.857 1.00 80.44 348 LEU A N 1
ATOM 2598 C CA . LEU A 1 348 ? -1.056 1.599 -11.884 1.00 80.44 348 LEU A CA 1
ATOM 2599 C C . LEU A 1 348 ? -1.423 2.491 -13.079 1.00 80.44 348 LEU A C 1
ATOM 2601 O O . LEU A 1 348 ? -1.361 3.717 -12.984 1.00 80.44 348 LEU A O 1
ATOM 2605 N N . LEU A 1 349 ? -1.846 1.884 -14.191 1.00 77.31 349 LEU A N 1
ATOM 2606 C CA . LEU A 1 349 ? -2.408 2.590 -15.343 1.00 77.31 349 LEU A CA 1
ATOM 2607 C C . LEU A 1 349 ? 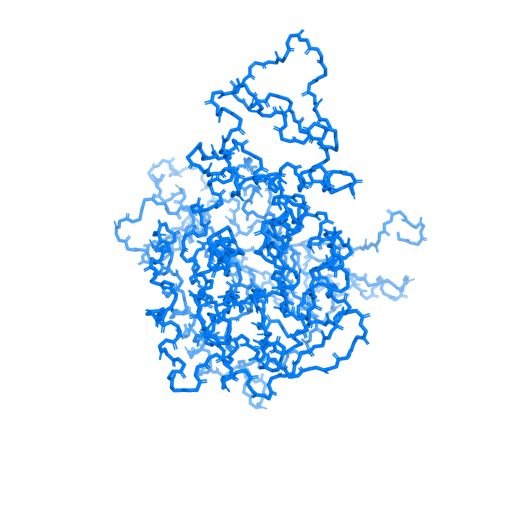-3.891 2.951 -15.167 1.00 77.31 349 LEU A C 1
ATOM 2609 O O . LEU A 1 349 ? -4.438 3.613 -16.038 1.00 77.31 349 LEU A O 1
ATOM 2613 N N . GLY A 1 350 ? -4.539 2.547 -14.072 1.00 77.81 350 GLY A N 1
ATOM 2614 C CA . GLY A 1 350 ? -5.941 2.838 -13.751 1.00 77.81 350 GLY A CA 1
ATOM 2615 C C . GLY A 1 350 ? -6.950 1.747 -14.138 1.00 77.81 350 GLY A C 1
ATOM 2616 O O . GLY A 1 350 ? -8.145 1.897 -13.888 1.00 77.81 350 GLY A O 1
ATOM 2617 N N . VAL A 1 351 ? -6.516 0.635 -14.737 1.00 82.56 351 VAL A N 1
ATOM 2618 C CA . VAL A 1 351 ? -7.404 -0.491 -15.078 1.00 82.56 351 VAL A CA 1
ATOM 2619 C C . VAL A 1 351 ? -7.803 -1.224 -13.799 1.00 82.56 351 VAL A C 1
ATOM 2621 O O . VAL A 1 351 ? -6.939 -1.628 -13.032 1.00 82.56 351 VAL A O 1
ATOM 2624 N N . GLY A 1 352 ? -9.105 -1.388 -13.546 1.00 82.12 352 GLY A N 1
ATOM 2625 C CA . GLY A 1 352 ? -9.596 -1.941 -12.271 1.00 82.12 352 GLY A CA 1
ATOM 2626 C C . GLY A 1 352 ? -9.247 -1.081 -11.050 1.00 82.12 352 GLY A C 1
ATOM 2627 O O . GLY A 1 352 ? -9.292 -1.567 -9.925 1.00 82.12 352 GLY A O 1
ATOM 2628 N N . SER A 1 353 ? -8.859 0.174 -11.291 1.00 85.19 353 SER A N 1
ATOM 2629 C CA . SER A 1 353 ? -8.352 1.115 -10.299 1.00 85.19 353 SER A CA 1
ATOM 2630 C C . SER A 1 353 ? -8.704 2.554 -10.725 1.00 85.19 353 SER A C 1
ATOM 2632 O O . SER A 1 353 ? -7.815 3.350 -11.041 1.00 85.19 353 SER A O 1
ATOM 2634 N N . PRO A 1 354 ? -10.000 2.893 -10.861 1.00 84.38 354 PRO A N 1
ATOM 2635 C CA . PRO A 1 354 ? -10.432 4.193 -11.370 1.00 84.38 354 PRO A CA 1
ATOM 2636 C C . PRO A 1 354 ? -9.891 5.345 -10.518 1.00 84.38 354 PRO A C 1
ATOM 2638 O O . PRO A 1 354 ? -9.943 5.300 -9.294 1.00 84.38 354 PRO A O 1
ATOM 2641 N N . GLY A 1 355 ? -9.403 6.404 -11.167 1.00 82.88 355 GLY A N 1
ATOM 2642 C CA . GLY A 1 355 ? -8.886 7.597 -10.492 1.00 82.88 355 GLY A CA 1
ATOM 2643 C C . GLY A 1 355 ? -7.384 7.598 -10.190 1.00 82.88 355 GLY A C 1
ATOM 2644 O O . GLY A 1 355 ? -6.851 8.683 -9.950 1.00 82.88 355 GLY A O 1
ATOM 2645 N N . THR A 1 356 ? -6.676 6.461 -10.288 1.00 84.75 356 THR A N 1
ATOM 2646 C CA . THR A 1 356 ? -5.230 6.362 -9.981 1.00 84.75 356 THR A CA 1
ATOM 2647 C C . THR A 1 356 ? -4.411 7.461 -10.650 1.00 84.75 356 THR A C 1
ATOM 2649 O O . THR A 1 356 ? -3.682 8.194 -9.983 1.00 84.75 356 THR A O 1
ATOM 2652 N N . ILE A 1 357 ? -4.552 7.629 -11.972 1.00 79.81 357 ILE A N 1
ATOM 2653 C CA . ILE A 1 357 ? -3.753 8.601 -12.733 1.00 79.81 357 ILE A CA 1
ATOM 2654 C C . ILE A 1 357 ? -4.023 10.026 -12.251 1.00 79.81 357 ILE A C 1
ATOM 2656 O O . ILE A 1 357 ? -3.088 10.814 -12.105 1.00 79.81 357 ILE A O 1
ATOM 2660 N N . ARG A 1 358 ? -5.284 10.366 -11.959 1.00 81.06 358 ARG A N 1
ATOM 2661 C CA . ARG A 1 358 ? -5.634 11.693 -11.446 1.00 81.06 358 ARG A CA 1
ATOM 2662 C C . ARG A 1 358 ? -4.987 11.939 -10.086 1.00 81.06 358 ARG A C 1
ATOM 2664 O O . ARG A 1 358 ? -4.419 13.010 -9.888 1.00 81.06 358 ARG A O 1
ATOM 2671 N N . THR A 1 359 ? -5.012 10.958 -9.186 1.00 83.25 359 THR A N 1
ATOM 2672 C CA . THR A 1 359 ? -4.382 11.088 -7.866 1.00 83.25 359 THR A CA 1
ATOM 2673 C C . THR A 1 359 ? -2.857 11.169 -7.953 1.00 83.25 359 THR A C 1
ATOM 2675 O O . THR A 1 359 ? -2.230 11.911 -7.192 1.00 83.25 359 THR A O 1
ATOM 2678 N N . VAL A 1 360 ? -2.238 10.455 -8.900 1.00 80.19 360 VAL A N 1
ATOM 2679 C CA . VAL A 1 360 ? -0.801 10.583 -9.187 1.00 80.19 360 VAL A CA 1
ATOM 2680 C C . VAL A 1 360 ? -0.479 12.005 -9.638 1.00 80.19 360 VAL A C 1
ATOM 2682 O O . VAL A 1 360 ? 0.399 12.638 -9.056 1.00 80.19 360 VAL A O 1
ATOM 2685 N N . LEU A 1 361 ? -1.212 12.532 -10.626 1.00 77.25 361 LEU A N 1
ATOM 2686 C CA . LEU A 1 361 ? -1.022 13.897 -11.129 1.00 77.25 361 LEU A CA 1
ATOM 2687 C C . LEU A 1 361 ? -1.258 14.950 -10.038 1.00 77.25 361 LEU A C 1
ATOM 2689 O O . LEU A 1 361 ? -0.487 15.904 -9.947 1.00 77.25 361 LEU A O 1
ATOM 2693 N N . GLY A 1 362 ? -2.252 14.746 -9.169 1.00 79.44 362 GLY A N 1
ATOM 2694 C CA . GLY A 1 362 ? -2.517 15.615 -8.019 1.00 79.44 362 GLY A CA 1
ATOM 2695 C C . GLY A 1 362 ? -1.308 15.777 -7.095 1.00 79.44 362 GLY A C 1
ATOM 2696 O O . GLY A 1 362 ? -1.060 16.870 -6.601 1.00 79.44 362 GLY A O 1
ATOM 2697 N N . GLY A 1 363 ? -0.476 14.741 -6.939 1.00 81.50 363 GLY A N 1
ATOM 2698 C CA . GLY A 1 363 ? 0.759 14.841 -6.154 1.00 81.50 363 GLY A CA 1
ATOM 2699 C C . GLY A 1 363 ? 1.859 15.705 -6.788 1.00 81.50 363 GLY A C 1
ATOM 2700 O O . GLY A 1 363 ? 2.751 16.166 -6.078 1.00 81.50 363 GLY A O 1
ATOM 2701 N N . TYR A 1 364 ? 1.813 15.935 -8.106 1.00 79.44 364 TYR A N 1
ATOM 2702 C CA . TYR A 1 364 ? 2.753 16.812 -8.815 1.00 79.44 364 TYR A CA 1
ATOM 2703 C C . TYR A 1 364 ? 2.269 18.259 -8.866 1.00 79.44 364 TYR A C 1
ATOM 2705 O O . TYR A 1 364 ? 3.082 19.168 -8.727 1.00 79.44 364 TYR A O 1
ATOM 2713 N N . PHE A 1 365 ? 0.966 18.473 -9.054 1.00 82.25 365 PHE A N 1
ATOM 2714 C CA . PHE A 1 365 ? 0.384 19.812 -9.178 1.00 82.25 365 PHE A CA 1
ATOM 2715 C C . PHE A 1 365 ? -0.036 20.431 -7.843 1.00 82.25 365 PHE A C 1
ATOM 2717 O O . PHE A 1 365 ? -0.118 21.652 -7.755 1.00 82.25 365 PHE A O 1
ATOM 2724 N N . GLY A 1 366 ? -0.263 19.616 -6.812 1.00 83.25 366 GLY A N 1
ATOM 2725 C CA . GLY A 1 366 ? -0.823 20.073 -5.546 1.00 83.25 366 GLY A CA 1
ATOM 2726 C C . GLY A 1 366 ? -2.341 20.272 -5.601 1.00 83.25 366 GLY A C 1
ATOM 2727 O O . GLY A 1 366 ? -2.988 20.070 -6.631 1.00 83.25 366 GLY A O 1
ATOM 2728 N N . ASN A 1 367 ? -2.911 20.646 -4.459 1.00 85.38 367 ASN A N 1
ATOM 2729 C CA . ASN A 1 367 ? -4.312 21.008 -4.286 1.00 85.38 367 ASN A CA 1
ATOM 2730 C C . ASN A 1 367 ? -4.450 21.952 -3.078 1.00 85.38 367 ASN A C 1
ATOM 2732 O O . ASN A 1 367 ? -4.323 21.512 -1.935 1.00 85.38 367 ASN A O 1
ATOM 2736 N N . ALA A 1 368 ? -4.710 23.236 -3.332 1.00 84.00 368 ALA A N 1
ATOM 2737 C CA . ALA A 1 368 ? -4.824 24.259 -2.290 1.00 84.00 368 ALA A CA 1
ATOM 2738 C C . ALA A 1 368 ? -6.092 24.118 -1.426 1.00 84.00 368 ALA A C 1
ATOM 2740 O O . ALA A 1 368 ? -6.119 24.620 -0.306 1.00 84.00 368 ALA A O 1
ATOM 2741 N N . ASP A 1 369 ? -7.111 23.405 -1.915 1.00 84.31 369 ASP A N 1
ATOM 2742 C CA . ASP A 1 369 ? -8.412 23.282 -1.247 1.00 84.31 369 ASP A CA 1
ATOM 2743 C C . ASP A 1 369 ? -8.438 22.185 -0.166 1.00 84.31 369 ASP A C 1
ATOM 2745 O O . ASP A 1 369 ? -9.443 22.022 0.526 1.00 84.31 369 ASP A O 1
ATOM 2749 N N . LEU A 1 370 ? -7.359 21.401 -0.023 1.00 85.31 370 LEU A N 1
ATOM 2750 C CA . LEU A 1 370 ? -7.293 20.335 0.980 1.00 85.31 370 LEU A CA 1
ATOM 2751 C C . LEU A 1 370 ? -7.147 20.903 2.393 1.00 85.31 370 LEU A C 1
ATOM 2753 O O . LEU A 1 370 ? -6.336 21.797 2.651 1.00 85.31 370 LEU A O 1
ATOM 2757 N N . ALA A 1 371 ? -7.900 20.329 3.332 1.00 86.75 371 ALA A N 1
ATOM 2758 C CA . ALA A 1 371 ? -7.824 20.730 4.726 1.00 86.75 371 ALA A CA 1
ATOM 2759 C C . ALA A 1 371 ? -6.470 20.345 5.340 1.00 86.75 371 ALA A C 1
ATOM 2761 O O . ALA A 1 371 ? -5.830 19.370 4.940 1.00 86.75 371 ALA A O 1
ATOM 2762 N N . LYS A 1 372 ? -6.056 21.071 6.385 1.00 84.50 372 LYS A N 1
ATOM 2763 C CA . LYS A 1 372 ? -4.800 20.797 7.099 1.00 84.50 372 LYS A CA 1
ATOM 2764 C C . LYS A 1 372 ? -4.742 19.362 7.626 1.00 84.50 372 LYS A C 1
ATOM 2766 O O . LYS A 1 372 ? -3.696 18.729 7.552 1.00 84.50 372 LYS A O 1
ATOM 2771 N N . GLU A 1 373 ? -5.856 18.818 8.112 1.00 85.88 373 GLU A N 1
ATOM 2772 C CA . GLU A 1 373 ? -5.905 17.436 8.613 1.00 85.88 373 GLU A CA 1
ATOM 2773 C C . GLU A 1 373 ? -5.634 16.375 7.526 1.00 85.88 373 GLU A C 1
ATOM 2775 O O . GLU A 1 373 ? -5.280 15.241 7.858 1.00 85.88 373 GLU A O 1
ATOM 2780 N N . GLU A 1 374 ? -5.809 16.721 6.247 1.00 86.94 374 GLU A N 1
ATOM 2781 C CA . GLU A 1 374 ? -5.551 15.843 5.097 1.00 86.94 374 GLU A CA 1
ATOM 2782 C C . GLU A 1 374 ? -4.100 15.934 4.605 1.00 86.94 374 GLU A C 1
ATOM 2784 O O . GLU A 1 374 ? -3.625 15.019 3.931 1.00 86.94 374 GLU A O 1
ATOM 2789 N N . THR A 1 375 ? -3.378 17.005 4.951 1.00 89.69 375 THR A N 1
ATOM 2790 C CA . THR A 1 375 ? -2.029 17.280 4.430 1.00 89.69 375 THR A CA 1
ATOM 2791 C C . THR A 1 375 ? -0.942 17.348 5.502 1.00 89.69 375 THR A C 1
ATOM 2793 O O . THR A 1 375 ? 0.232 17.221 5.162 1.00 89.69 375 THR A O 1
ATOM 2796 N N . SER A 1 376 ? -1.285 17.460 6.793 1.00 88.75 376 SER A N 1
ATOM 2797 C CA . SER A 1 376 ? -0.305 17.640 7.883 1.00 88.75 376 SER A CA 1
ATOM 2798 C C . SER A 1 376 ? 0.724 16.512 7.994 1.00 88.75 376 SER A C 1
ATOM 2800 O O . SER A 1 376 ? 1.867 16.744 8.383 1.00 88.75 376 SER A O 1
ATOM 2802 N N . TRP A 1 377 ? 0.355 15.299 7.584 1.00 94.88 377 TRP A N 1
ATOM 2803 C CA . TRP A 1 377 ? 1.233 14.128 7.591 1.00 94.88 377 TRP A CA 1
ATOM 2804 C C . TRP A 1 377 ? 2.359 14.187 6.548 1.00 94.88 377 TRP A C 1
ATOM 2806 O O . TRP A 1 377 ? 3.358 13.483 6.689 1.00 94.88 377 TRP A O 1
ATOM 2816 N N . VAL A 1 378 ? 2.216 15.006 5.500 1.00 94.56 378 VAL A N 1
ATOM 2817 C CA . VAL A 1 378 ? 3.140 15.042 4.355 1.00 94.56 378 VAL A CA 1
ATOM 2818 C C . VAL A 1 378 ? 4.504 15.599 4.762 1.00 94.56 378 VAL A C 1
ATOM 2820 O O . VAL A 1 378 ? 5.523 14.984 4.452 1.00 94.56 378 VAL A O 1
ATOM 2823 N N . ASP A 1 379 ? 4.537 16.707 5.510 1.00 93.38 379 ASP A N 1
ATOM 2824 C CA . ASP A 1 379 ? 5.789 17.289 6.024 1.00 93.38 379 ASP A CA 1
ATOM 2825 C C . ASP A 1 379 ? 6.522 16.304 6.943 1.00 93.38 379 ASP A C 1
ATOM 2827 O O . ASP A 1 379 ? 7.730 16.079 6.817 1.00 93.38 379 ASP A O 1
ATOM 2831 N N . GLU A 1 380 ? 5.769 15.657 7.834 1.00 94.88 380 GLU A N 1
ATOM 2832 C CA . GLU A 1 380 ? 6.302 14.650 8.744 1.00 94.88 380 GLU A CA 1
ATOM 2833 C C . GLU A 1 380 ? 6.886 13.456 7.972 1.00 94.88 380 GLU A C 1
ATOM 2835 O O . GLU A 1 380 ? 7.981 12.988 8.290 1.00 94.88 380 GLU A O 1
ATOM 2840 N N . ALA A 1 381 ? 6.187 12.974 6.939 1.00 96.75 381 ALA A N 1
ATOM 2841 C CA . ALA A 1 381 ? 6.645 11.881 6.088 1.00 96.75 381 ALA A CA 1
ATOM 2842 C C . ALA A 1 381 ? 7.911 12.246 5.296 1.00 96.75 381 ALA A C 1
ATOM 2844 O O . ALA A 1 381 ? 8.839 11.436 5.258 1.00 96.75 381 ALA A O 1
ATOM 2845 N N . LEU A 1 382 ? 7.994 13.461 4.739 1.00 96.25 382 LEU A N 1
ATOM 2846 C CA . LEU A 1 382 ? 9.183 13.953 4.028 1.00 96.25 382 LEU A CA 1
ATOM 2847 C C . LEU A 1 382 ? 10.418 13.975 4.928 1.00 96.25 382 LEU A C 1
ATOM 2849 O O . LEU A 1 382 ? 11.475 13.445 4.564 1.00 96.25 382 LEU A O 1
ATOM 2853 N N . LYS A 1 383 ? 10.272 14.574 6.117 1.00 96.50 383 LYS A N 1
ATOM 2854 C CA . LYS A 1 383 ? 11.345 14.673 7.113 1.00 96.50 383 LYS A CA 1
ATOM 2855 C C . LYS A 1 383 ? 11.778 13.292 7.580 1.00 96.50 383 LYS A C 1
ATOM 2857 O O . LYS A 1 383 ? 12.975 13.022 7.661 1.00 96.50 383 LYS A O 1
ATOM 2862 N N . GLN A 1 384 ? 10.822 12.407 7.859 1.00 96.69 384 GLN A N 1
ATOM 2863 C CA . GLN A 1 384 ? 11.104 11.037 8.274 1.00 96.69 384 GLN A CA 1
ATOM 2864 C C . GLN A 1 384 ? 11.864 10.263 7.189 1.00 96.69 384 GLN A C 1
ATOM 2866 O O . GLN A 1 384 ? 12.927 9.706 7.463 1.00 96.69 384 GLN A O 1
ATOM 2871 N N . GLY A 1 385 ? 11.353 10.249 5.953 1.00 95.31 385 GLY A N 1
ATOM 2872 C CA . GLY A 1 385 ? 11.979 9.539 4.841 1.00 95.31 385 GLY A CA 1
ATOM 2873 C C . GLY A 1 385 ? 13.413 10.007 4.605 1.00 95.31 385 GLY A C 1
ATOM 2874 O O . GLY A 1 385 ? 14.316 9.182 4.471 1.00 95.31 385 GLY A O 1
ATOM 2875 N N . ALA A 1 386 ? 13.644 11.320 4.649 1.00 95.75 386 ALA A N 1
ATOM 2876 C CA . ALA A 1 386 ? 14.968 11.898 4.466 1.00 95.75 386 ALA A CA 1
ATOM 2877 C C . ALA A 1 386 ? 15.940 11.556 5.608 1.00 95.75 386 ALA A C 1
ATOM 2879 O O . ALA A 1 386 ? 17.078 11.177 5.335 1.00 95.75 386 ALA A O 1
ATOM 2880 N N . LYS A 1 387 ? 15.493 11.606 6.874 1.00 96.94 387 LYS A N 1
ATOM 2881 C CA . LYS A 1 387 ? 16.300 11.194 8.043 1.00 96.94 387 LYS A CA 1
ATOM 2882 C C . LYS A 1 387 ? 16.713 9.726 7.981 1.00 96.94 387 LYS A C 1
ATOM 2884 O O . LYS A 1 387 ? 17.815 9.384 8.395 1.00 96.94 387 LYS A O 1
ATOM 2889 N N . GLN A 1 388 ? 15.856 8.875 7.425 1.00 95.06 388 GLN A N 1
ATOM 2890 C CA . GLN A 1 388 ? 16.159 7.464 7.185 1.00 95.06 388 GLN A CA 1
ATOM 2891 C C . GLN A 1 388 ? 16.964 7.219 5.895 1.00 95.06 388 GLN A C 1
ATOM 2893 O O . GLN A 1 388 ? 17.189 6.071 5.517 1.00 95.06 388 GLN A O 1
ATOM 2898 N N . GLY A 1 389 ? 17.390 8.268 5.186 1.00 93.00 389 GLY A N 1
ATOM 2899 C CA . GLY A 1 389 ? 18.197 8.142 3.974 1.00 93.00 389 GLY A CA 1
ATOM 2900 C C . GLY A 1 389 ? 17.421 7.701 2.728 1.00 93.00 389 GLY A C 1
ATOM 2901 O O . GLY A 1 389 ? 18.036 7.305 1.736 1.00 93.00 389 GLY A O 1
ATOM 2902 N N . ARG A 1 390 ? 16.081 7.754 2.736 1.00 89.81 390 ARG A N 1
ATOM 2903 C CA . ARG A 1 390 ? 15.273 7.379 1.568 1.00 89.81 390 ARG A CA 1
ATOM 2904 C C . ARG A 1 390 ? 15.397 8.435 0.483 1.00 89.81 390 ARG A C 1
ATOM 2906 O O . ARG A 1 390 ? 15.159 9.617 0.714 1.00 89.81 390 ARG A O 1
ATOM 2913 N N . PHE A 1 391 ? 15.733 7.996 -0.726 1.00 85.31 391 PHE A N 1
ATOM 2914 C CA . PHE A 1 391 ? 15.843 8.893 -1.866 1.00 85.31 391 PHE A CA 1
ATOM 2915 C C . PHE A 1 391 ? 14.466 9.443 -2.291 1.00 85.31 391 PHE A C 1
ATOM 2917 O O . PHE A 1 391 ? 13.557 8.645 -2.516 1.00 85.31 391 PHE A O 1
ATOM 2924 N N . PRO A 1 392 ? 14.327 10.760 -2.529 1.00 87.44 392 PRO A N 1
ATOM 2925 C CA . PRO A 1 392 ? 15.348 11.795 -2.350 1.00 87.44 392 PRO A CA 1
ATOM 2926 C C . PRO A 1 392 ? 15.457 12.264 -0.891 1.00 87.44 392 PRO A C 1
ATOM 2928 O O . PRO A 1 392 ? 14.449 12.471 -0.224 1.00 87.44 392 PRO A O 1
ATOM 2931 N N . THR A 1 393 ? 16.682 12.499 -0.416 1.00 90.88 393 THR A N 1
ATOM 2932 C CA . THR A 1 393 ? 16.942 13.159 0.879 1.00 90.88 393 THR A CA 1
ATOM 2933 C C . THR A 1 393 ? 17.055 14.678 0.741 1.00 90.88 393 THR A C 1
ATOM 2935 O O . THR A 1 393 ? 16.918 15.404 1.718 1.00 90.88 393 THR A O 1
ATOM 2938 N N . SER A 1 394 ? 17.262 15.179 -0.476 1.00 88.75 394 SER A N 1
ATOM 2939 C CA . SER A 1 394 ? 17.311 16.602 -0.791 1.00 88.75 394 SER A CA 1
ATOM 2940 C C . SER A 1 394 ? 16.645 16.890 -2.133 1.00 88.75 394 SER A C 1
ATOM 2942 O O . SER A 1 394 ? 16.577 16.035 -3.020 1.00 88.75 394 SER A O 1
ATOM 2944 N N . VAL A 1 395 ? 16.139 18.109 -2.283 1.00 87.12 395 VAL A N 1
ATOM 2945 C CA . VAL A 1 395 ? 15.440 18.583 -3.487 1.00 87.12 395 VAL A CA 1
ATOM 2946 C C . VAL A 1 395 ? 15.934 19.978 -3.867 1.00 87.12 395 VAL A C 1
ATOM 2948 O O . VAL A 1 395 ? 16.424 20.709 -3.000 1.00 87.12 395 VAL A O 1
ATOM 2951 N N . PRO A 1 396 ? 15.845 20.376 -5.148 1.00 85.12 396 PRO A N 1
ATOM 2952 C CA . PRO A 1 396 ? 16.157 21.744 -5.527 1.00 85.12 396 PRO A CA 1
ATOM 2953 C C . PRO A 1 396 ? 15.173 22.694 -4.843 1.00 85.12 396 PRO A C 1
ATOM 2955 O O . PRO A 1 396 ? 13.968 22.444 -4.817 1.00 85.12 396 PRO A O 1
ATOM 2958 N N . ARG A 1 397 ? 15.681 23.813 -4.324 1.00 80.81 397 ARG A N 1
ATOM 2959 C CA . ARG A 1 397 ? 14.835 24.868 -3.760 1.00 80.81 397 ARG A CA 1
ATOM 2960 C C . ARG A 1 397 ? 13.975 25.559 -4.789 1.00 80.81 397 ARG A C 1
ATOM 2962 O O . ARG A 1 397 ? 12.997 26.173 -4.401 1.00 80.81 397 ARG A O 1
ATOM 2969 N N . ARG A 1 398 ? 14.335 25.474 -6.066 1.00 77.88 398 ARG A N 1
ATOM 2970 C CA . ARG A 1 398 ? 13.591 26.046 -7.188 1.00 77.88 398 ARG A CA 1
ATOM 2971 C C . ARG A 1 398 ? 12.685 25.007 -7.836 1.00 77.88 398 ARG A C 1
ATOM 2973 O O . ARG A 1 398 ? 13.064 23.839 -7.957 1.00 77.88 398 ARG A O 1
ATOM 2980 N N . LEU A 1 399 ? 11.532 25.442 -8.329 1.00 74.50 399 LEU A N 1
ATOM 2981 C CA . LEU A 1 399 ? 10.758 24.644 -9.276 1.00 74.50 399 LEU A CA 1
ATOM 2982 C C . LEU A 1 399 ? 11.414 24.664 -10.663 1.00 74.50 399 LEU A C 1
ATOM 2984 O O . LEU A 1 399 ? 12.212 25.553 -10.961 1.00 74.50 399 LEU A O 1
ATOM 2988 N N . PRO A 1 400 ? 11.097 23.695 -11.546 1.00 69.31 400 PRO A N 1
ATOM 2989 C CA . PRO A 1 400 ? 11.712 23.620 -12.872 1.00 69.31 400 PRO A CA 1
ATOM 2990 C C . PRO A 1 400 ? 11.553 24.883 -13.734 1.00 69.31 400 PRO A C 1
ATOM 2992 O O . PRO A 1 400 ? 12.334 25.072 -14.663 1.00 69.31 400 PRO A O 1
ATOM 2995 N N . TRP A 1 401 ? 10.545 25.708 -13.443 1.00 72.88 401 TRP A N 1
ATOM 2996 C CA . TRP A 1 401 ? 10.211 26.948 -14.149 1.00 72.88 401 TRP A CA 1
ATOM 2997 C C . TRP A 1 401 ? 10.617 28.225 -13.397 1.00 72.88 401 TRP A C 1
ATOM 2999 O O . TRP A 1 401 ? 10.274 29.313 -13.843 1.00 72.88 401 TRP A O 1
ATOM 3009 N N . GLU A 1 402 ? 11.313 28.108 -12.266 1.00 76.38 402 GLU A N 1
ATOM 3010 C CA . GLU A 1 402 ? 11.813 29.253 -11.505 1.00 76.38 402 GLU A CA 1
ATOM 3011 C C . GLU A 1 402 ? 13.295 29.513 -11.789 1.00 76.38 402 GLU A C 1
ATOM 3013 O O . GLU A 1 402 ? 14.088 28.587 -12.033 1.00 76.38 402 GLU A O 1
ATOM 3018 N N . ASP A 1 403 ? 13.663 30.792 -11.708 1.00 79.25 403 ASP A N 1
ATOM 3019 C CA . ASP A 1 403 ? 15.048 31.234 -11.772 1.00 79.25 403 ASP A CA 1
ATOM 3020 C C . ASP A 1 403 ? 15.870 30.662 -10.613 1.00 79.25 403 ASP A C 1
ATOM 3022 O O . ASP A 1 403 ? 15.358 30.198 -9.588 1.00 79.25 403 ASP A O 1
ATOM 3026 N N . LYS A 1 404 ? 17.192 30.649 -10.790 1.00 75.06 404 LYS A N 1
ATOM 3027 C CA . LYS A 1 404 ? 18.086 30.210 -9.720 1.00 75.06 404 LYS A CA 1
ATOM 3028 C C . LYS A 1 404 ? 17.980 31.168 -8.526 1.00 75.06 404 LYS A C 1
ATOM 3030 O O . LYS A 1 404 ? 17.951 32.378 -8.752 1.00 75.06 404 LYS A O 1
ATOM 3035 N N . PRO A 1 405 ? 17.988 30.652 -7.282 1.00 71.50 405 PRO A N 1
ATOM 3036 C CA . PRO A 1 405 ? 18.045 31.498 -6.098 1.00 71.50 405 PRO A CA 1
ATOM 3037 C C . PRO A 1 405 ? 19.247 32.441 -6.178 1.00 71.50 405 PRO A C 1
ATOM 3039 O O . PRO A 1 405 ? 20.351 32.012 -6.524 1.00 71.50 405 PRO A O 1
ATOM 3042 N N . THR A 1 406 ? 19.029 33.715 -5.868 1.00 73.50 406 THR A N 1
ATOM 3043 C CA . THR A 1 406 ? 20.098 34.720 -5.789 1.00 73.50 406 THR A CA 1
ATOM 3044 C C . THR A 1 406 ? 20.895 34.612 -4.487 1.00 73.50 406 THR A C 1
ATOM 3046 O O . THR A 1 406 ? 22.012 35.116 -4.411 1.00 73.50 406 THR A O 1
ATOM 3049 N N . ASP A 1 407 ? 20.344 33.930 -3.480 1.00 76.38 407 ASP A N 1
ATOM 3050 C CA . ASP A 1 407 ? 20.899 33.758 -2.144 1.00 76.38 407 ASP A CA 1
ATOM 3051 C C . ASP A 1 407 ? 20.712 32.324 -1.592 1.00 76.38 407 ASP A C 1
ATOM 3053 O O . ASP A 1 407 ? 19.673 31.674 -1.717 1.00 76.38 407 ASP A O 1
ATOM 3057 N N . GLY A 1 408 ? 21.763 31.814 -0.942 1.00 73.25 408 GLY A N 1
ATOM 3058 C CA . GLY A 1 408 ? 21.783 30.501 -0.289 1.00 73.25 408 GLY A CA 1
ATOM 3059 C C . GLY A 1 408 ? 21.965 29.279 -1.219 1.00 73.25 408 GLY A C 1
ATOM 3060 O O . GLY A 1 408 ? 22.044 29.406 -2.438 1.00 73.25 408 GLY A O 1
ATOM 3061 N N . PRO A 1 409 ? 22.094 28.066 -0.639 1.00 80.62 409 PRO A N 1
ATOM 3062 C CA . PRO A 1 409 ? 22.283 26.827 -1.405 1.00 80.62 409 PRO A CA 1
ATOM 3063 C C . PRO A 1 409 ? 21.162 26.510 -2.417 1.00 80.62 409 PRO A C 1
ATOM 3065 O O . PRO A 1 409 ? 19.986 26.650 -2.113 1.00 80.62 409 PRO A O 1
ATOM 3068 N N . GLU A 1 410 ? 21.490 25.966 -3.595 1.00 84.19 410 GLU A N 1
ATOM 3069 C CA . GLU A 1 410 ? 20.475 25.575 -4.602 1.00 84.19 410 GLU A CA 1
ATOM 3070 C C . GLU A 1 410 ? 19.583 24.406 -4.138 1.00 84.19 410 GLU A C 1
ATOM 3072 O O . GLU A 1 410 ? 18.448 24.263 -4.592 1.00 84.19 410 GLU A O 1
ATOM 3077 N N . TRP A 1 411 ? 20.077 23.577 -3.218 1.00 87.81 411 TRP A N 1
ATOM 3078 C CA . TRP A 1 411 ? 19.390 22.391 -2.710 1.00 87.81 411 TRP A CA 1
ATOM 3079 C C . TRP A 1 411 ? 18.969 22.585 -1.255 1.00 87.81 411 TRP A C 1
ATOM 3081 O O . TRP A 1 411 ? 19.656 23.251 -0.476 1.00 87.81 411 TRP A O 1
ATOM 3091 N N . ALA A 1 412 ? 17.833 22.002 -0.891 1.00 90.06 412 ALA A N 1
ATOM 3092 C CA . ALA A 1 412 ? 17.360 21.920 0.480 1.00 90.06 412 ALA A CA 1
ATOM 3093 C C . ALA A 1 412 ? 17.364 20.466 0.951 1.00 90.06 412 ALA A C 1
ATOM 3095 O O . ALA A 1 412 ? 16.947 19.564 0.222 1.00 90.06 412 ALA A O 1
ATOM 3096 N N . ASP A 1 413 ? 17.843 20.262 2.174 1.00 93.94 413 ASP A N 1
ATOM 3097 C CA . ASP A 1 413 ? 17.773 18.984 2.871 1.00 93.94 413 ASP A CA 1
ATOM 3098 C C . ASP A 1 413 ? 16.360 18.779 3.430 1.00 93.94 413 ASP A C 1
ATOM 3100 O O . ASP A 1 413 ? 15.885 19.560 4.258 1.00 93.94 413 ASP A O 1
ATOM 3104 N N . LEU A 1 414 ? 15.694 17.715 2.982 1.00 94.31 414 LEU A N 1
ATOM 3105 C CA . LEU A 1 414 ? 14.333 17.385 3.391 1.00 94.31 414 LEU A CA 1
ATOM 3106 C C . LEU A 1 414 ? 14.258 16.927 4.849 1.00 94.31 414 LEU A C 1
ATOM 3108 O O . LEU A 1 414 ? 13.202 17.074 5.455 1.00 94.31 414 LEU A O 1
ATOM 3112 N N . ALA A 1 415 ? 15.348 16.427 5.442 1.00 95.38 415 ALA A N 1
ATOM 3113 C CA . ALA A 1 415 ? 15.361 16.015 6.847 1.00 95.38 415 ALA A CA 1
ATOM 3114 C C . ALA A 1 415 ? 15.134 17.202 7.798 1.00 95.38 415 ALA A C 1
ATOM 3116 O O . ALA A 1 415 ? 14.570 17.028 8.884 1.00 95.38 415 ALA A O 1
ATOM 3117 N N . THR A 1 416 ? 15.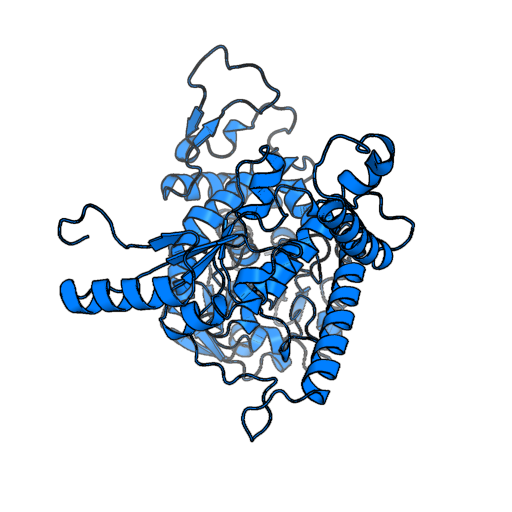555 18.394 7.365 1.00 93.81 416 THR A N 1
ATOM 3118 C CA . THR A 1 416 ? 15.422 19.650 8.109 1.00 93.81 416 THR A CA 1
ATOM 3119 C C . THR A 1 416 ? 14.260 20.487 7.577 1.00 93.81 416 THR A C 1
ATOM 3121 O O . THR A 1 416 ? 13.370 20.847 8.342 1.00 93.81 416 THR A O 1
ATOM 3124 N N . ALA A 1 417 ? 14.234 20.758 6.269 1.00 90.12 417 ALA A N 1
ATOM 3125 C CA . ALA A 1 417 ? 13.260 21.663 5.660 1.00 90.12 417 ALA A CA 1
ATOM 3126 C C . ALA A 1 417 ? 11.887 21.012 5.430 1.00 90.12 417 ALA A C 1
ATOM 3128 O O . ALA A 1 417 ? 10.867 21.693 5.494 1.00 90.12 417 ALA A O 1
ATOM 3129 N N . GLY A 1 418 ? 11.846 19.704 5.154 1.00 90.88 418 GLY A N 1
ATOM 3130 C CA . GLY A 1 418 ? 10.623 18.993 4.779 1.00 90.88 418 GLY A CA 1
ATOM 3131 C C . GLY A 1 418 ? 9.838 19.722 3.692 1.00 90.88 418 GLY A C 1
ATOM 3132 O O . GLY A 1 418 ? 10.348 20.011 2.610 1.00 90.88 418 GLY A O 1
ATOM 3133 N N . SER A 1 419 ? 8.595 20.040 4.009 1.00 88.38 419 SER A N 1
ATOM 3134 C CA . SER A 1 419 ? 7.667 20.737 3.135 1.00 88.38 419 SER A CA 1
ATOM 3135 C C . SER A 1 419 ? 7.960 22.229 2.923 1.00 88.38 419 SER A C 1
ATOM 3137 O O . SER A 1 419 ? 7.489 22.821 1.948 1.00 88.38 419 SER A O 1
ATOM 3139 N N . GLU A 1 420 ? 8.737 22.869 3.803 1.00 86.12 420 GLU A N 1
ATOM 3140 C CA . GLU A 1 420 ? 9.003 24.315 3.736 1.00 86.12 420 GLU A CA 1
ATOM 3141 C C . GLU A 1 420 ? 9.728 24.734 2.452 1.00 86.12 420 GLU A C 1
ATOM 3143 O O . GLU A 1 420 ? 9.624 25.882 2.022 1.00 86.12 420 GLU A O 1
ATOM 3148 N N . VAL A 1 421 ? 10.390 23.787 1.779 1.00 83.75 421 VAL A N 1
ATOM 3149 C CA . VAL A 1 421 ? 11.052 23.995 0.482 1.00 83.75 421 VAL A CA 1
ATOM 3150 C C . VAL A 1 421 ? 10.092 24.510 -0.598 1.00 83.75 421 VAL A C 1
ATOM 3152 O O . VAL A 1 421 ? 10.522 25.146 -1.563 1.00 83.75 421 VAL A O 1
ATOM 3155 N N . TRP A 1 422 ? 8.790 24.255 -0.449 1.00 81.25 422 TRP A N 1
ATOM 3156 C CA . TRP A 1 422 ? 7.764 24.704 -1.390 1.00 81.25 422 TRP A CA 1
ATOM 3157 C C . TRP A 1 422 ? 6.849 25.809 -0.850 1.00 81.25 422 TRP A C 1
ATOM 3159 O O . TRP A 1 422 ? 5.886 26.177 -1.526 1.00 81.25 422 TRP A O 1
ATOM 3169 N N . SER A 1 423 ? 7.141 26.360 0.331 1.00 74.88 423 SER A N 1
ATOM 3170 C CA . SER A 1 423 ? 6.410 27.500 0.899 1.00 74.88 423 SER A CA 1
ATOM 3171 C C . SER A 1 423 ? 6.528 28.765 0.035 1.00 74.88 423 SER A C 1
ATOM 3173 O O . SER A 1 423 ? 7.421 28.890 -0.799 1.00 74.88 423 SER A O 1
ATOM 3175 N N . ASN A 1 424 ? 5.622 29.728 0.246 1.00 67.50 424 ASN A N 1
ATOM 3176 C CA . ASN A 1 424 ? 5.621 31.059 -0.393 1.00 67.50 424 ASN A CA 1
ATOM 3177 C C . ASN A 1 424 ? 5.383 31.091 -1.916 1.00 67.50 424 ASN A C 1
ATOM 3179 O O . ASN A 1 424 ? 5.587 32.120 -2.553 1.00 67.50 424 ASN A O 1
ATOM 3183 N N . ARG A 1 425 ? 4.870 30.004 -2.503 1.00 69.88 425 ARG A N 1
ATOM 3184 C CA . ARG A 1 425 ? 4.528 29.909 -3.938 1.00 69.88 425 ARG A CA 1
ATOM 3185 C C . ARG A 1 425 ? 3.046 30.132 -4.255 1.00 69.88 425 ARG A C 1
ATOM 3187 O O . ARG A 1 425 ? 2.525 29.573 -5.213 1.00 69.88 425 ARG A O 1
ATOM 3194 N N . GLY A 1 426 ? 2.346 30.897 -3.417 1.00 62.12 426 GLY A N 1
ATOM 3195 C CA . GLY A 1 426 ? 0.911 31.175 -3.578 1.00 62.12 426 GLY A CA 1
ATOM 3196 C C . GLY A 1 426 ? -0.036 30.060 -3.110 1.00 62.12 426 GLY A C 1
ATOM 3197 O O . GLY A 1 426 ? -1.240 30.195 -3.275 1.00 62.12 426 GLY A O 1
ATOM 3198 N N . PHE A 1 427 ? 0.486 28.993 -2.496 1.00 63.91 427 PHE A N 1
ATOM 3199 C CA . PHE A 1 427 ? -0.304 27.862 -1.982 1.00 63.91 427 PHE A CA 1
ATOM 3200 C C . PHE A 1 427 ? -0.680 27.978 -0.490 1.00 63.91 427 PHE A C 1
ATOM 3202 O O . PHE A 1 427 ? -1.357 27.101 0.020 1.00 63.91 427 PHE A O 1
ATOM 3209 N N . GLY A 1 428 ? -0.298 29.058 0.206 1.00 62.34 428 GLY A N 1
ATOM 3210 C CA . GLY A 1 428 ? -0.606 29.256 1.633 1.00 62.34 428 GLY A CA 1
ATOM 3211 C C . GLY A 1 428 ? 0.074 28.252 2.581 1.00 62.34 428 GLY A C 1
ATOM 3212 O O . GLY A 1 428 ? 0.950 27.490 2.174 1.00 62.34 428 GLY A O 1
ATOM 3213 N N . GLU A 1 429 ? -0.306 28.284 3.864 1.00 62.25 429 GLU A N 1
ATOM 3214 C CA . GLU A 1 429 ? 0.132 27.321 4.900 1.00 62.25 429 GLU A CA 1
ATOM 3215 C C . GLU A 1 429 ? -0.730 26.039 4.929 1.00 62.25 429 GLU A C 1
ATOM 3217 O O . GLU A 1 429 ? -0.440 25.095 5.665 1.00 62.25 429 GLU A O 1
ATOM 3222 N N . THR A 1 430 ? -1.809 26.020 4.146 1.00 67.81 430 THR A N 1
ATOM 3223 C CA . THR A 1 430 ? -2.820 24.957 4.064 1.00 67.81 430 THR A CA 1
ATOM 3224 C C . THR A 1 430 ? -2.885 24.382 2.655 1.00 67.81 430 THR A C 1
ATOM 3226 O O . THR A 1 430 ? -2.451 25.021 1.704 1.00 67.81 430 THR A O 1
ATOM 3229 N N . GLY A 1 431 ? -3.446 23.185 2.500 1.00 81.25 431 GLY A N 1
ATOM 3230 C CA . GLY A 1 431 ? -3.462 22.495 1.213 1.00 81.25 431 GLY A CA 1
ATOM 3231 C C . GLY A 1 431 ? -2.192 21.684 0.956 1.00 81.25 431 GLY A C 1
ATOM 3232 O O . GLY A 1 431 ? -1.324 21.538 1.819 1.00 81.25 431 GLY A O 1
ATOM 3233 N N . LEU A 1 432 ? -2.131 21.084 -0.230 1.00 85.94 432 LEU A N 1
ATOM 3234 C CA . LEU A 1 432 ? -1.011 20.286 -0.715 1.00 85.94 432 LEU A CA 1
ATOM 3235 C C . LEU A 1 432 ? -0.251 21.088 -1.771 1.00 85.94 432 LEU A C 1
ATOM 3237 O O . LEU A 1 432 ? -0.823 21.452 -2.799 1.00 85.94 432 LEU A O 1
ATOM 3241 N N . ARG A 1 433 ? 1.037 21.345 -1.554 1.00 86.19 433 ARG A N 1
ATOM 3242 C CA . ARG A 1 433 ? 1.876 22.083 -2.505 1.00 86.19 433 ARG A CA 1
ATOM 3243 C C . ARG A 1 433 ? 2.359 21.165 -3.636 1.00 86.19 433 ARG A C 1
ATOM 3245 O O . ARG A 1 433 ? 2.445 19.943 -3.463 1.00 86.19 433 ARG A O 1
ATOM 3252 N N . PRO A 1 434 ? 2.705 21.737 -4.805 1.00 84.19 434 PRO A N 1
ATOM 3253 C CA . PRO A 1 434 ? 3.279 20.979 -5.908 1.00 84.19 434 PRO A CA 1
ATOM 3254 C C . PRO A 1 434 ? 4.481 20.136 -5.465 1.00 84.19 434 PRO A C 1
ATOM 3256 O O . PRO A 1 434 ? 5.344 20.611 -4.731 1.00 84.19 434 PRO A O 1
ATOM 3259 N N . PHE A 1 435 ? 4.558 18.906 -5.970 1.00 83.94 435 PHE A N 1
ATOM 3260 C CA . PHE A 1 435 ? 5.626 17.924 -5.739 1.00 83.94 435 PHE A CA 1
ATOM 3261 C C . PHE A 1 435 ? 5.777 17.348 -4.326 1.00 83.94 435 PHE A C 1
ATOM 3263 O O . PHE A 1 435 ? 6.489 16.350 -4.202 1.00 83.94 435 PHE A O 1
ATOM 3270 N N . GLU A 1 436 ? 5.128 17.878 -3.286 1.00 87.69 436 GLU A N 1
ATOM 3271 C CA . GLU A 1 436 ? 5.292 17.358 -1.918 1.00 87.69 436 GLU A CA 1
ATOM 3272 C C . GLU A 1 436 ? 4.933 15.873 -1.831 1.00 87.69 436 GLU A C 1
ATOM 3274 O O . GLU A 1 436 ? 5.766 15.025 -1.504 1.00 87.69 436 GLU A O 1
ATOM 3279 N N . LEU A 1 437 ? 3.699 15.540 -2.214 1.00 90.31 437 LEU A N 1
ATOM 3280 C CA . LEU A 1 437 ? 3.194 14.174 -2.136 1.00 90.31 437 LEU A CA 1
ATOM 3281 C C . LEU A 1 437 ? 3.896 13.249 -3.135 1.00 90.31 437 LEU A C 1
ATOM 3283 O O . LEU A 1 437 ? 4.170 12.095 -2.817 1.00 90.31 437 LEU A O 1
ATOM 3287 N N . ALA A 1 438 ? 4.243 13.742 -4.329 1.00 86.75 438 ALA A N 1
ATOM 3288 C CA . ALA A 1 438 ? 5.045 12.969 -5.280 1.00 86.75 438 ALA A CA 1
ATOM 3289 C C . ALA A 1 438 ? 6.434 12.620 -4.712 1.00 86.75 438 ALA A C 1
ATOM 3291 O O . ALA A 1 438 ? 6.950 11.533 -4.974 1.00 86.75 438 ALA A O 1
ATOM 3292 N N . THR A 1 439 ? 7.021 13.513 -3.913 1.00 88.62 439 THR A N 1
ATOM 3293 C CA . THR A 1 439 ? 8.315 13.297 -3.258 1.00 88.62 439 THR A CA 1
ATOM 3294 C C . THR A 1 439 ? 8.199 12.279 -2.124 1.00 88.62 439 THR A C 1
ATOM 3296 O O . THR A 1 439 ? 9.005 11.350 -2.084 1.00 88.62 439 THR A O 1
ATOM 3299 N N . VAL A 1 440 ? 7.162 12.368 -1.279 1.00 93.94 440 VAL A N 1
ATOM 3300 C CA . VAL A 1 440 ? 6.862 11.339 -0.259 1.00 93.94 440 VAL A CA 1
ATOM 3301 C C . VAL A 1 440 ? 6.681 9.967 -0.903 1.00 93.94 440 VAL A C 1
ATOM 3303 O O . VAL A 1 440 ? 7.308 8.992 -0.492 1.00 93.94 440 VAL A O 1
ATOM 3306 N N . ARG A 1 441 ? 5.874 9.889 -1.967 1.00 90.38 441 ARG A N 1
ATOM 3307 C CA . ARG A 1 441 ? 5.655 8.651 -2.727 1.00 90.38 441 ARG A CA 1
ATOM 3308 C C . ARG A 1 441 ? 6.958 8.077 -3.256 1.00 90.38 441 ARG A C 1
ATOM 3310 O O . ARG A 1 441 ? 7.167 6.872 -3.168 1.00 90.38 441 ARG A O 1
ATOM 3317 N N . LEU A 1 442 ? 7.850 8.922 -3.769 1.00 85.62 442 LEU A N 1
ATOM 3318 C CA . LEU A 1 442 ? 9.152 8.490 -4.268 1.00 85.62 442 LEU A CA 1
ATOM 3319 C C . LEU A 1 442 ? 10.059 7.956 -3.144 1.00 85.62 442 LEU A C 1
ATOM 3321 O O . LEU A 1 442 ? 10.660 6.897 -3.329 1.00 85.62 442 LEU A O 1
ATOM 3325 N N . GLN A 1 443 ? 10.099 8.626 -1.984 1.00 89.56 443 GLN A N 1
ATOM 3326 C CA . GLN A 1 443 ? 10.825 8.159 -0.794 1.00 89.56 443 GLN A CA 1
ATOM 3327 C C . GLN A 1 443 ? 10.310 6.802 -0.313 1.00 89.56 443 GLN A C 1
ATOM 3329 O O . GLN A 1 443 ? 11.101 5.876 -0.110 1.00 89.56 443 GLN A O 1
ATOM 3334 N N . ASN A 1 444 ? 8.990 6.673 -0.172 1.00 92.31 444 ASN A N 1
ATOM 3335 C CA . ASN A 1 444 ? 8.335 5.431 0.225 1.00 92.31 444 ASN A CA 1
ATOM 3336 C C . ASN A 1 444 ? 8.624 4.318 -0.790 1.00 92.31 444 ASN A C 1
ATOM 3338 O O . ASN A 1 444 ? 9.012 3.223 -0.400 1.00 92.31 444 ASN A O 1
ATOM 3342 N N . MET A 1 445 ? 8.520 4.608 -2.089 1.00 83.25 445 MET A N 1
ATOM 3343 C CA . MET A 1 445 ? 8.729 3.634 -3.157 1.00 83.25 445 MET A CA 1
ATOM 3344 C C . MET A 1 445 ? 10.160 3.102 -3.208 1.00 83.25 445 MET A C 1
ATOM 3346 O O . MET A 1 445 ? 10.375 1.896 -3.160 1.00 83.25 445 MET A O 1
ATOM 3350 N N . VAL A 1 446 ? 11.141 3.991 -3.377 1.00 75.69 446 VAL A N 1
ATOM 3351 C CA . VAL A 1 446 ? 12.510 3.597 -3.738 1.00 75.69 446 VAL A CA 1
ATOM 3352 C C . VAL A 1 446 ? 13.273 3.112 -2.515 1.00 75.69 446 VAL A C 1
ATOM 3354 O O . VAL A 1 446 ? 13.884 2.048 -2.566 1.00 75.69 446 VAL A O 1
ATOM 3357 N N . GLY A 1 447 ? 13.246 3.891 -1.431 1.00 72.44 447 GLY A N 1
ATOM 3358 C CA . GLY A 1 447 ? 14.014 3.596 -0.221 1.00 72.44 447 GLY A CA 1
ATOM 3359 C C . GLY A 1 447 ? 13.30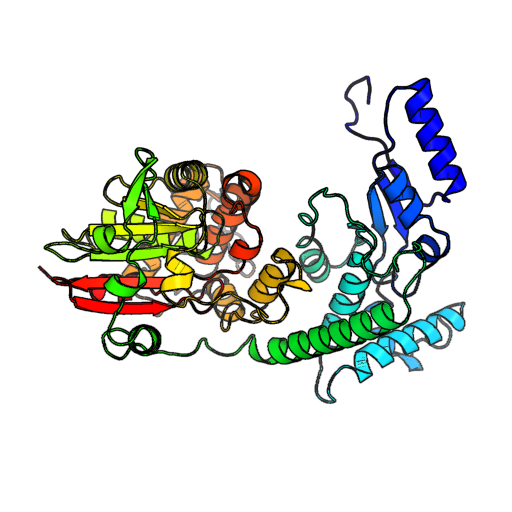1 2.662 0.755 1.00 72.44 447 GLY A C 1
ATOM 3360 O O . GLY A 1 447 ? 13.962 1.999 1.545 1.00 72.44 447 GLY A O 1
ATOM 3361 N N . GLY A 1 448 ? 11.969 2.610 0.701 1.00 84.56 448 GLY A N 1
ATOM 3362 C CA . GLY A 1 448 ? 11.147 1.772 1.569 1.00 84.56 448 GLY A CA 1
ATOM 3363 C C . GLY A 1 448 ? 10.725 0.472 0.893 1.00 84.56 448 GLY A C 1
ATOM 3364 O O . GLY A 1 448 ? 11.342 -0.573 1.077 1.00 84.56 448 GLY A O 1
ATOM 3365 N N . ILE A 1 449 ? 9.688 0.552 0.065 1.00 85.88 449 ILE A N 1
ATOM 3366 C CA . ILE A 1 449 ? 8.972 -0.589 -0.510 1.00 85.88 449 ILE A CA 1
ATOM 3367 C C . ILE A 1 449 ? 9.866 -1.440 -1.420 1.00 85.88 449 ILE A C 1
ATOM 3369 O O . ILE A 1 449 ? 10.056 -2.622 -1.153 1.00 85.88 449 ILE A O 1
ATOM 3373 N N . ILE A 1 450 ? 10.435 -0.871 -2.490 1.00 78.88 450 ILE A N 1
ATOM 3374 C CA . ILE A 1 450 ? 11.186 -1.639 -3.502 1.00 78.88 450 ILE A CA 1
ATOM 3375 C C . ILE A 1 450 ? 12.477 -2.208 -2.912 1.00 78.88 450 ILE A C 1
ATOM 3377 O O . ILE A 1 450 ? 12.814 -3.362 -3.174 1.00 78.88 450 ILE A O 1
ATOM 3381 N N . ALA A 1 451 ? 13.184 -1.424 -2.093 1.00 79.38 451 ALA A N 1
ATOM 3382 C CA . ALA A 1 451 ? 14.407 -1.869 -1.426 1.00 79.38 451 ALA A CA 1
ATOM 3383 C C . ALA A 1 451 ? 14.176 -3.079 -0.503 1.00 79.38 451 ALA A C 1
ATOM 3385 O O . ALA A 1 451 ? 15.095 -3.867 -0.294 1.00 79.38 451 ALA A O 1
ATOM 3386 N N . ASN A 1 452 ? 12.951 -3.248 0.004 1.00 88.94 452 ASN A N 1
ATOM 3387 C CA . ASN A 1 452 ? 12.577 -4.292 0.954 1.00 88.94 452 ASN A CA 1
ATOM 3388 C C . ASN A 1 452 ? 11.467 -5.214 0.419 1.00 88.94 452 ASN A C 1
ATOM 3390 O O . ASN A 1 452 ? 10.816 -5.914 1.194 1.00 88.94 452 ASN A O 1
ATOM 3394 N N . TRP A 1 453 ? 11.254 -5.241 -0.903 1.00 85.88 453 TRP A N 1
ATOM 3395 C CA . TRP A 1 453 ? 10.099 -5.895 -1.530 1.00 85.88 453 TRP A CA 1
ATOM 3396 C C . TRP A 1 453 ? 9.957 -7.365 -1.134 1.00 85.88 453 TRP A C 1
ATOM 3398 O O . TRP A 1 453 ? 8.866 -7.811 -0.795 1.00 85.88 453 TRP A O 1
ATOM 3408 N N . GLY A 1 454 ? 11.071 -8.105 -1.115 1.00 83.56 454 GLY A N 1
ATOM 3409 C CA . GLY A 1 454 ? 11.080 -9.524 -0.754 1.00 83.56 454 GLY A CA 1
ATOM 3410 C C . GLY A 1 454 ? 10.590 -9.812 0.669 1.00 83.56 454 GLY A C 1
ATOM 3411 O O . GLY A 1 454 ? 10.067 -10.894 0.904 1.00 83.56 454 GLY A O 1
ATOM 3412 N N . SER A 1 455 ? 10.720 -8.847 1.584 1.00 92.62 455 SER A N 1
ATOM 3413 C CA . SER A 1 455 ? 10.284 -8.968 2.981 1.00 92.62 455 SER A CA 1
ATOM 3414 C C . SER A 1 455 ? 8.902 -8.363 3.239 1.00 92.62 455 SER A C 1
ATOM 3416 O O . SER A 1 455 ? 8.293 -8.669 4.257 1.00 92.62 455 SER A O 1
ATOM 3418 N N . LEU A 1 456 ? 8.423 -7.475 2.362 1.00 93.31 456 LEU A N 1
ATOM 3419 C CA . LEU A 1 456 ? 7.164 -6.741 2.538 1.00 93.31 456 LEU A CA 1
ATOM 3420 C C . LEU A 1 456 ? 5.998 -7.299 1.714 1.00 93.31 456 LEU A C 1
ATOM 3422 O O . LEU A 1 456 ? 4.840 -7.050 2.055 1.00 93.31 456 LEU A O 1
ATOM 3426 N N . LYS A 1 457 ? 6.278 -7.989 0.603 1.00 90.31 457 LYS A N 1
ATOM 3427 C CA . LYS A 1 457 ? 5.238 -8.561 -0.257 1.00 90.31 457 LYS A CA 1
ATOM 3428 C C . LYS A 1 457 ? 4.532 -9.741 0.435 1.00 90.31 457 LYS A C 1
ATOM 3430 O O . LYS A 1 457 ? 5.165 -10.440 1.230 1.00 90.31 457 LYS A O 1
ATOM 3435 N N . PRO A 1 458 ? 3.259 -10.019 0.107 1.00 93.56 458 PRO A N 1
ATOM 3436 C CA . PRO A 1 458 ? 2.597 -11.239 0.549 1.00 93.56 458 PRO A CA 1
ATOM 3437 C C . PRO A 1 458 ? 3.296 -12.498 0.006 1.00 93.56 458 PRO A C 1
ATOM 3439 O O . PRO A 1 458 ? 3.996 -12.474 -1.017 1.00 93.56 458 PRO A O 1
ATOM 3442 N N . ALA A 1 459 ? 3.103 -13.609 0.719 1.00 88.88 459 ALA A N 1
ATOM 3443 C CA . ALA A 1 459 ? 3.603 -14.915 0.298 1.00 88.88 459 ALA A CA 1
ATOM 3444 C C . ALA A 1 459 ? 2.892 -15.392 -0.979 1.00 88.88 459 ALA A C 1
ATOM 3446 O O . ALA A 1 459 ? 3.559 -15.829 -1.914 1.00 88.88 459 ALA A O 1
ATOM 3447 N N . ASP A 1 460 ? 1.566 -15.236 -1.025 1.00 91.00 460 ASP A N 1
ATOM 3448 C CA . ASP A 1 460 ? 0.754 -15.440 -2.222 1.00 91.00 460 ASP A CA 1
ATOM 3449 C C . ASP A 1 460 ? 0.771 -14.179 -3.101 1.00 91.00 460 ASP A C 1
ATOM 3451 O O . ASP A 1 460 ? 0.323 -13.106 -2.688 1.00 91.00 460 ASP A O 1
ATOM 3455 N N . ASP A 1 461 ? 1.298 -14.309 -4.319 1.00 86.69 461 ASP A N 1
ATOM 3456 C CA . ASP A 1 461 ? 1.391 -13.205 -5.273 1.00 86.69 461 ASP A CA 1
ATOM 3457 C C . ASP A 1 461 ? 0.007 -12.747 -5.779 1.00 86.69 461 ASP A C 1
ATOM 3459 O O . ASP A 1 461 ? -0.125 -11.588 -6.169 1.00 86.69 461 ASP A O 1
ATOM 3463 N N . GLU A 1 462 ? -1.043 -13.580 -5.742 1.00 89.31 462 GLU A N 1
ATOM 3464 C CA . GLU A 1 462 ? -2.404 -13.143 -6.113 1.00 89.31 462 GLU A CA 1
ATOM 3465 C C . GLU A 1 462 ? -2.944 -12.068 -5.162 1.00 89.31 462 GLU A C 1
ATOM 3467 O O . GLU A 1 462 ? -3.748 -11.225 -5.561 1.00 89.31 462 GLU A O 1
ATOM 3472 N N . LEU A 1 463 ? -2.451 -12.011 -3.923 1.00 94.00 463 LEU A N 1
ATOM 3473 C CA . LEU A 1 463 ? -2.853 -10.981 -2.967 1.00 94.00 463 LEU A CA 1
ATOM 3474 C C . LEU A 1 463 ? -2.237 -9.603 -3.267 1.00 94.00 463 LEU A C 1
ATOM 3476 O O . LEU A 1 463 ? -2.636 -8.614 -2.660 1.00 94.00 463 LEU A O 1
ATOM 3480 N N . LEU A 1 464 ? -1.322 -9.488 -4.240 1.00 89.56 464 LEU A N 1
ATOM 3481 C CA . LEU A 1 464 ? -0.758 -8.198 -4.666 1.00 89.56 464 LEU A CA 1
ATOM 3482 C C . LEU A 1 464 ? -1.796 -7.250 -5.280 1.00 89.56 464 LEU A C 1
ATOM 3484 O O . LEU A 1 464 ? -1.620 -6.035 -5.259 1.00 89.56 464 LEU A O 1
ATOM 3488 N N . VAL A 1 465 ? -2.866 -7.793 -5.864 1.00 91.44 465 VAL A N 1
ATOM 3489 C CA . VAL A 1 465 ? -3.939 -6.996 -6.482 1.00 91.44 465 VAL A CA 1
ATOM 3490 C C . VAL A 1 465 ? -5.102 -6.719 -5.527 1.00 91.44 465 VAL A C 1
ATOM 3492 O O . VAL A 1 465 ? -5.932 -5.853 -5.814 1.00 91.44 465 VAL A O 1
ATOM 3495 N N . GLN A 1 466 ? -5.169 -7.435 -4.401 1.00 95.31 466 GLN A N 1
ATOM 3496 C CA . GLN A 1 466 ? -6.232 -7.311 -3.406 1.00 95.31 466 GLN A CA 1
ATOM 3497 C C . GLN A 1 466 ? -6.236 -5.904 -2.816 1.00 95.31 466 GLN A C 1
ATOM 3499 O O . GLN A 1 466 ? -5.213 -5.440 -2.348 1.00 95.31 466 GLN A O 1
ATOM 3504 N N . GLN A 1 467 ? -7.371 -5.214 -2.822 1.00 95.31 467 GLN A N 1
ATOM 3505 C CA . GLN A 1 467 ? -7.503 -3.870 -2.260 1.00 95.31 467 GLN A CA 1
ATOM 3506 C C . GLN A 1 467 ? -8.038 -3.909 -0.831 1.00 95.31 467 GLN A C 1
ATOM 3508 O O . GLN A 1 467 ? -8.676 -4.883 -0.423 1.00 95.31 467 GLN A O 1
ATOM 3513 N N . GLY A 1 468 ? -7.769 -2.831 -0.097 1.00 96.44 468 GLY A N 1
ATOM 3514 C CA . GLY A 1 468 ? -8.154 -2.643 1.291 1.00 96.44 468 GLY A CA 1
ATOM 3515 C C . GLY A 1 468 ? -9.482 -1.915 1.502 1.00 96.44 468 GLY A C 1
ATOM 3516 O O . GLY A 1 468 ? -10.364 -1.855 0.636 1.00 96.44 468 GLY A O 1
ATOM 3517 N N . GLY A 1 469 ? -9.611 -1.344 2.693 1.00 96.69 469 GLY A N 1
ATOM 3518 C CA . GLY A 1 469 ? -10.757 -0.549 3.104 1.00 96.69 469 GLY A CA 1
ATOM 3519 C C . GLY A 1 469 ? -10.640 -0.067 4.545 1.00 96.69 469 GLY A C 1
ATOM 3520 O O . GLY A 1 469 ? -9.630 -0.269 5.221 1.00 96.69 469 GLY A O 1
ATOM 3521 N N . ALA A 1 470 ? -11.699 0.561 5.044 1.00 97.62 470 ALA A N 1
ATOM 3522 C CA . ALA A 1 470 ? -11.761 1.015 6.427 1.00 97.62 470 ALA A CA 1
ATOM 3523 C C . ALA A 1 470 ? -13.163 0.850 7.007 1.00 97.62 470 ALA A C 1
ATOM 3525 O O . ALA A 1 470 ? -14.167 1.086 6.329 1.00 97.62 470 ALA A O 1
ATOM 3526 N N . VAL A 1 471 ? -13.216 0.491 8.287 1.00 97.56 471 VAL A N 1
ATOM 3527 C CA . VAL A 1 471 ? -14.447 0.368 9.065 1.00 97.56 471 VAL A CA 1
ATOM 3528 C C . VAL A 1 471 ? -14.283 1.125 10.376 1.00 97.56 471 VAL A C 1
ATOM 3530 O O . VAL A 1 471 ? -13.264 0.989 11.051 1.00 97.56 471 VAL A O 1
ATOM 3533 N N . VAL A 1 472 ? -15.277 1.928 10.749 1.00 97.00 472 VAL A N 1
ATOM 3534 C CA . VAL A 1 472 ? -15.294 2.637 12.034 1.00 97.00 472 VAL A CA 1
ATOM 3535 C C . VAL A 1 472 ? -16.535 2.252 12.810 1.00 97.00 472 VAL A C 1
ATOM 3537 O O . VAL A 1 472 ? -17.646 2.304 12.281 1.00 97.00 472 VAL A O 1
ATOM 3540 N N . PHE A 1 473 ? -16.318 1.890 14.067 1.00 94.81 473 PHE A N 1
ATOM 3541 C CA . PHE A 1 473 ? -17.330 1.456 15.007 1.00 94.81 473 PHE A CA 1
ATOM 3542 C C . PHE A 1 473 ? -17.528 2.478 16.126 1.00 94.81 473 PHE A C 1
ATOM 3544 O O . PHE A 1 473 ? -16.565 3.066 16.633 1.00 94.81 473 PHE A O 1
ATOM 3551 N N . ASP A 1 474 ? -18.773 2.608 16.569 1.00 90.38 474 ASP A N 1
ATOM 3552 C CA . ASP A 1 474 ? -19.160 3.273 17.809 1.00 90.38 474 ASP A CA 1
ATOM 3553 C C . ASP A 1 474 ? -20.138 2.378 18.572 1.00 90.38 474 ASP A C 1
ATOM 3555 O O . ASP A 1 474 ? -21.171 1.980 18.039 1.00 90.38 474 ASP A O 1
ATOM 3559 N N . LYS A 1 475 ? -19.788 2.010 19.811 1.00 84.75 475 LYS A N 1
ATOM 3560 C CA . LYS A 1 475 ? -20.585 1.108 20.669 1.00 84.75 475 LYS A CA 1
ATOM 3561 C C . LYS A 1 475 ? -21.035 -0.188 19.966 1.00 84.75 475 LYS A C 1
ATOM 3563 O O . LYS A 1 475 ? -22.115 -0.702 20.237 1.00 84.75 475 LYS A O 1
ATOM 3568 N N . GLY A 1 476 ? -20.198 -0.717 19.072 1.00 82.25 476 GLY A N 1
ATOM 3569 C CA . GLY A 1 476 ? -20.468 -1.939 18.305 1.00 82.25 476 GLY A CA 1
ATOM 3570 C C . GLY A 1 476 ? -21.268 -1.741 17.011 1.00 82.25 476 GLY A C 1
ATOM 3571 O O . GLY A 1 476 ? -21.364 -2.684 16.230 1.00 82.25 476 GLY A O 1
ATOM 3572 N N . GLU A 1 477 ? -21.785 -0.541 16.730 1.00 89.12 477 GLU A N 1
ATOM 3573 C CA . GLU A 1 477 ? -22.415 -0.215 15.445 1.00 89.12 477 GLU A CA 1
ATOM 3574 C C . GLU A 1 477 ? -21.398 0.338 14.441 1.00 89.12 477 GLU A C 1
ATOM 3576 O O . GLU A 1 477 ? -20.473 1.058 14.811 1.00 89.12 477 GLU A O 1
ATOM 3581 N N . VAL A 1 478 ? -21.583 0.033 13.153 1.00 93.94 478 VAL A N 1
ATOM 3582 C CA . VAL A 1 478 ? -20.741 0.552 12.064 1.00 93.94 478 VAL A CA 1
ATOM 3583 C C . VAL A 1 478 ? -21.209 1.954 11.662 1.00 93.94 478 VAL A C 1
ATOM 3585 O O . VAL A 1 478 ? -22.277 2.118 11.072 1.00 93.94 478 VAL A O 1
ATOM 3588 N N . ASN A 1 479 ? -20.375 2.961 11.923 1.00 93.62 479 ASN A N 1
ATOM 3589 C CA . ASN A 1 479 ? -20.612 4.360 11.545 1.00 93.62 479 ASN A CA 1
ATOM 3590 C C . ASN A 1 479 ? -19.951 4.740 10.217 1.00 93.62 479 ASN A C 1
ATOM 3592 O O . ASN A 1 479 ? -20.354 5.706 9.571 1.00 93.62 479 ASN A O 1
ATOM 3596 N N . TYR A 1 480 ? -18.936 3.987 9.797 1.00 95.81 480 TYR A N 1
ATOM 3597 C CA . TYR A 1 480 ? -18.237 4.198 8.536 1.00 95.81 480 TYR A CA 1
ATOM 3598 C C . TYR A 1 480 ? -17.822 2.857 7.950 1.00 95.81 480 TYR A C 1
ATOM 3600 O O . TYR A 1 480 ? -17.285 2.009 8.658 1.00 95.81 480 TYR A O 1
ATOM 3608 N N . PHE A 1 481 ? -18.040 2.690 6.651 1.00 96.19 481 PHE A N 1
ATOM 3609 C CA . PHE A 1 481 ? -17.578 1.545 5.883 1.00 96.19 481 PHE A CA 1
ATOM 3610 C C . PHE A 1 481 ? -17.133 2.055 4.518 1.00 96.19 481 PHE A C 1
ATOM 3612 O O . PHE A 1 481 ? -17.891 2.754 3.840 1.00 96.19 481 PHE A O 1
ATOM 3619 N N . TYR A 1 482 ? -15.908 1.727 4.125 1.00 95.12 482 TYR A N 1
ATOM 3620 C CA . TYR A 1 482 ? -15.333 2.136 2.853 1.00 95.12 482 TYR A CA 1
ATOM 3621 C C . TYR A 1 482 ? -14.515 1.002 2.251 1.00 95.12 482 TYR A C 1
ATOM 3623 O O . TYR A 1 482 ? -13.752 0.341 2.952 1.00 95.12 482 TYR A O 1
ATOM 3631 N N . ARG A 1 483 ? -14.661 0.813 0.939 1.00 93.81 483 ARG A N 1
ATOM 3632 C CA . ARG A 1 483 ? -13.858 -0.122 0.144 1.00 93.81 483 ARG A CA 1
ATOM 3633 C C . ARG A 1 483 ? -12.955 0.680 -0.763 1.00 93.81 483 ARG A C 1
ATOM 3635 O O . ARG A 1 483 ? -13.469 1.506 -1.527 1.00 93.81 483 ARG A O 1
ATOM 3642 N N . ASP A 1 484 ? -11.662 0.407 -0.707 1.00 93.38 484 ASP A N 1
ATOM 3643 C CA . ASP A 1 484 ? -10.696 1.069 -1.568 1.00 93.38 484 ASP A CA 1
ATOM 3644 C C . ASP A 1 484 ? -11.050 0.818 -3.033 1.00 93.38 484 ASP A C 1
ATOM 3646 O O . ASP A 1 484 ? -11.479 -0.271 -3.431 1.00 93.38 484 ASP A O 1
ATOM 3650 N N . LYS A 1 485 ? -10.921 1.865 -3.846 1.00 88.31 485 LYS A N 1
ATOM 3651 C CA . LYS A 1 485 ? -11.296 1.823 -5.264 1.00 88.31 485 LYS A CA 1
ATOM 3652 C C . LYS A 1 485 ? -10.129 1.437 -6.158 1.00 88.31 485 LYS A C 1
ATOM 3654 O O . LYS A 1 485 ? -10.344 1.188 -7.339 1.00 88.31 485 LYS A O 1
ATOM 3659 N N . GLY A 1 486 ? -8.920 1.370 -5.606 1.00 88.00 486 GLY A N 1
ATOM 3660 C CA . GLY A 1 486 ? -7.707 1.193 -6.382 1.00 88.00 486 GLY A CA 1
ATOM 3661 C C . GLY A 1 486 ? -6.468 1.823 -5.752 1.00 88.00 486 GLY A C 1
ATOM 3662 O O . GLY A 1 486 ? -6.489 2.352 -4.636 1.00 88.00 486 GLY A O 1
ATOM 3663 N N . ILE A 1 487 ? -5.383 1.810 -6.519 1.00 85.81 487 ILE A N 1
ATOM 3664 C CA . ILE A 1 487 ? -4.090 2.380 -6.162 1.00 85.81 487 ILE A CA 1
ATOM 3665 C C . ILE A 1 487 ? -4.210 3.903 -6.027 1.00 85.81 487 ILE A C 1
ATOM 3667 O O . ILE A 1 487 ? -4.614 4.616 -6.942 1.00 85.81 487 ILE A O 1
ATOM 3671 N N . LEU A 1 488 ? -3.828 4.396 -4.854 1.00 86.62 488 LEU A N 1
ATOM 3672 C CA . LEU A 1 488 ? -3.928 5.774 -4.377 1.00 86.62 488 LEU A CA 1
ATOM 3673 C C . LEU A 1 488 ? -5.367 6.302 -4.276 1.00 86.62 488 LEU A C 1
ATOM 3675 O O . LEU A 1 488 ? -5.578 7.498 -4.104 1.00 86.62 488 LEU A O 1
ATOM 3679 N N . THR A 1 489 ? -6.367 5.427 -4.357 1.00 87.69 489 THR A N 1
ATOM 3680 C CA . THR A 1 489 ? -7.785 5.753 -4.157 1.00 87.69 489 THR A CA 1
ATOM 3681 C C . THR A 1 489 ? -8.333 4.937 -2.990 1.00 87.69 489 THR A C 1
ATOM 3683 O O . THR A 1 489 ? -9.275 4.153 -3.134 1.00 87.69 489 THR A O 1
ATOM 3686 N N . TYR A 1 490 ? -7.662 5.082 -1.851 1.00 91.94 490 TYR A N 1
ATOM 3687 C CA . TYR A 1 490 ? -7.959 4.410 -0.592 1.00 91.94 490 TYR A CA 1
ATOM 3688 C C . TYR A 1 490 ? -8.893 5.245 0.298 1.00 91.94 490 TYR A C 1
ATOM 3690 O O . TYR A 1 490 ? -9.167 6.413 0.007 1.00 91.94 490 TYR A O 1
ATOM 3698 N N . ALA A 1 491 ? -9.387 4.645 1.383 1.00 91.62 491 ALA A N 1
ATOM 3699 C CA . ALA A 1 491 ? -10.258 5.295 2.358 1.00 91.62 491 ALA A CA 1
ATOM 3700 C C . ALA A 1 491 ? -9.695 6.651 2.838 1.00 91.62 491 ALA A C 1
ATOM 3702 O O . ALA A 1 491 ? -8.594 6.690 3.395 1.00 91.62 491 ALA A O 1
ATOM 3703 N N . PRO A 1 492 ? -10.439 7.767 2.690 1.00 92.50 492 PRO A N 1
ATOM 3704 C CA . PRO A 1 492 ? -10.003 9.064 3.201 1.00 92.50 492 PRO A CA 1
ATOM 3705 C C . PRO A 1 492 ? -9.859 9.033 4.730 1.00 92.50 492 PRO A C 1
ATOM 3707 O O . PRO A 1 492 ? -10.854 9.080 5.460 1.00 92.50 492 PRO A O 1
ATOM 3710 N N . VAL A 1 493 ? -8.618 8.956 5.226 1.00 95.44 493 VAL A N 1
ATOM 3711 C CA . VAL A 1 493 ? -8.319 8.716 6.650 1.00 95.44 493 VAL A CA 1
ATOM 3712 C C . VAL A 1 493 ? -8.943 9.791 7.536 1.00 95.44 493 VAL A C 1
ATOM 3714 O O . VAL A 1 493 ? -9.595 9.468 8.525 1.00 95.44 493 VAL A O 1
ATOM 3717 N N . ALA A 1 494 ? -8.826 11.068 7.163 1.00 93.19 494 ALA A N 1
ATOM 3718 C CA . ALA A 1 494 ? -9.421 12.167 7.923 1.00 93.19 494 ALA A CA 1
ATOM 3719 C C . ALA A 1 494 ? -10.954 12.049 8.030 1.00 93.19 494 ALA A C 1
ATOM 3721 O O . ALA A 1 494 ? -11.522 12.328 9.086 1.00 93.19 494 ALA A O 1
ATOM 3722 N N . THR A 1 495 ? -11.634 11.609 6.967 1.00 93.00 495 THR A N 1
ATOM 3723 C CA . THR A 1 495 ? -13.088 11.388 6.972 1.00 93.00 495 THR A CA 1
ATOM 3724 C C . THR A 1 495 ? -13.470 10.178 7.815 1.00 93.00 495 THR A C 1
ATOM 3726 O O . THR A 1 495 ? -14.417 10.269 8.591 1.00 93.00 495 THR A O 1
ATOM 3729 N N . ALA A 1 496 ? -12.724 9.074 7.712 1.00 95.00 496 ALA A N 1
ATOM 3730 C CA . ALA A 1 496 ? -12.938 7.896 8.547 1.00 95.00 496 ALA A CA 1
ATOM 3731 C C . ALA A 1 496 ? -12.784 8.249 10.037 1.00 95.00 496 ALA A C 1
ATOM 3733 O O . ALA A 1 496 ? -13.675 7.980 10.836 1.00 95.00 496 ALA A O 1
ATOM 3734 N N . LEU A 1 497 ? -11.715 8.956 10.415 1.00 95.25 497 LEU A N 1
ATOM 3735 C CA . LEU A 1 497 ? -11.499 9.367 11.805 1.00 95.25 497 LEU A CA 1
ATOM 3736 C C . LEU A 1 497 ? -12.561 10.356 12.313 1.00 95.25 497 LEU A C 1
ATOM 3738 O O . LEU A 1 497 ? -12.901 10.314 13.490 1.00 95.25 497 LEU A O 1
ATOM 3742 N N . LYS A 1 498 ? -13.151 11.198 11.451 1.00 93.62 498 LYS A N 1
ATOM 3743 C CA . LYS A 1 498 ? -14.293 12.061 11.822 1.00 93.62 498 LYS A CA 1
ATOM 3744 C C . LYS A 1 498 ? -15.563 11.272 12.175 1.00 93.62 498 LYS A C 1
ATOM 3746 O O . LYS A 1 498 ? -16.433 11.835 12.835 1.00 93.62 498 LYS A O 1
ATOM 3751 N N . ALA A 1 499 ? -15.673 10.013 11.746 1.00 93.81 499 ALA A N 1
ATOM 3752 C CA . ALA A 1 499 ? -16.785 9.124 12.087 1.00 93.81 499 ALA A CA 1
ATOM 3753 C C . ALA A 1 499 ? -16.610 8.417 13.443 1.00 93.81 499 ALA A C 1
ATOM 3755 O O . ALA A 1 499 ? -17.531 7.736 13.900 1.00 93.81 499 ALA A O 1
ATOM 3756 N N . LEU A 1 500 ? -15.451 8.575 14.095 1.00 93.88 500 LEU A N 1
ATOM 3757 C CA . LEU A 1 500 ? -15.278 8.149 15.479 1.00 93.88 500 LEU A CA 1
ATOM 3758 C C . LEU A 1 500 ? -16.200 8.959 16.404 1.00 93.88 500 LEU A C 1
ATOM 3760 O O . LEU A 1 500 ? -16.443 10.144 16.150 1.00 93.88 500 LEU A O 1
ATOM 3764 N N . PRO A 1 501 ? -16.685 8.356 17.503 1.00 86.81 501 PRO A N 1
ATOM 3765 C CA . PRO A 1 501 ? -17.464 9.080 18.493 1.00 86.81 501 PRO A CA 1
ATOM 3766 C C . PRO A 1 501 ? -16.654 10.253 19.043 1.00 86.81 501 PRO A C 1
ATOM 3768 O O . PRO A 1 501 ? -15.523 10.091 19.512 1.00 86.81 501 PRO A O 1
ATOM 3771 N N . LYS A 1 502 ? -17.244 11.448 18.994 1.00 77.44 502 LYS A N 1
ATOM 3772 C CA . LYS A 1 502 ? -16.683 12.623 19.661 1.00 77.44 502 LYS A CA 1
ATOM 3773 C C . LYS A 1 502 ? -16.855 12.440 21.168 1.00 77.44 502 LYS A C 1
ATOM 3775 O O . LYS A 1 502 ? -17.939 12.065 21.613 1.00 77.44 502 LYS A O 1
ATOM 3780 N N . LYS A 1 503 ? -15.774 12.656 21.917 1.00 59.06 503 LYS A N 1
ATOM 3781 C CA . LYS A 1 503 ? -15.828 12.732 23.380 1.00 59.06 503 LYS A CA 1
ATOM 3782 C C . LYS A 1 503 ? -16.639 13.927 23.844 1.00 59.06 503 LYS A C 1
ATOM 3784 O O . LYS A 1 503 ? -16.506 14.991 23.195 1.00 59.06 503 LYS A O 1
#

Nearest PDB structures (foldseek):
  4ast-assembly1_H  TM=8.572E-01  e=3.550E-04  Escherichia coli K-12
  3n6q-assembly3_E-2  TM=8.132E-01  e=2.001E-04  Escherichia coli DH5[alpha]
  3n6q-assembly1_C  TM=7.155E-01  e=9.646E-05  Escherichia coli DH5[alpha]
  4ast-assembly1_G  TM=6.743E-01  e=2.001E-04  Escherichia coli K-12
  4ast-assembly1_A  TM=7.621E-01  e=5.978E-04  Escherichia coli K-12

Solvent-accessible surface area (backbone atoms only — not comparable to full-atom values): 27281 Å² total; per-residue (Å²): 79,96,85,66,84,35,95,74,47,67,50,68,73,66,54,53,69,56,46,51,54,52,33,52,48,38,32,72,78,67,74,37,74,48,45,34,39,33,36,67,33,21,90,89,37,50,60,48,62,77,70,41,29,55,59,52,29,54,77,68,65,23,44,43,31,25,27,37,41,41,59,84,51,56,46,29,41,64,63,74,80,39,60,88,80,48,79,88,78,65,100,49,75,69,57,56,55,51,41,50,50,55,44,46,50,57,48,70,75,41,67,101,79,72,86,63,55,41,62,55,32,44,51,56,35,48,55,61,48,43,70,79,74,37,43,80,43,78,68,96,59,63,76,78,58,50,66,70,63,70,78,69,83,83,79,83,82,94,73,93,76,74,68,85,45,38,40,100,83,68,46,79,32,68,65,53,49,52,52,51,50,52,52,50,52,50,51,51,50,53,52,57,57,35,61,72,44,13,80,39,75,53,84,88,72,58,62,16,80,73,4,65,64,52,56,72,46,51,94,50,30,71,54,50,43,22,54,83,29,68,30,25,31,35,88,77,63,50,76,39,46,44,25,65,68,71,55,47,92,51,26,33,38,40,37,36,31,36,20,50,44,35,72,50,33,52,54,51,50,45,43,49,42,41,34,55,75,70,51,64,53,69,90,38,49,40,37,36,40,24,21,13,46,42,66,18,42,42,52,43,38,58,77,66,66,55,49,88,77,55,43,52,28,13,21,70,80,40,53,58,40,59,48,62,67,33,43,64,33,30,66,58,93,39,54,96,79,45,60,37,70,58,31,38,52,38,18,65,64,5,25,60,2,33,23,16,47,56,48,56,50,38,20,49,65,28,43,60,87,43,52,53,83,76,35,60,36,53,38,56,46,30,19,50,34,16,69,72,66,11,47,65,36,55,47,63,50,51,57,98,90,50,72,79,73,94,68,78,73,68,58,40,51,19,50,78,49,30,54,61,58,60,54,90,72,85,46,69,99,40,24,39,52,53,39,51,54,44,46,38,51,40,13,45,40,56,49,44,33,63,70,39,35,91,58,18,44,45,88,54,57,71,49,70,28,30,33,24,25,34,40,20,28,42,74,74,42,65,49,29,40,42,65,20,49,32,56,73,36,54,57,58,60,59,63,53,51,66,49,38,67,80,129

Mean predicted aligned error: 15.01 Å